Protein AF-0000000066069486 (afdb_homodimer)

Organism: Schizosaccharomyces pombe (strain 972 / ATCC 24843) (NCBI:txid284812)

Solvent-accessible surface area (backbone atoms only — not comparable to full-atom values): 23674 Å² total; per-residue (Å²): 127,80,59,58,70,67,29,68,64,43,52,49,49,52,53,41,60,64,32,47,69,42,38,52,28,51,48,45,23,52,25,19,48,26,41,28,48,22,45,51,33,52,75,69,67,51,55,66,68,61,27,46,31,28,46,43,40,20,50,51,45,50,53,28,52,49,61,76,46,48,67,46,32,59,53,26,51,48,50,32,52,54,32,50,50,42,65,73,52,60,69,86,85,69,84,60,68,54,54,60,36,50,30,54,21,29,46,20,44,27,47,19,37,49,28,50,44,53,52,53,41,32,74,44,54,71,48,74,54,93,53,53,68,58,39,51,49,51,18,36,51,20,44,32,52,17,30,50,31,48,33,49,45,32,53,52,51,50,52,52,50,50,52,51,49,55,54,43,64,70,60,77,46,73,80,30,53,60,50,46,52,52,50,50,51,49,49,53,52,43,51,53,50,30,52,39,31,53,45,55,31,48,44,36,31,32,75,69,63,73,38,93,64,57,65,50,57,43,17,50,37,40,30,50,43,20,50,50,51,39,48,51,53,52,60,67,74,99,127,78,57,57,70,68,28,69,62,44,52,48,49,52,54,41,59,63,32,46,69,42,39,50,29,50,50,45,23,50,25,20,47,27,41,28,50,22,45,51,34,53,75,68,67,50,56,66,70,60,25,47,30,26,48,43,40,19,50,51,46,51,52,27,52,48,59,77,46,50,66,47,33,59,54,25,50,50,49,31,52,54,34,50,50,44,66,74,52,60,69,84,86,70,85,60,67,52,53,59,36,49,31,53,20,29,46,20,42,27,47,19,39,49,27,50,46,53,51,52,39,31,73,44,54,72,48,72,54,94,52,51,68,58,39,51,49,51,18,36,50,20,43,31,52,18,28,50,29,47,34,50,45,31,51,50,50,49,52,53,49,51,51,50,50,53,54,40,64,71,58,78,46,74,80,30,52,60,50,45,51,51,51,50,52,48,48,53,51,42,52,53,49,32,52,39,31,53,44,55,32,49,42,37,30,31,76,69,63,73,38,94,64,56,66,50,58,43,18,50,37,41,30,50,42,20,48,50,50,39,49,51,53,53,58,68,74,100

Radius of gyration: 26.4 Å; Cα contacts (8 Å, |Δi|>4): 533; chains: 2; bounding box: 67×71×58 Å

Foldseek 3Di:
DVDPCVPPVNVLVVVQCVDPLLVLLVLLLVLLVLLLVLVCCVVVDHDPVVSVVSVVVSVVSVLVSLVVCLVCLVVLVVQLVVLVVCVVCVPPDDPQCLSVLSNLLSVLVNLLSVLSVVLSCCVVVVDPDPCNVVSVLSNLVSLLRNLVSLLVNLVSVLVVLVVVLVVLVVVPDPVSVVVNVVSVVVNVVSVLVNLLSVLQSVQSCVVNVVDVDDSNSNSVSSNVSSVSSSVVSSVVSD/DVDPCVPPVNVLVVVQCVDLLLVLLVLLLVLLVLLLVLVCCVVVDHDPVVSVVSVVVSVVSVLVSLVVCLVCLVVLVVQLVVLVVCVVCVPDDDPQCLSVLSNLLSVLVNLLSVLSVVLSCCVVVVDPDPCNVVSVLSNLVSLLRNLVSLLVNLVSVLVVLVVVLVVLVVVPDPVSVVVNVVSVVVNVVSVLVNLLSVLQSCQSCVVNVVDVDDSNSNSVSSNVSSVSSSVVSSVVSD

InterPro domains:
  IPR008733 Peroxisomal biogenesis factor 11 [PF05648] (12-234)

Secondary structure (DSSP, 8-state):
--STTTSHHHHHHHHHHTSHHHHHHHHHHHHHHHHHHHHHHHHHT--HHHHHHHHHHHHHHHHHHHHHHTTHHHHHHHHHHHHHHHHHS--SS---SHHHHHHHHHHHHHHHHHHHHHHHHHHTTSS--TTHHHHHHHHHHHHHHHHHHHHHHHHHHHHHHHHHHHHHHHS--THHHHHHHHHHHHHHHHHHHHHHHHHHHHHHHHHTTSS---HHHHHHHHHHHHHHHHHHHHHHT-/--SSTTSHHHHHHHHHHTSHHHHHHHHHHHHHHHHHHHHHHHHHT--HHHHHHHHHHHHHHHHHHHHHHTTHHHHHHHHHHHHHHHHHS--SS---SHHHHHHHHHHHHHHHHHHHHHHHHHHTTSS--TTHHHHHHHHHHHHHHHHHHHHHHHHHHHHHHHHHHHHHHHS--THHHHHHHHHHHHHHHHHHHHHHHHHHHHHHHHHTTSS---HHHHHHHHHHHHHHHHHHHHHHT-

Sequence (476 aa):
MAVIFENPQYVHVLRMLNSMPARDKTFRALQFVAKLLSWHLFYGGSSLSTVNKWKKLESNISFSRKLFSIGKVLDYICKVYFDSLKLQNPLSGNKSALPTISFTKDVAFAGYATAELIGWFNKTELMPCSHSKQISTIGKQCLAVALLSSCLAGCYELQQNSKKIKSATQEASEKDSTSLQTLQKERKEILFFALQNALDATIPLAELDILKVNDGFVAAAGITTSLMSVYKTWIGSYMAVIFENPQYVHVLRMLNSMPARDKTFRALQFVAKLLSWHLFYGGSSLSTVNKWKKLESNISFSRKLFSIGKVLDYICKVYFDSLKLQNPLSGNKSALPTISFTKDVAFAGYATAELIGWFNKTELMPCSHSKQISTIGKQCLAVALLSSCLAGCYELQQNSKKIKSATQEASEKDSTSLQTLQKERKEILFFALQNALDATIPLAELDILKVNDGFVAAAGITTSLMSVYKTWIGSY

Nearest PDB structures (foldseek):
  8dwg-assembly1_R  TM=3.967E-01  e=8.645E-01  Homo sapiens
  8u8f-assembly1_R  TM=4.645E-01  e=2.913E+00  Homo sapiens
  4nqi-assembly1_A  TM=2.497E-01  e=8.971E+00  Dictyostelium discoideum
  8dwg-assembly1_R  TM=4.999E-01  e=1.394E+00  Homo sapiens
  8u8f-assembly1_R  TM=4.639E-01  e=2.743E+00  Homo sapiens

Structure (mmCIF, N/CA/C/O backbone):
data_AF-0000000066069486-model_v1
#
loop_
_entity.id
_entity.type
_entity.pdbx_description
1 polymer 'Peroxisomal biogenesis factor 11'
#
loop_
_atom_site.group_PDB
_atom_site.id
_atom_site.type_symbol
_atom_site.label_atom_id
_atom_site.label_alt_id
_atom_site.label_comp_id
_atom_site.label_asym_id
_atom_site.label_entity_id
_atom_site.label_seq_id
_atom_site.pdbx_PDB_ins_code
_atom_site.Cartn_x
_atom_site.Cartn_y
_atom_site.Cartn_z
_atom_site.occupancy
_atom_site.B_iso_or_equiv
_atom_site.auth_seq_id
_atom_site.auth_comp_id
_atom_site.auth_asym_id
_atom_site.auth_atom_id
_atom_site.pdbx_PDB_model_num
ATOM 1 N N . MET A 1 1 ? -11.906 22.562 -17.625 1 33.94 1 MET A N 1
ATOM 2 C CA . MET A 1 1 ? -11.023 21.953 -16.641 1 33.94 1 MET A CA 1
ATOM 3 C C . MET A 1 1 ? -11.82 21.375 -15.477 1 33.94 1 MET A C 1
ATOM 5 O O . MET A 1 1 ? -11.289 20.609 -14.672 1 33.94 1 MET A O 1
ATOM 9 N N . ALA A 1 2 ? -13.039 22.047 -15.148 1 47.59 2 ALA A N 1
ATOM 10 C CA . ALA A 1 2 ? -14.133 21.844 -14.203 1 47.59 2 ALA A CA 1
ATOM 11 C C . ALA A 1 2 ? -14.586 20.375 -14.203 1 47.59 2 ALA A C 1
ATOM 13 O O . ALA A 1 2 ? -14.844 19.812 -13.141 1 47.59 2 ALA A O 1
ATOM 14 N N . VAL A 1 3 ? -14.609 19.766 -15.461 1 52.09 3 VAL A N 1
ATOM 15 C CA . VAL A 1 3 ? -15.359 18.641 -16 1 52.09 3 VAL A CA 1
ATOM 16 C C . VAL A 1 3 ? -14.625 17.344 -15.688 1 52.09 3 VAL A C 1
ATOM 18 O O . VAL A 1 3 ? -15.266 16.312 -15.414 1 52.09 3 VAL A O 1
ATOM 21 N N . ILE A 1 4 ? -13.383 17.453 -15.625 1 51.25 4 ILE A N 1
ATOM 22 C CA . ILE A 1 4 ? -12.688 16.172 -15.57 1 51.25 4 ILE A CA 1
ATOM 23 C C . ILE A 1 4 ? -12.828 15.57 -14.172 1 51.25 4 ILE A C 1
ATOM 25 O O . ILE A 1 4 ? -13.039 14.367 -14.031 1 51.25 4 ILE A O 1
ATOM 29 N N . PHE A 1 5 ? -12.898 16.484 -13.242 1 57.91 5 PHE A N 1
ATOM 30 C CA . PHE A 1 5 ? -12.914 15.977 -11.875 1 57.91 5 PHE A CA 1
ATOM 31 C C . PHE A 1 5 ? -14.336 15.617 -11.445 1 57.91 5 PHE A C 1
ATOM 33 O O . PHE A 1 5 ? -14.531 14.883 -10.484 1 57.91 5 PHE A O 1
ATOM 40 N N . GLU A 1 6 ? -15.227 16.125 -12.172 1 62.22 6 GLU A N 1
ATOM 41 C CA . GLU A 1 6 ? -16.609 15.727 -11.945 1 62.22 6 GLU A CA 1
ATOM 42 C C . GLU A 1 6 ? -16.984 14.492 -12.766 1 62.22 6 GLU A C 1
ATOM 44 O O . GLU A 1 6 ? -18.094 13.977 -12.656 1 62.22 6 GLU A O 1
ATOM 49 N N . ASN A 1 7 ? -15.984 14.141 -13.516 1 62.28 7 ASN A N 1
ATOM 50 C CA . ASN A 1 7 ? -16.219 12.977 -14.367 1 62.28 7 ASN A CA 1
ATOM 51 C C . ASN A 1 7 ? -16.234 11.688 -13.555 1 62.28 7 ASN A C 1
ATOM 53 O O . ASN A 1 7 ? -15.336 11.438 -12.758 1 62.28 7 ASN A O 1
ATOM 57 N N . PRO A 1 8 ? -17.375 11.055 -13.523 1 66.38 8 PRO A N 1
ATOM 58 C CA . PRO A 1 8 ? -17.516 9.773 -12.82 1 66.38 8 PRO A CA 1
ATOM 59 C C . PRO A 1 8 ? -16.297 8.867 -13.008 1 66.38 8 PRO A C 1
ATOM 61 O O . PRO A 1 8 ? -15.953 8.102 -12.102 1 66.38 8 PRO A O 1
ATOM 64 N N . GLN A 1 9 ? -15.688 9.078 -14.078 1 67.5 9 GLN A N 1
ATOM 65 C CA . GLN A 1 9 ? -14.523 8.242 -14.344 1 67.5 9 GLN A CA 1
ATOM 66 C C . GLN A 1 9 ? -13.367 8.602 -13.422 1 67.5 9 GLN A C 1
ATOM 68 O O . GLN A 1 9 ? -12.641 7.723 -12.945 1 67.5 9 GLN A O 1
ATOM 73 N N . TYR A 1 10 ? -13.297 9.883 -13.148 1 71.69 10 TYR A N 1
ATOM 74 C CA . TYR A 1 10 ? -12.203 10.336 -12.297 1 71.69 10 TYR A CA 1
ATOM 75 C C . TYR A 1 10 ? -12.383 9.859 -10.867 1 71.69 10 TYR A C 1
ATOM 77 O O . TYR A 1 10 ? -11.438 9.391 -10.227 1 71.69 10 TYR A O 1
ATOM 85 N N . VAL A 1 11 ? -13.57 9.875 -10.453 1 71.12 11 VAL A N 1
ATOM 86 C CA . VAL A 1 11 ? -13.883 9.43 -9.102 1 71.12 11 VAL A CA 1
ATOM 87 C C . VAL A 1 11 ? -13.609 7.93 -8.977 1 71.12 11 VAL A C 1
ATOM 89 O O . VAL A 1 11 ? -13.117 7.461 -7.953 1 71.12 11 VAL A O 1
ATOM 92 N N . HIS A 1 12 ? -13.836 7.344 -10.117 1 74.44 12 HIS A N 1
ATOM 93 C CA . HIS A 1 12 ? -13.625 5.898 -10.125 1 74.44 12 HIS A CA 1
ATOM 94 C C . HIS A 1 12 ? -12.141 5.551 -10.062 1 74.44 12 HIS A C 1
ATOM 96 O O . HIS A 1 12 ? -11.742 4.637 -9.336 1 74.44 12 HIS A O 1
ATOM 102 N N . VAL A 1 13 ? -11.43 6.387 -10.727 1 72.44 13 VAL A N 1
ATOM 103 C CA . VAL A 1 13 ? -9.992 6.16 -10.742 1 72.44 13 VAL A CA 1
ATOM 104 C C . VAL A 1 13 ? -9.406 6.406 -9.352 1 72.44 13 VAL A C 1
ATOM 106 O O . VAL A 1 13 ? -8.57 5.633 -8.875 1 72.44 13 VAL A O 1
ATOM 109 N N . LEU A 1 14 ? -9.945 7.348 -8.75 1 73.44 14 LEU A N 1
ATOM 110 C CA . LEU A 1 14 ? -9.445 7.68 -7.422 1 73.44 14 LEU A CA 1
ATOM 111 C C . LEU A 1 14 ? -9.828 6.598 -6.414 1 73.44 14 LEU A C 1
ATOM 113 O O . LEU A 1 14 ? -9.023 6.238 -5.551 1 73.44 14 LEU A O 1
ATOM 117 N N . ARG A 1 15 ? -10.938 6.086 -6.621 1 74.81 15 ARG A N 1
ATOM 118 C CA . ARG A 1 15 ? -11.383 5.008 -5.742 1 74.81 15 ARG A CA 1
ATOM 119 C C . ARG A 1 15 ? -10.523 3.762 -5.926 1 74.81 15 ARG A C 1
ATOM 121 O O . ARG A 1 15 ? -10.156 3.102 -4.949 1 74.81 15 ARG A O 1
ATOM 128 N N . MET A 1 16 ? -10.18 3.586 -7.18 1 74.62 16 MET A N 1
ATOM 129 C CA . MET A 1 16 ? -9.375 2.408 -7.492 1 74.62 16 MET A CA 1
ATOM 130 C C . MET A 1 16 ? -7.961 2.555 -6.941 1 74.62 16 MET A C 1
ATOM 132 O O . MET A 1 16 ? -7.402 1.604 -6.391 1 74.62 16 MET A O 1
ATOM 136 N N . LEU A 1 17 ? -7.547 3.785 -7.004 1 72.25 17 LEU A N 1
ATOM 137 C CA . LEU A 1 17 ? -6.176 4.012 -6.559 1 72.25 17 LEU A CA 1
ATOM 138 C C . LEU A 1 17 ? -6.094 4.02 -5.035 1 72.25 17 LEU A C 1
ATOM 140 O O . LEU A 1 17 ? -5.012 3.844 -4.469 1 72.25 17 LEU A O 1
ATOM 144 N N . ASN A 1 18 ? -7.234 4.047 -4.488 1 73.75 18 ASN A N 1
ATOM 145 C CA . ASN A 1 18 ? -7.23 4.039 -3.029 1 73.75 18 ASN A CA 1
ATOM 146 C C . ASN A 1 18 ? -7.395 2.627 -2.475 1 73.75 18 ASN A C 1
ATOM 148 O O . ASN A 1 18 ? -7.27 2.412 -1.268 1 73.75 18 ASN A O 1
ATOM 152 N N . SER A 1 19 ? -7.57 1.689 -3.453 1 77.75 19 SER A N 1
ATOM 153 C CA . SER A 1 19 ? -7.586 0.287 -3.047 1 77.75 19 SER A CA 1
ATOM 154 C C . SER A 1 19 ? -6.195 -0.327 -3.129 1 77.75 19 SER A C 1
ATOM 156 O O . SER A 1 19 ? -5.473 -0.115 -4.105 1 77.75 19 SER A O 1
ATOM 158 N N . MET A 1 20 ? -5.801 -1.066 -2.115 1 79.94 20 MET A N 1
ATOM 159 C CA . MET A 1 20 ? -4.465 -1.648 -2.027 1 79.94 20 MET A CA 1
ATOM 160 C C . MET A 1 20 ? -4.227 -2.641 -3.162 1 79.94 20 MET A C 1
ATOM 162 O O . MET A 1 20 ? -3.209 -2.568 -3.854 1 79.94 20 MET A O 1
ATOM 166 N N . PRO A 1 21 ? -5.207 -3.488 -3.455 1 81.12 21 PRO A N 1
ATOM 167 C CA . PRO A 1 21 ? -4.957 -4.445 -4.535 1 81.12 21 PRO A CA 1
ATOM 168 C C . PRO A 1 21 ? -4.805 -3.77 -5.898 1 81.12 21 PRO A C 1
ATOM 170 O O . PRO A 1 21 ? -3.951 -4.168 -6.695 1 81.12 21 PRO A O 1
ATOM 173 N N . ALA A 1 22 ? -5.605 -2.789 -6.117 1 84.88 22 ALA A N 1
ATOM 174 C CA . ALA A 1 22 ? -5.527 -2.1 -7.406 1 84.88 22 ALA A CA 1
ATOM 175 C C . ALA A 1 22 ? -4.207 -1.348 -7.543 1 84.88 22 ALA A C 1
ATOM 177 O O . ALA A 1 22 ? -3.584 -1.369 -8.609 1 84.88 22 ALA A O 1
ATOM 178 N N . ARG A 1 23 ? -3.822 -0.74 -6.5 1 86.75 23 ARG A N 1
ATOM 179 C CA . ARG A 1 23 ? -2.555 -0.014 -6.516 1 86.75 23 ARG A CA 1
ATOM 180 C C . ARG A 1 23 ? -1.382 -0.966 -6.723 1 86.75 23 ARG A C 1
ATOM 182 O O . ARG A 1 23 ? -0.467 -0.673 -7.492 1 86.75 23 ARG A O 1
ATOM 189 N N . ASP A 1 24 ? -1.402 -2 -6.047 1 90.06 24 ASP A N 1
ATOM 190 C CA . ASP A 1 24 ? -0.325 -2.979 -6.16 1 90.06 24 ASP A CA 1
ATOM 191 C C . ASP A 1 24 ? -0.225 -3.52 -7.586 1 90.06 24 ASP A C 1
ATOM 193 O O . ASP A 1 24 ? 0.872 -3.637 -8.133 1 90.06 24 ASP A O 1
ATOM 197 N N . LYS A 1 25 ? -1.368 -3.818 -8.219 1 92.44 25 LYS A N 1
ATOM 198 C CA . LYS A 1 25 ? -1.352 -4.387 -9.562 1 92.44 25 LYS A CA 1
ATOM 199 C C . LYS A 1 25 ? -0.93 -3.346 -10.594 1 92.44 25 LYS A C 1
ATOM 201 O O . LYS A 1 25 ? -0.344 -3.688 -11.625 1 92.44 25 LYS A O 1
ATOM 206 N N . THR A 1 26 ? -1.231 -2.137 -10.305 1 91.44 26 THR A N 1
ATOM 207 C CA . THR A 1 26 ? -0.775 -1.064 -11.188 1 91.44 26 THR A CA 1
ATOM 208 C C . THR A 1 26 ? 0.745 -0.938 -11.141 1 91.44 26 THR A C 1
ATOM 210 O O . THR A 1 26 ? 1.395 -0.817 -12.18 1 91.44 26 THR A O 1
ATOM 213 N N . PHE A 1 27 ? 1.237 -1.008 -9.953 1 93.38 27 PHE A N 1
ATOM 214 C CA . PHE A 1 27 ? 2.688 -0.924 -9.82 1 93.38 27 PHE A CA 1
ATOM 215 C C . PHE A 1 27 ? 3.355 -2.168 -10.391 1 93.38 27 PHE A C 1
ATOM 217 O O . PHE A 1 27 ? 4.461 -2.092 -10.938 1 93.38 27 PHE A O 1
ATOM 224 N N . ARG A 1 28 ? 2.664 -3.244 -10.25 1 96 28 ARG A N 1
ATOM 225 C CA . ARG A 1 28 ? 3.18 -4.457 -10.875 1 96 28 ARG A CA 1
ATOM 226 C C . ARG A 1 28 ? 3.264 -4.301 -12.391 1 96 28 ARG A C 1
ATOM 228 O O . ARG A 1 28 ? 4.234 -4.734 -13.008 1 96 28 ARG A O 1
ATOM 235 N N . ALA A 1 29 ? 2.287 -3.695 -12.969 1 96.31 29 ALA A N 1
ATOM 236 C CA . ALA A 1 29 ? 2.32 -3.441 -14.406 1 96.31 29 ALA A CA 1
ATOM 237 C C . ALA A 1 29 ? 3.518 -2.574 -14.781 1 96.31 29 ALA A C 1
ATOM 239 O O . ALA A 1 29 ? 4.227 -2.865 -15.75 1 96.31 29 ALA A O 1
ATOM 240 N N . LEU A 1 30 ? 3.748 -1.552 -13.984 1 94.56 30 LEU A N 1
ATOM 241 C CA . LEU A 1 30 ? 4.867 -0.649 -14.242 1 94.56 30 LEU A CA 1
ATOM 242 C C . LEU A 1 30 ? 6.199 -1.373 -14.078 1 94.56 30 LEU A C 1
ATOM 244 O O . LEU A 1 30 ? 7.145 -1.113 -14.82 1 94.56 30 LEU A O 1
ATOM 248 N N . GLN A 1 31 ? 6.234 -2.209 -13.109 1 96.44 31 GLN A N 1
ATOM 249 C CA . GLN A 1 31 ? 7.426 -3.021 -12.891 1 96.44 31 GLN A CA 1
ATOM 250 C C . GLN A 1 31 ? 7.773 -3.836 -14.133 1 96.44 31 GLN A C 1
ATOM 252 O O . GLN A 1 31 ? 8.922 -3.846 -14.57 1 96.44 31 GLN A O 1
ATOM 257 N N . PHE A 1 32 ? 6.789 -4.449 -14.711 1 97.81 32 PHE A N 1
ATOM 258 C CA . PHE A 1 32 ? 7.027 -5.332 -15.852 1 97.81 32 PHE A CA 1
ATOM 259 C C . PHE A 1 32 ? 7.227 -4.531 -17.125 1 97.81 32 PHE A C 1
ATOM 261 O O . PHE A 1 32 ? 7.898 -4.988 -18.047 1 97.81 32 PHE A O 1
ATOM 268 N N . VAL A 1 33 ? 6.668 -3.35 -17.172 1 97.56 33 VAL A N 1
ATOM 269 C CA . VAL A 1 33 ? 6.98 -2.453 -18.281 1 97.56 33 VAL A CA 1
ATOM 270 C C . VAL A 1 33 ? 8.461 -2.082 -18.25 1 97.56 33 VAL A C 1
ATOM 272 O O . VAL A 1 33 ? 9.133 -2.088 -19.281 1 97.56 33 VAL A O 1
ATOM 275 N N . ALA A 1 34 ? 8.914 -1.755 -17.047 1 96.38 34 ALA A N 1
ATOM 276 C CA . ALA A 1 34 ? 10.328 -1.443 -16.906 1 96.38 34 ALA A CA 1
ATOM 277 C C . ALA A 1 34 ? 11.203 -2.629 -17.312 1 96.38 34 ALA A C 1
ATOM 279 O O . ALA A 1 34 ? 12.227 -2.455 -17.969 1 96.38 34 ALA A O 1
ATOM 280 N N . LYS A 1 35 ? 10.75 -3.785 -16.953 1 96.88 35 LYS A N 1
ATOM 281 C CA . LYS A 1 35 ? 11.469 -5 -17.328 1 96.88 35 LYS A CA 1
ATOM 282 C C . LYS A 1 35 ? 11.492 -5.18 -18.844 1 96.88 35 LYS A C 1
ATOM 284 O O . LYS A 1 35 ? 12.523 -5.539 -19.422 1 96.88 35 LYS A O 1
ATOM 289 N N . LEU A 1 36 ? 10.383 -4.945 -19.484 1 97.62 36 LEU A N 1
ATOM 290 C CA . LEU A 1 36 ? 10.273 -5.082 -20.938 1 97.62 36 LEU A CA 1
ATOM 291 C C . LEU A 1 36 ? 11.172 -4.066 -21.641 1 97.62 36 LEU A C 1
ATOM 293 O O . LEU A 1 36 ? 11.844 -4.402 -22.609 1 97.62 36 LEU A O 1
ATOM 297 N N . LEU A 1 37 ? 11.141 -2.865 -21.125 1 96.25 37 LEU A N 1
ATOM 298 C CA . LEU A 1 37 ? 11.953 -1.812 -21.719 1 96.25 37 LEU A CA 1
ATOM 299 C C . LEU A 1 37 ? 13.445 -2.121 -21.578 1 96.25 37 LEU A C 1
ATOM 301 O O . LEU A 1 37 ? 14.227 -1.881 -22.5 1 96.25 37 LEU A O 1
ATOM 305 N N . SER A 1 38 ? 13.773 -2.605 -20.438 1 95.25 38 SER A N 1
ATOM 306 C CA . SER A 1 38 ? 15.164 -3.004 -20.234 1 95.25 38 SER A CA 1
ATOM 307 C C . SER A 1 38 ? 15.586 -4.082 -21.219 1 95.25 38 SER A C 1
ATOM 309 O O . SER A 1 38 ? 16.672 -4.008 -21.812 1 95.25 38 SER A O 1
ATOM 311 N N . TRP A 1 39 ? 14.719 -5.031 -21.484 1 95.44 39 TRP A N 1
ATOM 312 C CA . TRP A 1 39 ? 14.977 -6.117 -22.422 1 95.44 39 TRP A CA 1
ATOM 313 C C . TRP A 1 39 ? 15.07 -5.582 -23.844 1 95.44 39 TRP A C 1
ATOM 315 O O . TRP A 1 39 ? 15.992 -5.941 -24.594 1 95.44 39 TRP A O 1
ATOM 325 N N . HIS A 1 40 ? 14.125 -4.723 -24.188 1 95.62 40 HIS A N 1
ATOM 326 C CA . HIS A 1 40 ? 14.078 -4.156 -25.531 1 95.62 40 HIS A CA 1
ATOM 327 C C . HIS A 1 40 ? 15.312 -3.311 -25.812 1 95.62 40 HIS A C 1
ATOM 329 O O . HIS A 1 40 ? 15.883 -3.385 -26.906 1 95.62 40 HIS A O 1
ATOM 335 N N . LEU A 1 41 ? 15.734 -2.562 -24.875 1 94.94 41 LEU A N 1
ATOM 336 C CA . LEU A 1 41 ? 16.891 -1.692 -25.031 1 94.94 41 LEU A CA 1
ATOM 337 C C . LEU A 1 41 ? 18.188 -2.508 -25.094 1 94.94 41 LEU A C 1
ATOM 339 O O . LEU A 1 41 ? 19.109 -2.17 -25.828 1 94.94 41 LEU A O 1
ATOM 343 N N . PHE A 1 42 ? 18.203 -3.516 -24.312 1 93.69 42 PHE A N 1
ATOM 344 C CA . PHE A 1 42 ? 19.375 -4.387 -24.328 1 93.69 42 PHE A CA 1
ATOM 345 C C . PHE A 1 42 ? 19.562 -5.027 -25.688 1 93.69 42 PHE A C 1
ATOM 347 O O . PHE A 1 42 ? 20.656 -4.98 -26.266 1 93.69 42 PHE A O 1
ATOM 354 N N . TYR A 1 43 ? 18.547 -5.5 -26.266 1 93.81 43 TYR A N 1
ATOM 355 C CA . TYR A 1 43 ? 18.641 -6.191 -27.547 1 93.81 43 TYR A CA 1
ATOM 356 C C . TYR A 1 43 ? 18.672 -5.195 -28.703 1 93.81 43 TYR A C 1
ATOM 358 O O . TYR A 1 43 ? 19.094 -5.531 -29.812 1 93.81 43 TYR A O 1
ATOM 366 N N . GLY A 1 44 ? 18.156 -4.027 -28.438 1 93.56 44 GLY A N 1
ATOM 367 C CA . GLY A 1 44 ? 18.203 -2.98 -29.438 1 93.56 44 GLY A CA 1
ATOM 368 C C . GLY A 1 44 ? 19.578 -2.328 -29.562 1 93.56 44 GLY A C 1
ATOM 369 O O . GLY A 1 44 ? 19.797 -1.498 -30.453 1 93.56 44 GLY A O 1
ATOM 370 N N . GLY A 1 45 ? 20.531 -2.574 -28.641 1 93.38 45 GLY A N 1
ATOM 371 C CA . GLY A 1 45 ? 21.891 -2.09 -28.719 1 93.38 45 GLY A CA 1
ATOM 372 C C . GLY A 1 45 ? 22.125 -0.8 -27.953 1 93.38 45 GLY A C 1
ATOM 373 O O . GLY A 1 45 ? 23.047 -0.043 -28.266 1 93.38 45 GLY A O 1
ATOM 374 N N . SER A 1 46 ? 21.281 -0.533 -27.062 1 91.75 46 SER A N 1
ATOM 375 C CA . SER A 1 46 ? 21.469 0.668 -26.25 1 91.75 46 SER A CA 1
ATOM 376 C C . SER A 1 46 ? 22.609 0.502 -25.266 1 91.75 46 SER A C 1
ATOM 378 O O . SER A 1 46 ? 23.125 -0.606 -25.062 1 91.75 46 SER A O 1
ATOM 380 N N . SER A 1 47 ? 23.016 1.568 -24.719 1 93.25 47 SER A N 1
ATOM 381 C CA . SER A 1 47 ? 24.109 1.537 -23.75 1 93.25 47 SER A CA 1
ATOM 382 C C . SER A 1 47 ? 23.719 0.786 -22.484 1 93.25 47 SER A C 1
ATOM 384 O O . SER A 1 47 ? 22.547 0.792 -22.109 1 93.25 47 SER A O 1
ATOM 386 N N . LEU A 1 48 ? 24.641 0.152 -21.875 1 93.25 48 LEU A N 1
ATOM 387 C CA . LEU A 1 48 ? 24.406 -0.607 -20.656 1 93.25 48 LEU A CA 1
ATOM 388 C C . LEU A 1 48 ? 23.922 0.306 -19.531 1 93.25 48 LEU A C 1
ATOM 390 O O . LEU A 1 48 ? 23.125 -0.105 -18.688 1 93.25 48 LEU A O 1
ATOM 394 N N . SER A 1 49 ? 24.422 1.499 -19.609 1 90.94 49 SER A N 1
ATOM 395 C CA . SER A 1 49 ? 24 2.469 -18.594 1 90.94 49 SER A CA 1
ATOM 396 C C . SER A 1 49 ? 22.5 2.727 -18.672 1 90.94 49 SER A C 1
ATOM 398 O O . SER A 1 49 ? 21.828 2.779 -17.641 1 90.94 49 SER A O 1
ATOM 400 N N . THR A 1 50 ? 22.016 2.785 -19.875 1 91.06 50 THR A N 1
ATOM 401 C CA . THR A 1 50 ? 20.578 3.021 -20.062 1 91.06 50 THR A CA 1
ATOM 402 C C . THR A 1 50 ? 19.781 1.786 -19.688 1 91.06 50 THR A C 1
ATOM 404 O O . THR A 1 50 ? 18.719 1.9 -19.047 1 91.06 50 THR A O 1
ATOM 407 N N . VAL A 1 51 ? 20.25 0.659 -20.031 1 94.56 51 VAL A N 1
ATOM 408 C CA . VAL A 1 51 ? 19.594 -0.6 -19.703 1 94.56 51 VAL A CA 1
ATOM 409 C C . VAL A 1 51 ? 19.531 -0.762 -18.188 1 94.56 51 VAL A C 1
ATOM 411 O O . VAL A 1 51 ? 18.484 -1.138 -17.641 1 94.56 51 VAL A O 1
ATOM 414 N N . ASN A 1 52 ? 20.562 -0.365 -17.531 1 93.12 52 ASN A N 1
ATOM 415 C CA . ASN A 1 52 ? 20.656 -0.54 -16.094 1 93.12 52 ASN A CA 1
ATOM 416 C C . ASN A 1 52 ? 19.703 0.405 -15.352 1 93.12 52 ASN A C 1
ATOM 418 O O . ASN A 1 52 ? 19.203 0.067 -14.281 1 93.12 52 ASN A O 1
ATOM 422 N N . LYS A 1 53 ? 19.453 1.523 -15.961 1 92 53 LYS A N 1
ATOM 423 C CA . LYS A 1 53 ? 18.5 2.453 -15.359 1 92 53 LYS A CA 1
ATOM 424 C C . LYS A 1 53 ? 17.109 1.828 -15.25 1 92 53 LYS A C 1
ATOM 426 O O . LYS A 1 53 ? 16.453 1.924 -14.211 1 92 53 LYS A O 1
ATOM 431 N N . TRP A 1 54 ? 16.75 1.135 -16.297 1 93.88 54 TRP A N 1
ATOM 432 C CA . TRP A 1 54 ? 15.438 0.516 -16.312 1 93.88 54 TRP A CA 1
ATOM 433 C C . TRP A 1 54 ? 15.406 -0.725 -15.422 1 93.88 54 TRP A C 1
ATOM 435 O O . TRP A 1 54 ? 14.383 -1.021 -14.789 1 93.88 54 TRP A O 1
ATOM 445 N N . LYS A 1 55 ? 16.516 -1.4 -15.32 1 94.31 55 LYS A N 1
ATOM 446 C CA . LYS A 1 55 ? 16.625 -2.537 -14.406 1 94.31 55 LYS A CA 1
ATOM 447 C C . LYS A 1 55 ? 16.5 -2.092 -12.953 1 94.31 55 LYS A C 1
ATOM 449 O O . LYS A 1 55 ? 15.852 -2.752 -12.148 1 94.31 55 LYS A O 1
ATOM 454 N N . LYS A 1 56 ? 17.094 -0.999 -12.719 1 93.06 56 LYS A N 1
ATOM 455 C CA . LYS A 1 56 ? 17.047 -0.443 -11.367 1 93.06 56 LYS A CA 1
ATOM 456 C C . LYS A 1 56 ? 15.641 0.001 -11 1 93.06 56 LYS A C 1
ATOM 458 O O . LYS A 1 56 ? 15.195 -0.21 -9.875 1 93.06 56 LYS A O 1
ATOM 463 N N . LEU A 1 57 ? 14.969 0.573 -11.977 1 93.44 57 LEU A N 1
ATOM 464 C CA . LEU A 1 57 ? 13.594 0.979 -11.742 1 93.44 57 LEU A CA 1
ATOM 465 C C . LEU A 1 57 ? 12.711 -0.232 -11.461 1 93.44 57 LEU A C 1
ATOM 467 O O . LEU A 1 57 ? 11.906 -0.217 -10.523 1 93.44 57 LEU A O 1
ATOM 471 N N . GLU A 1 58 ? 12.914 -1.229 -12.25 1 95.5 58 GLU A N 1
ATOM 472 C CA . GLU A 1 58 ? 12.164 -2.469 -12.055 1 95.5 58 GLU A CA 1
ATOM 473 C C . GLU A 1 58 ? 12.414 -3.043 -10.656 1 95.5 58 GLU A C 1
ATOM 475 O O . GLU A 1 58 ? 11.477 -3.416 -9.961 1 95.5 58 GLU A O 1
ATOM 480 N N . SER A 1 59 ? 13.641 -3.061 -10.25 1 93.5 59 SER A N 1
ATOM 481 C CA . SER A 1 59 ? 14.031 -3.641 -8.969 1 93.5 59 SER A CA 1
ATOM 482 C C . SER A 1 59 ? 13.5 -2.814 -7.801 1 93.5 59 SER A C 1
ATOM 484 O O . SER A 1 59 ? 13.07 -3.369 -6.785 1 93.5 59 SER A O 1
ATOM 486 N N . ASN A 1 60 ? 13.508 -1.525 -8 1 93 60 ASN A N 1
ATOM 487 C CA . ASN A 1 60 ? 13.023 -0.634 -6.953 1 93 60 ASN A CA 1
ATOM 488 C C . ASN A 1 60 ? 11.523 -0.769 -6.754 1 93 60 ASN A C 1
ATOM 490 O O . ASN A 1 60 ? 11.039 -0.779 -5.617 1 93 60 ASN A O 1
ATOM 494 N N . ILE A 1 61 ? 10.812 -0.881 -7.816 1 94.56 61 ILE A N 1
ATOM 495 C CA . ILE A 1 61 ? 9.367 -1.042 -7.727 1 94.56 61 ILE A CA 1
ATOM 496 C C . ILE A 1 61 ? 9.039 -2.395 -7.098 1 94.56 61 ILE A C 1
ATOM 498 O O . ILE A 1 61 ? 8.188 -2.48 -6.203 1 94.56 61 ILE A O 1
ATOM 502 N N . SER A 1 62 ? 9.75 -3.406 -7.566 1 94.44 62 SER A N 1
ATOM 503 C CA . SER A 1 62 ? 9.562 -4.742 -7.008 1 94.44 62 SER A CA 1
ATOM 504 C C . SER A 1 62 ? 9.859 -4.77 -5.516 1 94.44 62 SER A C 1
ATOM 506 O O . SER A 1 62 ? 9.117 -5.367 -4.734 1 94.44 62 SER A O 1
ATOM 508 N N . PHE A 1 63 ? 10.859 -4.109 -5.141 1 93.31 63 PHE A N 1
ATOM 509 C CA . PHE A 1 63 ? 11.281 -4.039 -3.744 1 93.31 63 PHE A CA 1
ATOM 510 C C . PHE A 1 63 ? 10.211 -3.365 -2.895 1 93.31 63 PHE A C 1
ATOM 512 O O . PHE A 1 63 ? 9.875 -3.846 -1.81 1 93.31 63 PHE A O 1
ATOM 519 N N . SER A 1 64 ? 9.68 -2.268 -3.365 1 93.06 64 SER A N 1
ATOM 520 C CA . SER A 1 64 ? 8.664 -1.519 -2.641 1 93.06 64 SER A CA 1
ATOM 521 C C . SER A 1 64 ? 7.363 -2.312 -2.537 1 93.06 64 SER A C 1
ATOM 523 O O . SER A 1 64 ? 6.719 -2.328 -1.485 1 93.06 64 SER A O 1
ATOM 525 N N . ARG A 1 65 ? 7.043 -2.938 -3.568 1 92.06 65 ARG A N 1
ATOM 526 C CA . ARG A 1 65 ? 5.816 -3.73 -3.58 1 92.06 65 ARG A CA 1
ATOM 527 C C . ARG A 1 65 ? 5.902 -4.883 -2.582 1 92.06 65 ARG A C 1
ATOM 529 O O . ARG A 1 65 ? 4.91 -5.211 -1.924 1 92.06 65 ARG A O 1
ATOM 536 N N . LYS A 1 66 ? 7.051 -5.461 -2.48 1 91.12 66 LYS A N 1
ATOM 537 C CA . LYS A 1 66 ? 7.234 -6.621 -1.612 1 91.12 66 LYS A CA 1
ATOM 538 C C . LYS A 1 66 ? 7.078 -6.238 -0.144 1 91.12 66 LYS A C 1
ATOM 540 O O . LYS A 1 66 ? 6.617 -7.043 0.667 1 91.12 66 LYS A O 1
ATOM 545 N N . LEU A 1 67 ? 7.379 -5.039 0.167 1 89.38 67 LEU A N 1
ATOM 546 C CA . LEU A 1 67 ? 7.152 -4.594 1.538 1 89.38 67 LEU A CA 1
ATOM 547 C C . LEU A 1 67 ? 5.668 -4.629 1.883 1 89.38 67 LEU A C 1
ATOM 549 O O . LEU A 1 67 ? 5.285 -5.129 2.943 1 89.38 67 LEU A O 1
ATOM 553 N N . PHE A 1 68 ? 4.887 -4.215 0.978 1 86.88 68 PHE A N 1
ATOM 554 C CA . PHE A 1 68 ? 3.455 -4.117 1.234 1 86.88 68 PHE A CA 1
ATOM 555 C C . PHE A 1 68 ? 2.791 -5.488 1.13 1 86.88 68 PHE A C 1
ATOM 557 O O . PHE A 1 68 ? 1.627 -5.648 1.5 1 86.88 68 PHE A O 1
ATOM 564 N N . SER A 1 69 ? 3.615 -6.469 0.673 1 83.5 69 SER A N 1
ATOM 565 C CA . SER A 1 69 ? 3.086 -7.828 0.604 1 83.5 69 SER A CA 1
ATOM 566 C C . SER A 1 69 ? 3.449 -8.625 1.853 1 83.5 69 SER A C 1
ATOM 568 O O . SER A 1 69 ? 2.973 -9.75 2.039 1 83.5 69 SER A O 1
ATOM 570 N N . ILE A 1 70 ? 4.258 -8.148 2.699 1 78.44 70 ILE A N 1
ATOM 571 C CA . ILE A 1 70 ? 4.77 -8.875 3.855 1 78.44 70 ILE A CA 1
ATOM 572 C C . ILE A 1 70 ? 3.611 -9.297 4.754 1 78.44 70 ILE A C 1
ATOM 574 O O . ILE A 1 70 ? 3.629 -10.391 5.328 1 78.44 70 ILE A O 1
ATOM 578 N N . GLY A 1 71 ? 2.592 -8.578 4.801 1 76 71 GLY A N 1
ATOM 579 C CA . GLY A 1 71 ? 1.457 -8.922 5.645 1 76 71 GLY A CA 1
ATOM 580 C C . GLY A 1 71 ? 0.624 -10.062 5.086 1 76 71 GLY A C 1
ATOM 581 O O . GLY A 1 71 ? -0.141 -10.695 5.816 1 76 71 GLY A O 1
ATOM 582 N N . LYS A 1 72 ? 0.922 -10.461 3.941 1 82.06 72 LYS A N 1
ATOM 583 C CA . LYS A 1 72 ? 0.113 -11.492 3.297 1 82.06 72 LYS A CA 1
ATOM 584 C C . LYS A 1 72 ? 0.43 -12.875 3.863 1 82.06 72 LYS A C 1
ATOM 586 O O . LYS A 1 72 ? -0.377 -13.797 3.748 1 82.06 72 LYS A O 1
ATOM 591 N N . VAL A 1 73 ? 1.632 -12.977 4.414 1 85.81 73 VAL A N 1
ATOM 592 C CA . VAL A 1 73 ? 2.014 -14.258 4.996 1 85.81 73 VAL A CA 1
ATOM 593 C C . VAL A 1 73 ? 1 -14.664 6.062 1 85.81 73 VAL A C 1
ATOM 595 O O . VAL A 1 73 ? 0.636 -15.844 6.168 1 85.81 73 VAL A O 1
ATOM 598 N N . LEU A 1 74 ? 0.508 -13.695 6.789 1 83.5 74 LEU A N 1
ATOM 599 C CA . LEU A 1 74 ? -0.458 -13.984 7.844 1 83.5 74 LEU A CA 1
ATOM 600 C C . LEU A 1 74 ? -1.792 -14.43 7.254 1 83.5 74 LEU A C 1
ATOM 602 O O . LEU A 1 74 ? -2.455 -15.312 7.797 1 83.5 74 LEU A O 1
ATOM 606 N N . ASP A 1 75 ? -2.092 -13.891 6.148 1 84.81 75 ASP A N 1
ATOM 607 C CA . ASP A 1 75 ? -3.318 -14.273 5.457 1 84.81 75 ASP A CA 1
ATOM 608 C C . ASP A 1 75 ? -3.24 -15.719 4.969 1 84.81 75 ASP A C 1
ATOM 610 O O . ASP A 1 75 ? -4.195 -16.484 5.129 1 84.81 75 ASP A O 1
ATOM 614 N N . TYR A 1 76 ? -2.145 -16.047 4.469 1 88.88 76 TYR A N 1
ATOM 615 C CA . TYR A 1 76 ? -1.998 -17.391 3.916 1 88.88 76 TYR A CA 1
ATOM 616 C C . TYR A 1 76 ? -1.969 -18.438 5.023 1 88.88 76 TYR A C 1
ATOM 618 O O . TYR A 1 76 ? -2.51 -19.531 4.863 1 88.88 76 TYR A O 1
ATOM 626 N N . ILE A 1 77 ? -1.355 -18.094 6.129 1 88.06 77 ILE A N 1
ATOM 627 C CA . ILE A 1 77 ? -1.311 -19.016 7.254 1 88.06 77 ILE A CA 1
ATOM 628 C C . ILE A 1 77 ? -2.725 -19.281 7.77 1 88.06 77 ILE A C 1
ATOM 630 O O . ILE A 1 77 ? -3.082 -20.406 8.094 1 88.06 77 ILE A O 1
ATOM 634 N N . CYS A 1 78 ? -3.5 -18.266 7.73 1 85.88 78 CYS A N 1
ATOM 635 C CA . CYS A 1 78 ? -4.895 -18.406 8.133 1 85.88 78 CYS A CA 1
ATOM 636 C C . CYS A 1 78 ? -5.656 -19.297 7.164 1 85.88 78 CYS A C 1
ATOM 638 O O . CYS A 1 78 ? -6.391 -20.203 7.582 1 85.88 78 CYS A O 1
ATOM 640 N N . LYS A 1 79 ? -5.441 -19.062 5.949 1 88.19 79 LYS A N 1
ATOM 641 C CA . LYS A 1 79 ? -6.121 -19.859 4.93 1 88.19 79 LYS A CA 1
ATOM 642 C C . LYS A 1 79 ? -5.723 -21.328 5.027 1 88.19 79 LYS A C 1
ATOM 644 O O . LYS A 1 79 ? -6.57 -22.219 4.883 1 88.19 79 LYS A O 1
ATOM 649 N N . VAL A 1 80 ? -4.43 -21.547 5.27 1 90.62 80 VAL A N 1
ATOM 650 C CA . VAL A 1 80 ? -3.936 -22.906 5.406 1 90.62 80 VAL A CA 1
ATOM 651 C C . VAL A 1 80 ? -4.621 -23.594 6.586 1 90.62 80 VAL A C 1
ATOM 653 O O . VAL A 1 80 ? -5.004 -24.766 6.5 1 90.62 80 VAL A O 1
ATOM 656 N N . TYR A 1 81 ? -4.777 -22.828 7.621 1 87.25 81 TYR A N 1
ATOM 657 C CA . TYR A 1 81 ? -5.418 -23.375 8.812 1 87.25 81 TYR A CA 1
ATOM 658 C C . TYR A 1 81 ? -6.859 -23.766 8.523 1 87.25 81 TYR A C 1
ATOM 660 O O . TYR A 1 81 ? -7.273 -24.891 8.836 1 87.25 81 TYR A O 1
ATOM 668 N N . PHE A 1 82 ? -7.605 -22.953 7.879 1 85.25 82 PHE A N 1
ATOM 669 C CA . PHE A 1 82 ? -9.008 -23.234 7.574 1 85.25 82 PHE A CA 1
ATOM 670 C C . PHE A 1 82 ? -9.117 -24.375 6.562 1 85.25 82 PHE A C 1
ATOM 672 O O . PHE A 1 82 ? -10.031 -25.188 6.641 1 85.25 82 PHE A O 1
ATOM 679 N N . ASP A 1 83 ? -8.188 -24.281 5.641 1 86.75 83 ASP A N 1
ATOM 680 C CA . ASP A 1 83 ? -8.172 -25.359 4.664 1 86.75 83 ASP A CA 1
ATOM 681 C C . ASP A 1 83 ? -7.922 -26.703 5.336 1 86.75 83 ASP A C 1
ATOM 683 O O . ASP A 1 83 ? -8.516 -27.719 4.953 1 86.75 83 ASP A O 1
ATOM 687 N N . SER A 1 84 ? -7.086 -26.703 6.305 1 87.62 84 SER A N 1
ATOM 688 C CA . SER A 1 84 ? -6.773 -27.938 7.031 1 87.62 84 SER A CA 1
ATOM 689 C C . SER A 1 84 ? -7.992 -28.453 7.785 1 87.62 84 SER A C 1
ATOM 691 O O . SER A 1 84 ? -8.219 -29.656 7.863 1 87.62 84 SER A O 1
ATOM 693 N N . LEU A 1 85 ? -8.805 -27.547 8.281 1 83.75 85 LEU A N 1
ATOM 694 C CA . LEU A 1 85 ? -10.031 -27.938 8.977 1 83.75 85 LEU A CA 1
ATOM 695 C C . LEU A 1 85 ? -11.031 -28.547 8.008 1 83.75 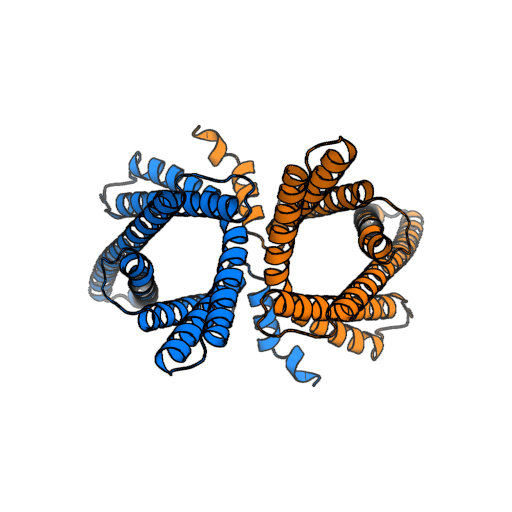85 LEU A C 1
ATOM 697 O O . LEU A 1 85 ? -11.703 -29.531 8.336 1 83.75 85 LEU A O 1
ATOM 701 N N . LYS A 1 86 ? -11.078 -27.969 6.855 1 81.69 86 LYS A N 1
ATOM 702 C CA . LYS A 1 86 ? -11.992 -28.484 5.836 1 81.69 86 LYS A CA 1
ATOM 703 C C . LYS A 1 86 ? -11.586 -29.891 5.391 1 81.69 86 LYS A C 1
ATOM 705 O O . LYS A 1 86 ? -12.438 -30.703 5.035 1 81.69 86 LYS A O 1
ATOM 710 N N . LEU A 1 87 ? -10.32 -30.125 5.273 1 83.62 87 LEU A N 1
ATOM 711 C CA . LEU A 1 87 ? -9.805 -31.422 4.871 1 83.62 87 LEU A CA 1
ATOM 712 C C . LEU A 1 87 ? -10.109 -32.5 5.926 1 83.62 87 LEU A C 1
ATOM 714 O O . LEU A 1 87 ? -10.375 -33.656 5.594 1 83.62 87 LEU A O 1
ATOM 718 N N . GLN A 1 88 ? -10.117 -32.062 7.18 1 82.56 88 GLN A N 1
ATOM 719 C CA . GLN A 1 88 ? -10.375 -33 8.281 1 82.56 88 GLN A CA 1
ATOM 720 C C . GLN A 1 88 ? -11.859 -33.312 8.398 1 82.56 88 GLN A C 1
ATOM 722 O O . GLN A 1 88 ? -12.242 -34.406 8.781 1 82.56 88 GLN A O 1
ATOM 727 N N . ASN A 1 89 ? -12.68 -32.25 8.141 1 75.81 89 ASN A N 1
ATOM 728 C CA . ASN A 1 89 ? -14.117 -32.438 8.211 1 75.81 89 ASN A CA 1
ATOM 729 C C . ASN A 1 89 ? -14.781 -32.219 6.852 1 75.81 89 ASN A C 1
ATOM 731 O O . ASN A 1 89 ? -15.414 -31.188 6.625 1 75.81 89 ASN A O 1
ATOM 735 N N . PRO A 1 90 ? -14.367 -33.125 5.953 1 64.06 90 PRO A N 1
ATOM 736 C CA . PRO A 1 90 ? -14.961 -32.906 4.629 1 64.06 90 PRO A CA 1
ATOM 737 C C . PRO A 1 90 ? -16.484 -32.875 4.664 1 64.06 90 PRO A C 1
ATOM 739 O O . PRO A 1 90 ? -17.109 -33.625 5.402 1 64.06 90 PRO A O 1
ATOM 742 N N . LEU A 1 91 ? -16.984 -31.656 4.691 1 57.19 91 LEU A N 1
ATOM 743 C CA . LEU A 1 91 ? -18.453 -31.688 4.637 1 57.19 91 LEU A CA 1
ATOM 744 C C . LEU A 1 91 ? -18.938 -32.906 3.852 1 57.19 91 LEU A C 1
ATOM 746 O O . LEU A 1 91 ? -18.156 -33.531 3.109 1 57.19 91 LEU A O 1
ATOM 750 N N . SER A 1 92 ? -20.312 -33.031 3.531 1 46.97 92 SER A N 1
ATOM 751 C CA . SER A 1 92 ? -21.188 -34.094 3.025 1 46.97 92 SER A CA 1
ATOM 752 C C . SER A 1 92 ? -20.688 -34.656 1.703 1 46.97 92 SER A C 1
ATOM 754 O O . SER A 1 92 ? -20.641 -33.938 0.697 1 46.97 92 SER A O 1
ATOM 756 N N . GLY A 1 93 ? -20.234 -35.906 1.554 1 52.25 93 GLY A N 1
ATOM 757 C CA . GLY A 1 93 ? -20.141 -36.938 0.536 1 52.25 93 GLY A CA 1
ATOM 758 C C . GLY A 1 93 ? -19.234 -36.562 -0.617 1 52.25 93 GLY A C 1
ATOM 759 O O . GLY A 1 93 ? -18.875 -37.406 -1.437 1 52.25 93 GLY A O 1
ATOM 760 N N . ASN A 1 94 ? -19.391 -35.438 -1.305 1 52.59 94 ASN A N 1
ATOM 761 C CA . ASN A 1 94 ? -18.75 -35.219 -2.598 1 52.59 94 ASN A CA 1
ATOM 762 C C . ASN A 1 94 ? -17.281 -34.875 -2.443 1 52.59 94 ASN A C 1
ATOM 764 O O . ASN A 1 94 ? -16.922 -33.844 -1.896 1 52.59 94 ASN A O 1
ATOM 768 N N . LYS A 1 95 ? -16.375 -36 -2.354 1 60.88 95 LYS A N 1
ATOM 769 C CA . LYS A 1 95 ? -14.922 -36.031 -2.275 1 60.88 95 LYS A CA 1
ATOM 770 C C . LYS A 1 95 ? -14.305 -35.031 -3.25 1 60.88 95 LYS A C 1
ATOM 772 O O . LYS A 1 95 ? -13.852 -35.406 -4.332 1 60.88 95 LYS A O 1
ATOM 777 N N . SER A 1 96 ? -14.648 -33.75 -3.242 1 75.5 96 SER A N 1
ATOM 778 C CA . SER A 1 96 ? -14.109 -32.75 -4.145 1 75.5 96 SER A CA 1
ATOM 779 C C . SER A 1 96 ? -12.609 -32.562 -3.934 1 75.5 96 SER A C 1
ATOM 781 O O . SER A 1 96 ? -12.109 -32.75 -2.82 1 75.5 96 SER A O 1
ATOM 783 N N . ALA A 1 97 ? -11.766 -32.844 -5.02 1 85.25 97 ALA A N 1
ATOM 784 C CA . ALA A 1 97 ? -10.32 -32.625 -5.035 1 85.25 97 ALA A CA 1
ATOM 785 C C . ALA A 1 97 ? -9.992 -31.172 -4.727 1 85.25 97 ALA A C 1
ATOM 787 O O . ALA A 1 97 ? -8.836 -30.828 -4.457 1 85.25 97 ALA A O 1
ATOM 788 N N . LEU A 1 98 ? -11.031 -30.391 -4.562 1 87.38 98 LEU A N 1
ATOM 789 C CA . LEU A 1 98 ? -10.836 -28.938 -4.488 1 87.38 98 LEU A CA 1
ATOM 790 C C . LEU A 1 98 ? -10.227 -28.547 -3.145 1 87.38 98 LEU A C 1
ATOM 792 O O . LEU A 1 98 ? -9.305 -27.734 -3.094 1 87.38 98 LEU A O 1
ATOM 796 N N . PRO A 1 99 ? -10.664 -29.219 -2.123 1 88.06 99 PRO A N 1
ATOM 797 C CA . PRO A 1 99 ? -10.07 -28.828 -0.843 1 88.06 99 PRO A CA 1
ATOM 798 C C . PRO A 1 99 ? -8.586 -29.172 -0.755 1 88.06 99 PRO A C 1
ATOM 800 O O . PRO A 1 99 ? -7.801 -28.406 -0.195 1 88.06 99 PRO A O 1
ATOM 803 N N . THR A 1 100 ? -8.273 -30.297 -1.327 1 91.25 100 THR A N 1
ATOM 804 C CA . THR A 1 100 ? -6.867 -30.688 -1.324 1 91.25 100 THR A CA 1
ATOM 805 C C . THR A 1 100 ? -6.043 -29.75 -2.203 1 91.25 100 THR A C 1
ATOM 807 O O . THR A 1 100 ? -4.93 -29.359 -1.837 1 91.25 100 THR A O 1
ATOM 810 N N . ILE A 1 101 ? -6.59 -29.375 -3.303 1 93.62 101 ILE A N 1
ATOM 811 C CA . ILE A 1 101 ? -5.914 -28.469 -4.215 1 93.62 101 ILE A CA 1
ATOM 812 C C . ILE A 1 101 ? -5.746 -27.109 -3.551 1 93.62 101 ILE A C 1
ATOM 814 O O . ILE A 1 101 ? -4.672 -26.5 -3.611 1 93.62 101 ILE A O 1
ATOM 818 N N . SER A 1 102 ? -6.723 -26.672 -2.852 1 92.06 102 SER A N 1
ATOM 819 C CA . SER A 1 102 ? -6.691 -25.375 -2.18 1 92.06 102 SER A CA 1
ATOM 820 C C . SER A 1 102 ? -5.68 -25.375 -1.038 1 92.06 102 SER A C 1
ATOM 822 O O . SER A 1 102 ? -4.984 -24.375 -0.823 1 92.06 102 SER A O 1
ATOM 824 N N . PHE A 1 103 ? -5.66 -26.453 -0.382 1 94.44 103 PHE A N 1
ATOM 825 C CA . PHE A 1 103 ? -4.691 -26.578 0.701 1 94.44 103 PHE A CA 1
ATOM 826 C C . PHE A 1 103 ? -3.266 -26.484 0.168 1 94.44 103 PHE A C 1
ATOM 828 O O . PHE A 1 103 ? -2.445 -25.75 0.704 1 94.44 103 PHE A O 1
ATOM 835 N N . THR A 1 104 ? -3.031 -27.219 -0.822 1 95.69 104 THR A N 1
ATOM 836 C CA . THR A 1 104 ? -1.708 -27.203 -1.435 1 95.69 104 THR A CA 1
ATOM 837 C C . THR A 1 104 ? -1.372 -25.812 -1.957 1 95.69 104 THR A C 1
ATOM 839 O O . THR A 1 104 ? -0.255 -25.328 -1.77 1 95.69 104 THR A O 1
ATOM 842 N N . LYS A 1 105 ? -2.242 -25.172 -2.551 1 96.19 105 LYS A N 1
ATOM 843 C CA . LYS A 1 105 ? -2.082 -23.828 -3.102 1 96.19 105 LYS A CA 1
ATOM 844 C C . LYS A 1 105 ? -1.718 -22.828 -2.01 1 96.19 105 LYS A C 1
ATOM 846 O O . LYS A 1 105 ? -0.725 -22.109 -2.127 1 96.19 105 LYS A O 1
ATOM 851 N N . ASP A 1 106 ? -2.408 -22.891 -0.94 1 95.69 106 ASP A N 1
ATOM 852 C CA . ASP A 1 106 ? -2.223 -21.891 0.111 1 95.69 106 ASP A CA 1
ATOM 853 C C . ASP A 1 106 ? -0.953 -22.172 0.913 1 95.69 106 ASP A C 1
ATOM 855 O O . ASP A 1 106 ? -0.293 -21.234 1.38 1 95.69 106 ASP A O 1
ATOM 859 N N . VAL A 1 107 ? -0.619 -23.422 1.03 1 96.31 107 VAL A N 1
ATOM 860 C CA . VAL A 1 107 ? 0.653 -23.766 1.661 1 96.31 107 VAL A CA 1
ATOM 861 C C . VAL A 1 107 ? 1.808 -23.234 0.817 1 96.31 107 VAL A C 1
ATOM 863 O O . VAL A 1 107 ? 2.77 -22.672 1.352 1 96.31 107 VAL A O 1
ATOM 866 N N . ALA A 1 108 ? 1.655 -23.422 -0.436 1 97.62 108 ALA A N 1
ATOM 867 C CA . ALA A 1 108 ? 2.686 -22.953 -1.355 1 97.62 108 ALA A CA 1
ATOM 868 C C . ALA A 1 108 ? 2.781 -21.438 -1.332 1 97.62 108 ALA A C 1
ATOM 870 O O . ALA A 1 108 ? 3.881 -20.875 -1.314 1 97.62 108 ALA A O 1
ATOM 871 N N . PHE A 1 109 ? 1.675 -20.828 -1.229 1 96.12 109 PHE A N 1
ATOM 872 C CA . PHE A 1 109 ? 1.687 -19.375 -1.146 1 96.12 109 PHE A CA 1
ATOM 873 C C . PHE A 1 109 ? 2.293 -18.906 0.173 1 96.12 109 PHE A C 1
ATOM 875 O O . PHE A 1 109 ? 2.977 -17.891 0.223 1 96.12 109 PHE A O 1
ATOM 882 N N . ALA A 1 110 ? 2.041 -19.625 1.202 1 94.94 110 ALA A N 1
ATOM 883 C CA . ALA A 1 110 ? 2.65 -19.297 2.488 1 94.94 110 ALA A CA 1
ATOM 884 C C . ALA A 1 110 ? 4.172 -19.406 2.418 1 94.94 110 ALA A C 1
ATOM 886 O O . ALA A 1 110 ? 4.891 -18.578 2.973 1 94.94 110 ALA A O 1
ATOM 887 N N . GLY A 1 111 ? 4.594 -20.453 1.775 1 95.5 111 GLY A N 1
ATOM 888 C CA . GLY A 1 111 ? 6.023 -20.609 1.574 1 95.5 111 GLY A CA 1
ATOM 889 C C . GLY A 1 111 ? 6.637 -19.5 0.734 1 95.5 111 GLY A C 1
ATOM 890 O O . GLY A 1 111 ? 7.703 -18.984 1.066 1 95.5 111 GLY A O 1
ATOM 891 N N . TYR A 1 112 ? 5.984 -19.172 -0.268 1 95.62 112 TYR A N 1
ATOM 892 C CA . TYR A 1 112 ? 6.434 -18.078 -1.126 1 95.62 112 TYR A CA 1
ATOM 893 C C . TYR A 1 112 ? 6.52 -16.781 -0.348 1 95.62 112 TYR A C 1
ATOM 895 O O . TYR A 1 112 ? 7.535 -16.078 -0.405 1 95.62 112 TYR A O 1
ATOM 903 N N . ALA A 1 113 ? 5.473 -16.5 0.368 1 94 113 ALA A N 1
ATOM 904 C CA . ALA A 1 113 ? 5.414 -15.266 1.138 1 94 113 ALA A CA 1
ATOM 905 C C . ALA A 1 113 ? 6.512 -15.219 2.195 1 94 113 ALA A C 1
ATOM 907 O O . ALA A 1 113 ? 7.094 -14.164 2.455 1 94 113 ALA A O 1
ATOM 908 N N . THR A 1 114 ? 6.816 -16.281 2.775 1 93.12 114 THR A N 1
ATOM 909 C CA . THR A 1 114 ? 7.875 -16.375 3.773 1 93.12 114 THR A CA 1
ATOM 910 C C . THR A 1 114 ? 9.234 -16.094 3.141 1 93.12 114 THR A C 1
ATOM 912 O O . THR A 1 114 ? 10.047 -15.359 3.695 1 93.12 114 THR A O 1
ATOM 915 N N . ALA A 1 115 ? 9.438 -16.688 2.035 1 93 115 ALA A N 1
ATOM 916 C CA . ALA A 1 115 ? 10.695 -16.469 1.33 1 93 115 ALA A CA 1
ATOM 917 C C . ALA A 1 115 ? 10.859 -15 0.933 1 93 115 ALA A C 1
ATOM 919 O O . ALA A 1 115 ? 11.953 -14.438 1.011 1 93 115 ALA A O 1
ATOM 920 N N . GLU A 1 116 ? 9.766 -14.422 0.516 1 91 116 GLU A N 1
ATOM 921 C CA . GLU A 1 116 ? 9.797 -13.008 0.154 1 91 116 GLU A CA 1
ATOM 922 C C . GLU A 1 116 ? 10.148 -12.141 1.357 1 91 116 GLU A C 1
ATOM 924 O O . GLU A 1 116 ? 10.898 -11.164 1.23 1 91 116 GLU A O 1
ATOM 929 N N . LEU A 1 117 ? 9.617 -12.469 2.459 1 88.56 117 LEU A N 1
ATOM 930 C CA . LEU A 1 117 ? 9.891 -11.742 3.697 1 88.56 117 LEU A CA 1
ATOM 931 C C . LEU A 1 117 ? 11.375 -11.812 4.047 1 88.56 117 LEU A C 1
ATOM 933 O O . LEU A 1 117 ? 12 -10.781 4.316 1 88.56 117 LEU A O 1
ATOM 937 N N . ILE A 1 118 ? 11.891 -12.938 3.957 1 89.69 118 ILE A N 1
ATOM 938 C CA . ILE A 1 118 ? 13.297 -13.141 4.281 1 89.69 118 ILE A CA 1
ATOM 939 C C . ILE A 1 118 ? 14.164 -12.414 3.254 1 89.69 118 ILE A C 1
ATOM 941 O O . ILE A 1 118 ? 15.148 -11.766 3.615 1 89.69 118 ILE A O 1
ATOM 945 N N . GLY A 1 119 ? 13.75 -12.578 2.02 1 89.31 119 GLY A N 1
ATOM 946 C CA . GLY A 1 119 ? 14.492 -11.898 0.968 1 89.31 119 GLY A CA 1
ATOM 947 C C . GLY A 1 119 ? 14.5 -10.391 1.126 1 89.31 119 GLY A C 1
ATOM 948 O O . GLY A 1 119 ? 15.516 -9.742 0.854 1 89.31 119 GLY A O 1
ATOM 949 N N . TRP A 1 120 ? 13.445 -9.82 1.566 1 90.44 120 TRP A N 1
ATOM 950 C CA . TRP A 1 120 ? 13.352 -8.375 1.755 1 90.44 120 TRP A CA 1
ATOM 951 C C . TRP A 1 120 ? 14.289 -7.91 2.863 1 90.44 120 TRP A C 1
ATOM 953 O O . TRP A 1 120 ? 15.023 -6.93 2.693 1 90.44 120 TRP A O 1
ATOM 963 N N . PHE A 1 121 ? 14.367 -8.656 3.936 1 87 121 PHE A N 1
ATOM 964 C CA . PHE A 1 121 ? 15.242 -8.297 5.047 1 87 121 PHE A CA 1
ATOM 965 C C . PHE A 1 121 ? 16.703 -8.453 4.652 1 87 121 PHE A C 1
ATOM 967 O O . PHE A 1 121 ? 17.562 -7.684 5.105 1 87 121 PHE A O 1
ATOM 974 N N . ASN A 1 122 ? 16.938 -9.359 3.826 1 87.62 122 ASN A N 1
ATOM 975 C CA . ASN A 1 122 ? 18.297 -9.555 3.357 1 87.62 122 ASN A CA 1
ATOM 976 C C . ASN A 1 122 ? 18.766 -8.367 2.516 1 87.62 122 ASN A C 1
ATOM 978 O O . ASN A 1 122 ? 19.922 -7.941 2.631 1 87.62 122 ASN A O 1
ATOM 982 N N . LYS A 1 123 ? 17.875 -7.855 1.759 1 86 123 LYS A N 1
ATOM 983 C CA . LYS A 1 123 ? 18.219 -6.738 0.885 1 86 123 LYS A CA 1
ATOM 984 C C . LYS A 1 123 ? 18.484 -5.469 1.691 1 86 123 LYS A C 1
ATOM 986 O O . LYS A 1 123 ? 19.25 -4.602 1.266 1 86 123 LYS A O 1
ATOM 991 N N . THR A 1 124 ? 17.844 -5.34 2.879 1 85.56 124 THR A N 1
ATOM 992 C CA . THR A 1 124 ? 18.062 -4.168 3.725 1 85.56 124 THR A CA 1
ATOM 993 C C . THR A 1 124 ? 19.312 -4.336 4.574 1 85.56 124 THR A C 1
ATOM 995 O O . THR A 1 124 ? 19.719 -3.406 5.277 1 85.56 124 THR A O 1
ATOM 998 N N . GLU A 1 125 ? 20.031 -5.414 4.488 1 79.44 125 GLU A N 1
ATOM 999 C CA . GLU A 1 125 ? 21.281 -5.73 5.184 1 79.44 125 GLU A CA 1
ATOM 1000 C C . GLU A 1 125 ? 21.062 -5.82 6.691 1 79.44 125 GLU A C 1
ATOM 1002 O O . GLU A 1 125 ? 22.016 -5.793 7.465 1 79.44 125 GLU A O 1
ATOM 1007 N N . LEU A 1 126 ? 19.89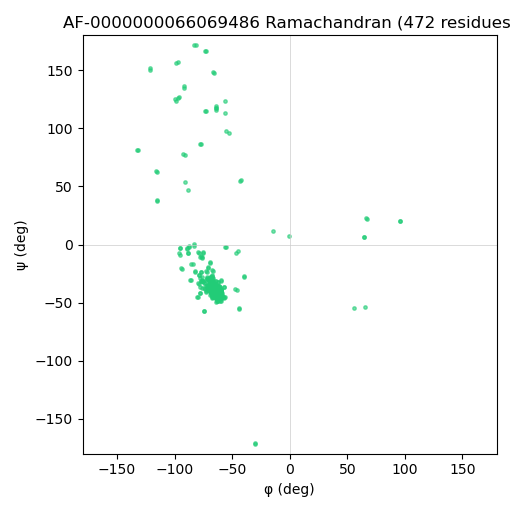1 -5.746 7.125 1 76.06 126 LEU A N 1
ATOM 1008 C CA . LEU A 1 126 ? 19.625 -5.902 8.555 1 76.06 126 LEU A CA 1
ATOM 1009 C C . LEU A 1 126 ? 19.938 -7.324 9.008 1 76.06 126 LEU A C 1
ATOM 1011 O O . LEU A 1 126 ? 20.438 -7.527 10.117 1 76.06 126 LEU A O 1
ATOM 1015 N N . MET A 1 127 ? 19.578 -8.305 8.125 1 75.25 127 MET A N 1
ATOM 1016 C CA . MET A 1 127 ? 19.859 -9.711 8.422 1 75.25 127 MET A CA 1
ATOM 1017 C C . MET A 1 127 ? 20.5 -10.398 7.223 1 75.25 127 MET A C 1
ATOM 1019 O O . MET A 1 127 ? 19.828 -11.117 6.48 1 75.25 127 MET A O 1
ATOM 1023 N N . PRO A 1 128 ? 21.734 -10.156 7.184 1 76.31 128 PRO A N 1
ATOM 1024 C CA . PRO A 1 128 ? 22.359 -10.836 6.047 1 76.31 128 PRO A CA 1
ATOM 1025 C C . PRO A 1 128 ? 22.281 -12.352 6.148 1 76.31 128 PRO A C 1
ATOM 1027 O O . PRO A 1 128 ? 22.547 -12.922 7.207 1 76.31 128 PRO A O 1
ATOM 1030 N N . CYS A 1 129 ? 21.578 -12.891 5.227 1 74.06 129 CYS A N 1
ATOM 1031 C CA . CYS A 1 129 ? 21.422 -14.344 5.176 1 74.06 129 CYS A CA 1
ATOM 1032 C C . CYS A 1 129 ? 22.422 -14.961 4.203 1 74.06 129 CYS A C 1
ATOM 1034 O O . CYS A 1 129 ? 22.531 -14.523 3.057 1 74.06 129 CYS A O 1
ATOM 1036 N N . SER A 1 130 ? 23.156 -15.898 4.633 1 80.5 130 SER A N 1
ATOM 1037 C CA . SER A 1 130 ? 24.172 -16.578 3.832 1 80.5 130 SER A CA 1
ATOM 1038 C C . SER A 1 130 ? 23.531 -17.438 2.748 1 80.5 130 SER A C 1
ATOM 1040 O O . SER A 1 130 ? 24.141 -17.734 1.724 1 80.5 130 SER A O 1
ATOM 1042 N N . HIS A 1 131 ? 22.266 -17.719 2.824 1 87 131 HIS A N 1
ATOM 1043 C CA . HIS A 1 131 ? 21.594 -18.609 1.876 1 87 131 HIS A CA 1
ATOM 1044 C C . HIS A 1 131 ? 20.547 -17.844 1.071 1 87 131 HIS A C 1
ATOM 1046 O O . HIS A 1 131 ? 19.469 -18.391 0.796 1 87 131 HIS A O 1
ATOM 1052 N N . SER A 1 132 ? 20.844 -16.672 0.744 1 86.81 132 SER A N 1
ATOM 1053 C CA . SER A 1 132 ? 19.875 -15.812 0.055 1 86.81 132 SER A CA 1
ATOM 1054 C C . SER A 1 132 ? 19.469 -16.406 -1.283 1 8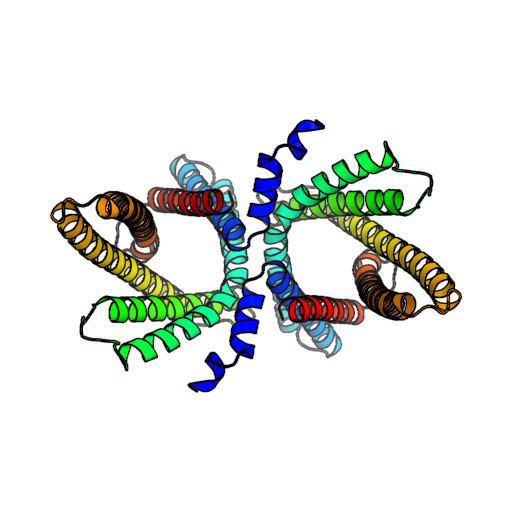6.81 132 SER A C 1
ATOM 1056 O O . SER A 1 132 ? 18.281 -16.375 -1.649 1 86.81 132 SER A O 1
ATOM 1058 N N . LYS A 1 133 ? 20.391 -17.047 -1.969 1 89.62 133 LYS A N 1
ATOM 1059 C CA . LYS A 1 133 ? 20.094 -17.625 -3.273 1 89.62 133 LYS A CA 1
ATOM 1060 C C . LYS A 1 133 ? 19.172 -18.828 -3.141 1 89.62 133 LYS A C 1
ATOM 1062 O O . LYS A 1 133 ? 18.25 -19 -3.938 1 89.62 133 LYS A O 1
ATOM 1067 N N . GLN A 1 134 ? 19.406 -19.562 -2.143 1 92.62 134 GLN A N 1
ATOM 1068 C CA . GLN A 1 134 ? 18.578 -20.734 -1.904 1 92.62 134 GLN A CA 1
ATOM 1069 C C . GLN A 1 134 ? 17.156 -20.344 -1.519 1 92.62 134 GLN A C 1
ATOM 1071 O O . GLN A 1 134 ? 16.188 -20.969 -1.971 1 92.62 134 GLN A O 1
ATOM 1076 N N . ILE A 1 135 ? 17.078 -19.359 -0.725 1 92.44 135 ILE A N 1
ATOM 1077 C CA . ILE A 1 135 ? 15.766 -18.891 -0.268 1 92.44 135 ILE A CA 1
ATOM 1078 C C . ILE A 1 135 ? 14.969 -18.344 -1.45 1 92.44 135 ILE A C 1
ATOM 1080 O O . ILE A 1 135 ? 13.773 -18.594 -1.57 1 92.44 135 ILE A O 1
ATOM 1084 N N . SER A 1 136 ? 15.672 -17.641 -2.271 1 92.38 136 SER A N 1
ATOM 1085 C CA . SER A 1 136 ? 15.031 -17.094 -3.467 1 92.38 136 SER A CA 1
ATOM 1086 C C . SER A 1 136 ? 14.531 -18.219 -4.375 1 92.38 136 SER A C 1
ATOM 1088 O O . SER A 1 136 ? 13.422 -18.141 -4.91 1 92.38 136 SER A O 1
ATOM 1090 N N . THR A 1 137 ? 15.305 -19.281 -4.496 1 95.19 137 THR A N 1
ATOM 1091 C CA . THR A 1 137 ? 14.93 -20.406 -5.336 1 95.19 137 THR A CA 1
ATOM 1092 C C . THR A 1 137 ? 13.727 -21.141 -4.75 1 95.19 137 THR A C 1
ATOM 1094 O O . THR A 1 137 ? 12.797 -21.5 -5.477 1 95.19 137 THR A O 1
ATOM 1097 N N . ILE A 1 138 ? 13.766 -21.281 -3.477 1 95.56 138 ILE A N 1
ATOM 1098 C CA . ILE A 1 138 ? 12.648 -21.938 -2.797 1 95.56 138 ILE A CA 1
ATOM 1099 C C . ILE A 1 138 ? 11.383 -21.109 -2.996 1 95.56 138 ILE A C 1
ATOM 1101 O O . ILE A 1 138 ? 10.305 -21.656 -3.236 1 95.56 138 ILE A O 1
ATOM 1105 N N . GLY A 1 139 ? 11.547 -19.812 -2.9 1 96.12 139 GLY A N 1
ATOM 1106 C CA . GLY A 1 139 ? 10.406 -18.922 -3.121 1 96.12 139 GLY A CA 1
ATOM 1107 C C . GLY A 1 139 ? 9.797 -19.078 -4.504 1 96.12 139 GLY A C 1
ATOM 1108 O O . GLY A 1 139 ? 8.578 -19.203 -4.641 1 96.12 139 GLY A O 1
ATOM 1109 N N . LYS A 1 140 ? 10.633 -19.156 -5.449 1 96.31 140 LYS A N 1
ATOM 1110 C CA . LYS A 1 140 ? 10.172 -19.312 -6.824 1 96.31 140 LYS A CA 1
ATOM 1111 C C . LYS A 1 140 ? 9.492 -20.656 -7.023 1 96.31 140 LYS A C 1
ATOM 1113 O O . LYS A 1 140 ? 8.508 -20.766 -7.758 1 96.31 140 LYS A O 1
ATOM 1118 N N . GLN A 1 141 ? 10.023 -21.656 -6.418 1 97.81 141 GLN A N 1
ATOM 1119 C CA . GLN A 1 141 ? 9.422 -22.984 -6.504 1 97.81 141 GLN A CA 1
ATOM 1120 C C . GLN A 1 141 ? 8.039 -23 -5.859 1 97.81 141 GLN A C 1
ATOM 1122 O O . GLN A 1 141 ? 7.102 -23.578 -6.41 1 97.81 141 GLN A O 1
ATOM 1127 N N . CYS A 1 142 ? 7.961 -22.406 -4.742 1 97.69 142 CYS A N 1
ATOM 1128 C CA . CYS A 1 142 ? 6.68 -22.344 -4.051 1 97.69 142 CYS A CA 1
ATOM 1129 C C . CYS A 1 142 ? 5.656 -21.578 -4.887 1 97.69 142 CYS A C 1
ATOM 1131 O O . CYS A 1 142 ? 4.5 -22 -4.992 1 97.69 142 CYS A O 1
ATOM 1133 N N . LEU A 1 143 ? 6.109 -20.516 -5.469 1 96.81 143 LEU A N 1
ATOM 1134 C CA . LEU A 1 143 ? 5.211 -19.75 -6.312 1 96.81 143 LEU A CA 1
ATOM 1135 C C . LEU A 1 143 ? 4.73 -20.578 -7.504 1 96.81 143 LEU A C 1
ATOM 1137 O O . LEU A 1 143 ? 3.547 -20.547 -7.844 1 96.81 143 LEU A O 1
ATOM 1141 N N . ALA A 1 144 ? 5.605 -21.328 -8.102 1 97.44 144 ALA A N 1
ATOM 1142 C CA . ALA A 1 144 ? 5.246 -22.188 -9.234 1 97.44 144 ALA A CA 1
ATOM 1143 C C . ALA A 1 144 ? 4.207 -23.219 -8.828 1 97.44 144 ALA A C 1
ATOM 1145 O O . ALA A 1 144 ? 3.201 -23.406 -9.523 1 97.44 144 ALA A O 1
ATOM 1146 N N . VAL A 1 145 ? 4.426 -23.828 -7.723 1 97.62 145 VAL A N 1
ATOM 1147 C CA . VAL A 1 145 ? 3.508 -24.859 -7.238 1 97.62 145 VAL A CA 1
ATOM 1148 C C . VAL A 1 145 ? 2.141 -24.234 -6.961 1 97.62 145 VAL A C 1
ATOM 1150 O O . VAL A 1 145 ? 1.106 -24.828 -7.285 1 97.62 145 VAL A O 1
ATOM 1153 N N . ALA A 1 146 ? 2.137 -23.078 -6.359 1 97.5 146 ALA A N 1
ATOM 1154 C CA . ALA A 1 146 ? 0.883 -22.406 -6.035 1 97.5 146 ALA A CA 1
ATOM 1155 C C . ALA A 1 146 ? 0.092 -22.078 -7.301 1 97.5 146 ALA A C 1
ATOM 1157 O O . ALA A 1 146 ? -1.111 -22.344 -7.371 1 97.5 146 ALA A O 1
ATOM 1158 N N . LEU A 1 147 ? 0.793 -21.578 -8.25 1 97.06 147 LEU A N 1
ATOM 1159 C CA . LEU A 1 147 ? 0.127 -21.172 -9.477 1 97.06 147 LEU A CA 1
ATOM 1160 C C . LEU A 1 147 ? -0.341 -22.375 -10.273 1 97.06 147 LEU A C 1
ATOM 1162 O O . LEU A 1 147 ? -1.418 -22.359 -10.875 1 97.06 147 LEU A O 1
ATOM 1166 N N . LEU A 1 148 ? 0.404 -23.391 -10.281 1 96.38 148 LEU A N 1
ATOM 1167 C CA . LEU A 1 148 ? -0.012 -24.609 -10.953 1 96.38 148 LEU A CA 1
ATOM 1168 C C . LEU A 1 148 ? -1.219 -25.234 -10.258 1 96.38 148 LEU A C 1
ATOM 1170 O O . LEU A 1 148 ? -2.123 -25.75 -10.914 1 96.38 148 LEU A O 1
ATOM 1174 N N . SER A 1 149 ? -1.193 -25.203 -8.969 1 96.62 149 SER A N 1
ATOM 1175 C CA . SER A 1 149 ? -2.35 -25.688 -8.219 1 96.62 149 SER A CA 1
ATOM 1176 C C . SER A 1 149 ? -3.592 -24.859 -8.531 1 96.62 149 SER A C 1
ATOM 1178 O O . SER A 1 149 ? -4.695 -25.391 -8.633 1 96.62 149 SER A O 1
ATOM 1180 N N . SER A 1 150 ? -3.35 -23.609 -8.719 1 95.69 150 SER A N 1
ATOM 1181 C CA . SER A 1 150 ? -4.461 -22.734 -9.086 1 95.69 150 SER A CA 1
ATOM 1182 C C . SER A 1 150 ? -5.016 -23.094 -10.461 1 95.69 150 SER A C 1
ATOM 1184 O O . SER A 1 150 ? -6.227 -23.062 -10.68 1 95.69 150 SER A O 1
ATOM 1186 N N . CYS A 1 151 ? -4.16 -23.438 -11.312 1 95.12 151 CYS A N 1
ATOM 1187 C CA . CYS A 1 151 ? -4.594 -23.859 -12.641 1 95.12 151 CYS A CA 1
ATOM 1188 C C . CYS A 1 151 ? -5.391 -25.156 -12.562 1 95.12 151 CYS A C 1
ATOM 1190 O O . CYS A 1 151 ? -6.422 -25.297 -13.219 1 95.12 151 CYS A O 1
ATOM 1192 N N . LEU A 1 152 ? -4.953 -26.016 -11.75 1 94.62 152 LEU A N 1
ATOM 1193 C CA . LEU A 1 152 ? -5.652 -27.281 -11.57 1 94.62 152 LEU A CA 1
ATOM 1194 C C . LEU A 1 152 ? -7.039 -27.047 -10.969 1 94.62 152 LEU A C 1
ATOM 1196 O O . LEU A 1 152 ? -8.016 -27.688 -11.391 1 94.62 152 LEU A O 1
ATOM 1200 N N . ALA A 1 153 ? -7.066 -26.203 -10.008 1 93.56 153 ALA A N 1
ATOM 1201 C CA . ALA A 1 153 ? -8.359 -25.859 -9.414 1 93.56 153 ALA A CA 1
ATOM 1202 C C . ALA A 1 153 ? -9.305 -25.281 -10.461 1 93.56 153 ALA A C 1
ATOM 1204 O O . ALA A 1 153 ? -10.5 -25.609 -10.469 1 93.56 153 ALA A O 1
ATOM 1205 N N . GLY A 1 154 ? -8.734 -24.406 -11.289 1 93.44 154 GLY A N 1
ATOM 1206 C CA . GLY A 1 154 ? -9.539 -23.859 -12.359 1 93.44 154 GLY A CA 1
ATOM 1207 C C . GLY A 1 154 ? -10.094 -24.906 -13.305 1 93.44 154 GLY A C 1
ATOM 1208 O O . GLY A 1 154 ? -11.25 -24.828 -13.719 1 93.44 154 GLY A O 1
ATOM 1209 N N . CYS A 1 155 ? -9.32 -25.891 -13.602 1 93.19 155 CYS A N 1
ATOM 1210 C CA . CYS A 1 155 ? -9.766 -26.984 -14.461 1 93.19 155 CYS A CA 1
ATOM 1211 C C . CYS A 1 155 ? -10.891 -27.781 -13.797 1 93.19 155 CYS A C 1
ATOM 1213 O O . CYS A 1 155 ? -11.875 -28.125 -14.453 1 93.19 155 CYS A O 1
ATOM 1215 N N . TYR A 1 156 ? -10.688 -28 -12.57 1 92.81 156 TYR A N 1
ATOM 1216 C CA . TYR A 1 156 ? -11.703 -28.734 -11.828 1 92.81 156 TYR A CA 1
ATOM 1217 C C . TYR A 1 156 ? -13.016 -27.953 -11.789 1 92.81 156 TYR A C 1
ATOM 1219 O O . TYR A 1 156 ? -14.086 -28.516 -12 1 92.81 156 TYR A O 1
ATOM 1227 N N . GLU A 1 157 ? -12.883 -26.688 -11.492 1 93.75 157 GLU A N 1
ATOM 1228 C CA . GLU A 1 157 ? -14.07 -25.844 -11.438 1 93.75 157 GLU A CA 1
ATOM 1229 C C . GLU A 1 157 ? -14.766 -25.766 -12.789 1 93.75 157 GLU A C 1
ATOM 1231 O O . GLU A 1 157 ? -15.992 -25.719 -12.859 1 93.75 157 GLU A O 1
ATOM 1236 N N . LEU A 1 158 ? -13.984 -25.766 -13.812 1 93.94 158 LEU A N 1
ATOM 1237 C CA . LEU A 1 158 ? -14.547 -25.719 -15.156 1 93.94 158 LEU A CA 1
ATOM 1238 C C . LEU A 1 158 ? -15.32 -27 -15.461 1 93.94 158 LEU A C 1
ATOM 1240 O O . LEU A 1 158 ? -16.391 -26.953 -16.078 1 93.94 158 LEU A O 1
ATOM 1244 N N . GLN A 1 159 ? -14.836 -28.109 -15.031 1 93.44 159 GLN A N 1
ATOM 1245 C CA . GLN A 1 159 ? -15.5 -29.391 -15.227 1 93.44 159 GLN A CA 1
ATOM 1246 C C . GLN A 1 159 ? -16.828 -29.438 -14.469 1 93.44 159 GLN A C 1
ATOM 1248 O O . GLN A 1 159 ? -17.828 -29.906 -15 1 93.44 159 GLN A O 1
ATOM 1253 N N . GLN A 1 160 ? -16.766 -28.969 -13.273 1 92.06 160 GLN A N 1
ATOM 1254 C CA . GLN A 1 160 ? -17.984 -28.953 -12.477 1 92.06 160 GLN A CA 1
ATOM 1255 C C . GLN A 1 160 ? -19.031 -28.016 -13.078 1 92.06 160 GLN A C 1
ATOM 1257 O O . GLN A 1 160 ? -20.219 -28.344 -13.086 1 92.06 160 GLN A O 1
ATOM 1262 N N . ASN A 1 161 ? -18.516 -26.875 -13.523 1 93.81 161 ASN A N 1
ATOM 1263 C CA . ASN A 1 161 ? -19.391 -25.906 -14.172 1 93.81 161 ASN A CA 1
ATOM 1264 C C . ASN A 1 161 ? -20.031 -26.484 -15.422 1 93.81 161 ASN A C 1
ATOM 1266 O O . ASN A 1 161 ? -21.219 -26.281 -15.672 1 93.81 161 ASN A O 1
ATOM 1270 N N . SER A 1 162 ? -19.281 -27.234 -16.141 1 93.69 162 SER A N 1
ATOM 1271 C CA . SER A 1 162 ? -19.797 -27.859 -17.359 1 93.69 162 SER A CA 1
ATOM 1272 C C . SER A 1 162 ? -20.875 -28.891 -17.031 1 93.69 162 SER A C 1
ATOM 1274 O O . SER A 1 162 ? -21.875 -29 -17.75 1 93.69 162 SER A O 1
ATOM 1276 N N . LYS A 1 163 ? -20.719 -29.625 -16.016 1 91.56 163 LYS A N 1
ATOM 1277 C CA . LYS A 1 163 ? -21.703 -30.609 -15.594 1 91.56 163 LYS A CA 1
ATOM 1278 C C . LYS A 1 163 ? -23 -29.938 -15.164 1 91.56 163 LYS A C 1
ATOM 1280 O O . LYS A 1 163 ? -24.094 -30.406 -15.484 1 91.56 163 LYS A O 1
ATOM 1285 N N . LYS A 1 164 ? -22.844 -28.859 -14.461 1 91.12 164 LYS A N 1
ATOM 1286 C CA . LYS A 1 164 ? -24.016 -28.141 -14 1 91.12 164 LYS A CA 1
ATOM 1287 C C . LYS A 1 164 ? -24.781 -27.531 -15.164 1 91.12 164 LYS A C 1
ATOM 1289 O O . LYS A 1 164 ? -26.016 -27.516 -15.164 1 91.12 164 LYS A O 1
ATOM 1294 N N . ILE A 1 165 ? -24.047 -27 -16.109 1 91.56 165 ILE A N 1
ATOM 1295 C CA . ILE A 1 165 ? -24.688 -26.406 -17.281 1 91.56 165 ILE A CA 1
ATOM 1296 C C . ILE A 1 165 ? -25.422 -27.484 -18.078 1 91.56 165 ILE A C 1
ATOM 1298 O O . ILE A 1 165 ? -26.547 -27.266 -18.531 1 91.56 165 ILE A O 1
ATOM 1302 N N . LYS A 1 166 ? -24.812 -28.625 -18.25 1 89.56 166 LYS A N 1
ATOM 1303 C CA . LYS A 1 166 ? -25.438 -29.734 -18.969 1 89.56 166 LYS A CA 1
ATOM 1304 C C . LYS A 1 166 ? -26.703 -30.188 -18.266 1 89.56 166 LYS A C 1
ATOM 1306 O O . LYS A 1 166 ? -27.719 -30.438 -18.922 1 89.56 166 LYS A O 1
ATOM 1311 N N . SER A 1 167 ? -26.656 -30.281 -16.984 1 87.75 167 SER A N 1
ATOM 1312 C CA . SER A 1 167 ? -27.828 -30.688 -16.219 1 87.75 167 SER A CA 1
ATOM 1313 C C . SER A 1 167 ? -28.938 -29.656 -16.297 1 87.75 167 SER A C 1
ATOM 1315 O O . SER A 1 167 ? -30.125 -30.016 -16.375 1 87.75 167 SER A O 1
ATOM 1317 N N . ALA A 1 168 ? -28.562 -28.391 -16.281 1 84.44 168 ALA A N 1
ATOM 1318 C CA . ALA A 1 168 ? -29.547 -27.297 -16.328 1 84.44 168 ALA A CA 1
ATOM 1319 C C . ALA A 1 168 ? -30.203 -27.219 -17.703 1 84.44 168 ALA A C 1
ATOM 1321 O O . ALA A 1 168 ? -31.375 -26.859 -17.812 1 84.44 168 ALA A O 1
ATOM 1322 N N . THR A 1 169 ? -29.469 -27.453 -18.734 1 82.88 169 THR A N 1
ATOM 1323 C CA . THR A 1 169 ? -30 -27.391 -20.094 1 82.88 169 THR A CA 1
ATOM 1324 C C . THR A 1 169 ? -30.953 -28.547 -20.344 1 82.88 169 THR A C 1
ATOM 1326 O O . THR A 1 169 ? -31.922 -28.406 -21.094 1 82.88 169 THR A O 1
ATOM 1329 N N . GLN A 1 170 ? -30.766 -29.625 -19.719 1 82.31 170 GLN A N 1
ATOM 1330 C CA . GLN A 1 170 ? -31.625 -30.781 -19.906 1 82.31 170 GLN A CA 1
ATOM 1331 C C . GLN A 1 170 ? -32.938 -30.609 -19.156 1 82.31 170 GLN A C 1
ATOM 1333 O O . GLN A 1 170 ? -34 -31.125 -19.594 1 82.31 170 GLN A O 1
ATOM 1338 N N . GLU A 1 171 ? -32.875 -29.844 -18.062 1 70.12 171 GLU A N 1
ATOM 1339 C CA . GLU A 1 171 ? -34.062 -29.719 -17.25 1 70.12 171 GLU A CA 1
ATOM 1340 C C . GLU A 1 171 ? -34.938 -28.562 -17.734 1 70.12 171 GLU A C 1
ATOM 1342 O O . GLU A 1 171 ? -36.125 -28.469 -17.359 1 70.12 171 GLU A O 1
ATOM 1347 N N . ALA A 1 172 ? -35.406 -28.125 -18.969 1 62.66 172 ALA A N 1
ATOM 1348 C CA . ALA A 1 172 ? -36.156 -27.266 -19.859 1 62.66 172 ALA A CA 1
ATOM 1349 C C . ALA A 1 172 ? -36.906 -26.188 -19.062 1 62.66 172 ALA A C 1
ATOM 1351 O O . ALA A 1 172 ? -37.656 -25.406 -19.641 1 62.66 172 ALA A O 1
ATOM 1352 N N . SER A 1 173 ? -36.75 -25.984 -17.719 1 59.88 173 SER A N 1
ATOM 1353 C CA . SER A 1 173 ? -37.719 -25.047 -17.156 1 59.88 173 SER A CA 1
ATOM 1354 C C . SER A 1 173 ? -37.125 -23.641 -17.062 1 59.88 173 SER A C 1
ATOM 1356 O O . SER A 1 173 ? -35.906 -23.469 -17.156 1 59.88 173 SER A O 1
ATOM 1358 N N . GLU A 1 174 ? -38.031 -22.453 -17.016 1 56.62 174 GLU A N 1
ATOM 1359 C CA . GLU A 1 174 ? -37.719 -21.031 -16.938 1 56.62 174 GLU A CA 1
ATOM 1360 C C . GLU A 1 174 ? -36.625 -20.766 -15.906 1 56.62 174 GLU A C 1
ATOM 1362 O O . GLU A 1 174 ? -35.719 -19.953 -16.141 1 56.62 174 GLU A O 1
ATOM 1367 N N . LYS A 1 175 ? -36.812 -21.203 -14.617 1 58.19 175 LYS A N 1
ATOM 1368 C CA . LYS A 1 175 ? -35.812 -21.141 -13.539 1 58.19 175 LYS A CA 1
ATOM 1369 C C . LYS A 1 175 ? -34.438 -21.609 -14.016 1 58.19 175 LYS A C 1
ATOM 1371 O O . LYS A 1 175 ? -33.438 -21.141 -13.523 1 58.19 175 LYS A O 1
ATOM 1376 N N . ASP A 1 176 ? -34.625 -22.047 -15.25 1 69.5 176 ASP A N 1
ATOM 1377 C CA . ASP A 1 176 ? -33.406 -22.688 -15.805 1 69.5 176 ASP A CA 1
ATOM 1378 C C . ASP A 1 176 ? -32.594 -21.688 -16.609 1 69.5 176 ASP A C 1
ATOM 1380 O O . ASP A 1 176 ? -31.359 -21.75 -16.594 1 69.5 176 ASP A O 1
ATOM 1384 N N . SER A 1 177 ? -33.375 -20.625 -16.984 1 76.44 177 SER A N 1
ATOM 1385 C CA . SER A 1 177 ? -32.625 -19.656 -17.812 1 76.44 177 SER A CA 1
ATOM 1386 C C . SER A 1 177 ? -31.734 -18.781 -16.969 1 76.44 177 SER A C 1
ATOM 1388 O O . SER A 1 177 ? -30.594 -18.5 -17.344 1 76.44 177 SER A O 1
ATOM 1390 N N . THR A 1 178 ? -32.281 -18.344 -15.82 1 80.88 178 THR A N 1
ATOM 1391 C CA . THR A 1 178 ? -31.484 -17.516 -14.93 1 80.88 178 THR A CA 1
ATOM 1392 C C . THR A 1 178 ? -30.297 -18.297 -14.367 1 80.88 178 THR A C 1
ATOM 1394 O O . THR A 1 178 ? -29.188 -17.766 -14.25 1 80.88 178 THR A O 1
ATOM 1397 N N . SER A 1 179 ? -30.625 -19.484 -14.109 1 84.62 179 SER A N 1
ATOM 1398 C CA . SER A 1 179 ? -29.578 -20.344 -13.594 1 84.62 179 SER A CA 1
ATOM 1399 C C . SER A 1 179 ? -28.484 -20.578 -14.641 1 84.62 179 SER A C 1
ATOM 1401 O O . SER A 1 179 ? -27.297 -20.578 -14.312 1 84.62 179 SER A O 1
ATOM 1403 N N . LEU A 1 180 ? -28.938 -20.672 -15.812 1 88.06 180 LEU A N 1
ATOM 1404 C CA . LEU A 1 180 ? -27.984 -20.891 -16.891 1 88.06 180 LEU A CA 1
ATOM 1405 C C . LEU A 1 180 ? -27.125 -19.656 -17.125 1 88.06 180 LEU A C 1
ATOM 1407 O O . LEU A 1 180 ? -25.938 -19.766 -17.391 1 88.06 180 LEU A O 1
ATOM 1411 N N . GLN A 1 181 ? -27.734 -18.531 -17.047 1 89.75 181 GLN A N 1
ATOM 1412 C CA . GLN A 1 181 ? -26.984 -17.297 -17.203 1 89.75 181 GLN A CA 1
ATOM 1413 C C . GLN A 1 181 ? -25.938 -17.141 -16.109 1 89.75 181 GLN A C 1
ATOM 1415 O O . GLN A 1 181 ? -24.828 -16.688 -16.359 1 89.75 181 GLN A O 1
ATOM 1420 N N . THR A 1 182 ? -26.328 -17.484 -14.945 1 91.38 182 THR A N 1
ATOM 1421 C CA . THR A 1 182 ? -25.391 -17.406 -13.82 1 91.38 182 THR A CA 1
ATOM 1422 C C . THR A 1 182 ? -24.234 -18.359 -14.016 1 91.38 182 THR A C 1
ATOM 1424 O O . THR A 1 182 ? -23.078 -18.016 -13.734 1 91.38 182 THR A O 1
ATOM 1427 N N . LEU A 1 183 ? -24.594 -19.469 -14.523 1 92.94 183 LEU A N 1
ATOM 1428 C CA . LEU A 1 183 ? -23.562 -20.484 -14.742 1 92.94 183 LEU A CA 1
ATOM 1429 C C . LEU A 1 183 ? -22.625 -20.047 -15.859 1 92.94 183 LEU A C 1
ATOM 1431 O O . LEU A 1 183 ? -21.422 -20.328 -15.797 1 92.94 183 LEU A O 1
ATOM 1435 N N . GLN A 1 184 ? -23.141 -19.422 -16.797 1 92.94 184 GLN A N 1
ATOM 1436 C CA . GLN A 1 184 ? -22.297 -18.938 -17.891 1 92.94 184 GLN A CA 1
ATOM 1437 C C . GLN A 1 184 ? -21.391 -17.812 -17.422 1 92.94 184 GLN A C 1
ATOM 1439 O O . GLN A 1 184 ? -20.234 -17.719 -17.859 1 92.94 184 GLN A O 1
ATOM 1444 N N . LYS A 1 185 ? -21.875 -16.984 -16.594 1 93.06 185 LYS A N 1
ATOM 1445 C CA . LYS A 1 185 ? -21.047 -15.922 -16.016 1 93.06 185 LYS A CA 1
ATOM 1446 C C . LYS A 1 185 ? -19.922 -16.5 -15.156 1 93.06 185 LYS A C 1
ATOM 1448 O O . LYS A 1 185 ? -18.797 -16.031 -15.203 1 93.06 185 LYS A O 1
ATOM 1453 N N . GLU A 1 186 ? -20.266 -17.469 -14.516 1 93.81 186 GLU A N 1
ATOM 1454 C CA . GLU A 1 186 ? -19.281 -18.172 -13.695 1 93.81 186 GLU A CA 1
ATOM 1455 C C . GLU A 1 186 ? -18.188 -18.797 -14.562 1 93.81 186 GLU A C 1
ATOM 1457 O O . GLU A 1 186 ? -17.016 -18.766 -14.195 1 93.81 186 GLU A O 1
ATOM 1462 N N . ARG A 1 187 ? -18.609 -19.359 -15.625 1 94.38 187 ARG A N 1
ATOM 1463 C CA . ARG A 1 187 ? -17.656 -19.984 -16.531 1 94.38 187 ARG A CA 1
ATOM 1464 C C . ARG A 1 187 ? -16.656 -18.953 -17.078 1 94.38 187 ARG A C 1
ATOM 1466 O O . ARG A 1 187 ? -15.461 -19.219 -17.156 1 94.38 187 ARG A O 1
ATOM 1473 N N . LYS A 1 188 ? -17.203 -17.812 -17.453 1 94.5 188 LYS A N 1
ATOM 1474 C CA . LYS A 1 188 ? -16.344 -16.734 -17.938 1 94.5 188 LYS A CA 1
ATOM 1475 C C . LYS A 1 188 ? -15.336 -16.312 -16.875 1 94.5 188 LYS A C 1
ATOM 1477 O O . LYS A 1 188 ? -14.172 -16.047 -17.188 1 94.5 188 LYS A O 1
ATOM 1482 N N . GLU A 1 189 ? -15.695 -16.266 -15.695 1 94.06 189 GLU A N 1
ATOM 1483 C CA . GLU A 1 189 ? -14.812 -15.906 -14.586 1 94.06 189 GLU A CA 1
ATOM 1484 C C . GLU A 1 189 ? -13.734 -16.953 -14.367 1 94.06 189 GLU A C 1
ATOM 1486 O O . GLU A 1 189 ? -12.562 -16.625 -14.156 1 94.06 189 GLU A O 1
ATOM 1491 N N . ILE A 1 190 ? -14.211 -18.156 -14.461 1 94.75 190 ILE A N 1
ATOM 1492 C CA . ILE A 1 190 ? -13.266 -19.266 -14.273 1 94.75 190 ILE A CA 1
ATOM 1493 C C . ILE A 1 190 ? -12.195 -19.219 -15.367 1 94.75 190 ILE A C 1
ATOM 1495 O O . ILE A 1 190 ? -11 -19.328 -15.078 1 94.75 190 ILE A O 1
ATOM 1499 N N . LEU A 1 191 ? -12.648 -19.047 -16.547 1 95 191 LEU A N 1
ATOM 1500 C CA . LEU A 1 191 ? -11.734 -19.016 -17.688 1 95 191 LEU A CA 1
ATOM 1501 C C . LEU A 1 191 ? -10.781 -17.812 -17.578 1 95 191 LEU A C 1
ATOM 1503 O O . LEU A 1 191 ? -9.602 -17.938 -17.906 1 95 191 LEU A O 1
ATOM 1507 N N . PHE A 1 192 ? -11.281 -16.703 -17.156 1 94.62 192 PHE A N 1
ATOM 1508 C CA . PHE A 1 192 ? -10.492 -15.5 -16.953 1 94.62 192 PHE A CA 1
ATOM 1509 C C . PHE A 1 192 ? -9.352 -15.758 -15.977 1 94.62 192 PHE A C 1
ATOM 1511 O O . PHE A 1 192 ? -8.188 -15.469 -16.281 1 94.62 192 PHE A O 1
ATOM 1518 N N . PHE A 1 193 ? -9.625 -16.406 -14.914 1 93.75 193 PHE A N 1
ATOM 1519 C CA . PHE A 1 193 ? -8.625 -16.625 -13.883 1 93.75 193 PHE A CA 1
ATOM 1520 C C . PHE A 1 193 ? -7.691 -17.766 -14.266 1 93.75 193 PHE A C 1
ATOM 1522 O O . PHE A 1 193 ? -6.508 -17.75 -13.93 1 93.75 193 PHE A O 1
ATOM 1529 N N . ALA A 1 194 ? -8.258 -18.672 -14.938 1 93.75 194 ALA A N 1
ATOM 1530 C CA . ALA A 1 194 ? -7.414 -19.766 -15.406 1 93.75 194 ALA A CA 1
ATOM 1531 C C . ALA A 1 194 ? -6.332 -19.25 -16.359 1 93.75 194 ALA A C 1
ATOM 1533 O O . ALA A 1 194 ? -5.168 -19.656 -16.266 1 93.75 194 ALA A O 1
ATOM 1534 N N . LEU A 1 195 ? -6.766 -18.375 -17.234 1 94.44 195 LEU A N 1
ATOM 1535 C CA . LEU A 1 195 ? -5.816 -17.781 -18.172 1 94.44 195 LEU A CA 1
ATOM 1536 C C . LEU A 1 195 ? -4.785 -16.922 -17.422 1 94.44 195 LEU A C 1
ATOM 1538 O O . LEU A 1 195 ? -3.594 -16.984 -17.734 1 94.44 195 LEU A O 1
ATOM 1542 N N . GLN A 1 196 ? -5.234 -16.188 -16.5 1 96.5 196 GLN A N 1
ATOM 1543 C CA . GLN A 1 196 ? -4.352 -15.336 -15.711 1 96.5 196 GLN A CA 1
ATOM 1544 C C . GLN A 1 196 ? -3.318 -16.172 -14.961 1 96.5 196 GLN A C 1
ATOM 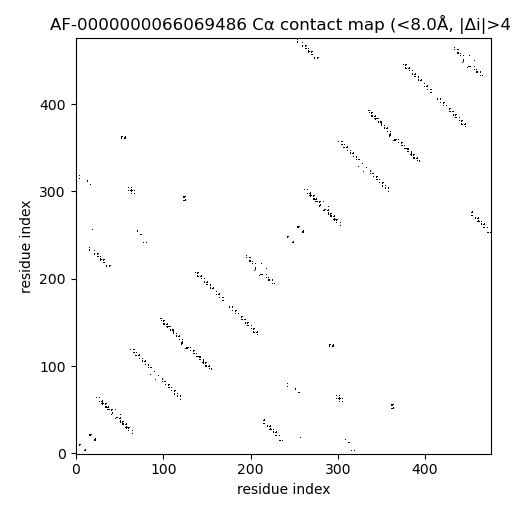1546 O O . GLN A 1 196 ? -2.127 -15.852 -14.977 1 96.5 196 GLN A O 1
ATOM 1551 N N . ASN A 1 197 ? -3.785 -17.203 -14.352 1 96.19 197 ASN A N 1
ATOM 1552 C CA . ASN A 1 197 ? -2.896 -18.078 -13.594 1 96.19 197 ASN A CA 1
ATOM 1553 C C . ASN A 1 197 ? -1.895 -18.781 -14.5 1 96.19 197 ASN A C 1
ATOM 1555 O O . ASN A 1 197 ? -0.731 -18.953 -14.133 1 96.19 197 ASN A O 1
ATOM 1559 N N . ALA A 1 198 ? -2.33 -19.203 -15.617 1 95.62 198 ALA A N 1
ATOM 1560 C CA . ALA A 1 198 ? -1.451 -19.875 -16.578 1 95.62 198 ALA A CA 1
ATOM 1561 C C . ALA A 1 198 ? -0.326 -18.953 -17.031 1 95.62 198 ALA A C 1
ATOM 1563 O O . ALA A 1 198 ? 0.834 -19.359 -17.094 1 95.62 198 ALA A O 1
ATOM 1564 N N . LEU A 1 199 ? -0.686 -17.75 -17.328 1 96.62 199 LEU A N 1
ATOM 1565 C CA . LEU A 1 199 ? 0.315 -16.781 -17.734 1 96.62 199 LEU A CA 1
ATOM 1566 C C . LEU A 1 199 ? 1.249 -16.438 -16.594 1 96.62 199 LEU A C 1
ATOM 1568 O O . LEU A 1 199 ? 2.465 -16.328 -16.766 1 96.62 199 LEU A O 1
ATOM 1572 N N . ASP A 1 200 ? 0.706 -16.297 -15.445 1 97.06 200 ASP A N 1
ATOM 1573 C CA . ASP A 1 200 ? 1.524 -15.984 -14.273 1 97.06 200 ASP A CA 1
ATOM 1574 C C . ASP A 1 200 ? 2.496 -17.125 -13.969 1 97.06 200 ASP A C 1
ATOM 1576 O O . ASP A 1 200 ? 3.596 -16.891 -13.461 1 97.06 200 ASP A O 1
ATOM 1580 N N . ALA A 1 201 ? 2.086 -18.344 -14.273 1 96.75 201 ALA A N 1
ATOM 1581 C CA . ALA A 1 201 ? 2.918 -19.516 -13.977 1 96.75 201 ALA A CA 1
ATOM 1582 C C . ALA A 1 201 ? 4.172 -19.516 -14.844 1 96.75 201 ALA A C 1
ATOM 1584 O O . ALA A 1 201 ? 5.188 -20.109 -14.469 1 96.75 201 ALA A O 1
ATOM 1585 N N . THR A 1 202 ? 4.152 -18.828 -15.961 1 95.94 202 THR A N 1
ATOM 1586 C CA . THR A 1 202 ? 5.305 -18.812 -16.844 1 95.94 202 THR A CA 1
ATOM 1587 C C . THR A 1 202 ? 6.449 -18.016 -16.234 1 95.94 202 THR A C 1
ATOM 1589 O O . THR A 1 202 ? 7.617 -18.234 -16.562 1 95.94 202 THR A O 1
ATOM 1592 N N . ILE A 1 203 ? 6.145 -17.188 -15.289 1 96.06 203 ILE A N 1
ATOM 1593 C CA . ILE A 1 203 ? 7.137 -16.281 -14.719 1 96.06 203 ILE A CA 1
ATOM 1594 C C . ILE A 1 203 ? 8.086 -17.062 -13.812 1 96.06 203 ILE A C 1
ATOM 1596 O O . ILE A 1 203 ? 9.289 -17.141 -14.078 1 96.06 203 ILE A O 1
ATOM 1600 N N . PRO A 1 204 ? 7.512 -17.734 -12.812 1 96.31 204 PRO A N 1
ATOM 1601 C CA . PRO A 1 204 ? 8.438 -18.5 -11.969 1 96.31 204 PRO A CA 1
ATOM 1602 C C . PRO A 1 204 ? 9.07 -19.672 -12.711 1 96.31 204 PRO A C 1
ATOM 1604 O O . PRO A 1 204 ? 10.227 -20.016 -12.445 1 96.31 204 PRO A O 1
ATOM 1607 N N . LEU A 1 205 ? 8.391 -20.312 -13.633 1 96.81 205 LEU A N 1
ATOM 1608 C CA . LEU A 1 205 ? 8.922 -21.438 -14.383 1 96.81 205 LEU A CA 1
ATOM 1609 C C . LEU A 1 205 ? 10.086 -21 -15.273 1 96.81 205 LEU A C 1
ATOM 1611 O O . LEU A 1 205 ? 11.031 -21.766 -15.477 1 96.81 205 LEU A O 1
ATOM 1615 N N . ALA A 1 206 ? 9.977 -19.797 -15.781 1 96.06 206 ALA A N 1
ATOM 1616 C CA . ALA A 1 206 ? 11.07 -19.25 -16.578 1 96.06 206 ALA A CA 1
ATOM 1617 C C . ALA A 1 206 ? 12.273 -18.906 -15.695 1 96.06 206 ALA A C 1
ATOM 1619 O O . ALA A 1 206 ? 13.414 -19.188 -16.078 1 96.06 206 ALA A O 1
ATOM 1620 N N . GLU A 1 207 ? 12.008 -18.375 -14.523 1 94 207 GLU A N 1
ATOM 1621 C CA . GLU A 1 207 ? 13.086 -18 -13.609 1 94 207 GLU A CA 1
ATOM 1622 C C . GLU A 1 207 ? 13.812 -19.234 -13.078 1 94 207 GLU A C 1
ATOM 1624 O O . GLU A 1 207 ? 14.992 -19.172 -12.75 1 94 207 GLU A O 1
ATOM 1629 N N . LEU A 1 208 ? 13.086 -20.375 -13.008 1 95.38 208 LEU A N 1
ATOM 1630 C CA . LEU A 1 208 ? 13.664 -21.641 -12.547 1 95.38 208 LEU A CA 1
ATOM 1631 C C . LEU A 1 208 ? 14.305 -22.391 -13.703 1 95.38 208 LEU A C 1
ATOM 1633 O O . LEU A 1 208 ? 14.836 -23.5 -13.516 1 95.38 208 LEU A O 1
ATOM 1637 N N . ASP A 1 209 ? 14.211 -21.828 -14.883 1 94.25 209 ASP A N 1
ATOM 1638 C CA . ASP A 1 209 ? 14.797 -22.391 -16.094 1 94.25 209 ASP A CA 1
ATOM 1639 C C . ASP A 1 209 ? 14.102 -23.688 -16.484 1 94.25 209 ASP A C 1
ATOM 1641 O O . ASP A 1 209 ? 14.727 -24.578 -17.062 1 94.25 209 ASP A O 1
ATOM 1645 N N . ILE A 1 210 ? 12.938 -23.844 -16.031 1 95.31 210 ILE A N 1
ATOM 1646 C CA . ILE A 1 210 ? 12.125 -24.984 -16.453 1 95.31 210 ILE A CA 1
ATOM 1647 C C . ILE A 1 210 ? 11.492 -24.688 -17.812 1 95.31 210 ILE A C 1
ATOM 1649 O O . ILE A 1 210 ? 11.484 -25.562 -18.688 1 95.31 210 ILE A O 1
ATOM 1653 N N . LEU A 1 211 ? 10.961 -23.453 -17.891 1 94.19 211 LEU A N 1
ATOM 1654 C CA . LEU A 1 211 ? 10.445 -22.953 -19.156 1 94.19 211 LEU A CA 1
ATOM 1655 C C . LEU A 1 211 ? 11.461 -22.047 -19.844 1 94.19 211 LEU A C 1
ATOM 1657 O O . LEU A 1 211 ? 11.898 -21.047 -19.266 1 94.19 211 LEU A O 1
ATOM 1661 N N . LYS A 1 212 ? 11.82 -22.359 -21.047 1 95.31 212 LYS A N 1
ATOM 1662 C CA . LYS A 1 212 ? 12.844 -21.594 -21.766 1 95.31 212 LYS A CA 1
ATOM 1663 C C . LYS A 1 212 ? 12.219 -20.469 -22.578 1 95.31 212 LYS A C 1
ATOM 1665 O O . LYS A 1 212 ? 12.102 -20.578 -23.797 1 95.31 212 LYS A O 1
ATOM 1670 N N . VAL A 1 213 ? 11.859 -19.438 -21.938 1 93.5 213 VAL A N 1
ATOM 1671 C CA . VAL A 1 213 ? 11.328 -18.234 -22.578 1 93.5 213 VAL A CA 1
ATOM 1672 C C . VAL A 1 213 ? 12.203 -17.031 -22.219 1 93.5 213 VAL A C 1
ATOM 1674 O O . VAL A 1 213 ? 12.906 -17.062 -21.203 1 93.5 213 VAL A O 1
ATOM 1677 N N . ASN A 1 214 ? 12.234 -16.078 -23.094 1 92.81 214 ASN A N 1
ATOM 1678 C CA . ASN A 1 214 ? 13.094 -14.93 -22.828 1 92.81 214 ASN A CA 1
ATOM 1679 C C . ASN A 1 214 ? 12.422 -13.914 -21.922 1 92.81 214 ASN A C 1
ATOM 1681 O O . ASN A 1 214 ? 11.234 -14.039 -21.609 1 92.81 214 ASN A O 1
ATOM 1685 N N . ASP A 1 215 ? 13.164 -12.961 -21.516 1 93.12 215 ASP A N 1
ATOM 1686 C CA . ASP A 1 215 ? 12.711 -11.961 -20.547 1 93.12 215 ASP A CA 1
ATOM 1687 C C . ASP A 1 215 ? 11.625 -11.07 -21.141 1 93.12 215 ASP A C 1
ATOM 1689 O O . ASP A 1 215 ? 10.781 -10.539 -20.422 1 93.12 215 ASP A O 1
ATOM 1693 N N . GLY A 1 216 ? 11.625 -10.93 -22.406 1 95.25 216 GLY A N 1
ATOM 1694 C CA . GLY A 1 216 ? 10.578 -10.164 -23.047 1 95.25 216 GLY A CA 1
ATOM 1695 C C . GLY A 1 216 ? 9.203 -10.797 -22.922 1 95.25 216 GLY A C 1
ATOM 1696 O O . GLY A 1 216 ? 8.219 -10.109 -22.656 1 95.25 216 GLY A O 1
ATOM 1697 N N . PHE A 1 217 ? 9.227 -12.094 -23.125 1 95.81 217 PHE A N 1
ATOM 1698 C CA . PHE A 1 217 ? 7.98 -12.828 -22.969 1 95.81 217 PHE A CA 1
ATOM 1699 C C . PHE A 1 217 ? 7.48 -12.758 -21.531 1 95.81 217 PHE A C 1
ATOM 1701 O O . PHE A 1 217 ? 6.289 -12.539 -21.297 1 95.81 217 PHE A O 1
ATOM 1708 N N . VAL A 1 218 ? 8.359 -12.945 -20.609 1 96.25 218 VAL A N 1
ATOM 1709 C CA . VAL A 1 218 ? 8.016 -12.906 -19.203 1 96.25 218 VAL A CA 1
ATOM 1710 C C . VAL A 1 218 ? 7.441 -11.539 -18.844 1 96.25 218 VAL A C 1
ATOM 1712 O O . VAL A 1 218 ? 6.426 -11.445 -18.156 1 96.25 218 VAL A O 1
ATOM 1715 N N . ALA A 1 219 ? 8.055 -10.461 -19.312 1 97.62 219 ALA A N 1
ATOM 1716 C CA . ALA A 1 219 ? 7.605 -9.102 -19.047 1 97.62 219 ALA A CA 1
ATOM 1717 C C . ALA A 1 219 ? 6.23 -8.852 -19.656 1 97.62 219 ALA A C 1
ATOM 1719 O O . ALA A 1 219 ? 5.363 -8.242 -19.031 1 97.62 219 ALA A O 1
ATOM 1720 N N . ALA A 1 220 ? 6.023 -9.375 -20.828 1 97.56 220 ALA A N 1
ATOM 1721 C CA . ALA A 1 220 ? 4.738 -9.195 -21.5 1 97.56 220 ALA A CA 1
ATOM 1722 C C . ALA A 1 220 ? 3.625 -9.938 -20.766 1 97.56 220 ALA A C 1
ATOM 1724 O O . ALA A 1 220 ? 2.512 -9.422 -20.641 1 97.56 220 ALA A O 1
ATOM 1725 N N . ALA A 1 221 ? 3.973 -11.133 -20.344 1 97.44 221 ALA A N 1
ATOM 1726 C CA . ALA A 1 221 ? 3.01 -11.898 -19.562 1 97.44 221 ALA A CA 1
ATOM 1727 C C . ALA A 1 221 ? 2.656 -11.172 -18.266 1 97.44 221 ALA A C 1
ATOM 1729 O O . ALA A 1 221 ? 1.484 -11.094 -17.891 1 97.44 221 ALA A O 1
ATOM 1730 N N . GLY A 1 222 ? 3.652 -10.586 -17.656 1 97.25 222 GLY A N 1
ATOM 1731 C CA . GLY A 1 222 ? 3.426 -9.836 -16.438 1 97.25 222 GLY A CA 1
ATOM 1732 C C . GLY A 1 222 ? 2.564 -8.602 -16.641 1 97.25 222 GLY A C 1
ATOM 1733 O O . GLY A 1 222 ? 1.676 -8.32 -15.836 1 97.25 222 GLY A O 1
ATOM 1734 N N . ILE A 1 223 ? 2.801 -7.906 -17.703 1 97.94 223 ILE A N 1
ATOM 1735 C CA . ILE A 1 223 ? 1.999 -6.734 -18.031 1 97.94 223 ILE A CA 1
ATOM 1736 C C . ILE A 1 223 ? 0.549 -7.148 -18.266 1 97.94 223 ILE A C 1
ATOM 1738 O O . ILE A 1 223 ? -0.375 -6.543 -17.719 1 97.94 223 ILE A O 1
ATOM 1742 N N . THR A 1 224 ? 0.448 -8.195 -18.984 1 97.69 224 THR A N 1
ATOM 1743 C CA . THR A 1 224 ? -0.883 -8.656 -19.375 1 97.69 224 THR A CA 1
ATOM 1744 C C . THR A 1 224 ? -1.692 -9.055 -18.141 1 97.69 224 THR A C 1
ATOM 1746 O O . THR A 1 224 ? -2.828 -8.609 -17.969 1 97.69 224 THR A O 1
ATOM 1749 N N . THR A 1 225 ? -1.114 -9.852 -17.266 1 97.12 225 THR A N 1
ATOM 1750 C CA . THR A 1 225 ? -1.861 -10.336 -16.109 1 97.12 225 THR A CA 1
ATOM 1751 C C . THR A 1 225 ? -2.109 -9.203 -15.125 1 97.12 225 THR A C 1
ATOM 1753 O O . THR A 1 225 ? -3.121 -9.203 -14.414 1 97.12 225 THR A O 1
ATOM 1756 N N . SER A 1 226 ? -1.194 -8.234 -15.055 1 96.69 226 SER A N 1
ATOM 1757 C CA . SER A 1 226 ? -1.418 -7.074 -14.203 1 96.69 226 SER A CA 1
ATOM 1758 C C . SER A 1 226 ? -2.605 -6.254 -14.688 1 96.69 226 SER A C 1
ATOM 1760 O O . SER A 1 226 ? -3.449 -5.836 -13.891 1 96.69 226 SER A O 1
ATOM 1762 N N . LEU A 1 227 ? -2.68 -6.105 -15.969 1 95.25 227 LEU A N 1
ATOM 1763 C CA . LEU A 1 227 ? -3.781 -5.344 -16.547 1 95.25 227 LEU A CA 1
ATOM 1764 C C . LEU A 1 227 ? -5.102 -6.09 -16.391 1 95.25 227 LEU A C 1
ATOM 1766 O O . LEU A 1 227 ? -6.152 -5.473 -16.203 1 95.25 227 LEU A O 1
ATOM 1770 N N . MET A 1 228 ? -5.012 -7.387 -16.484 1 94.88 228 MET A N 1
ATOM 1771 C CA . MET A 1 228 ? -6.207 -8.195 -16.25 1 94.88 228 MET A CA 1
ATOM 1772 C C . MET A 1 228 ? -6.734 -7.996 -14.836 1 94.88 228 MET A C 1
ATOM 1774 O O . MET A 1 228 ? -7.945 -7.863 -14.633 1 94.88 228 MET A O 1
ATOM 1778 N N . SER A 1 229 ? -5.852 -7.941 -13.945 1 92.44 229 SER A N 1
ATOM 1779 C CA . SER A 1 229 ? -6.246 -7.77 -12.547 1 92.44 229 SER A CA 1
ATOM 1780 C C . SER A 1 229 ? -6.82 -6.375 -12.305 1 92.44 229 SER A C 1
ATOM 1782 O O . SER A 1 229 ? -7.809 -6.227 -11.586 1 92.44 229 SER A O 1
ATOM 1784 N N . VAL A 1 230 ? -6.176 -5.41 -12.867 1 89.75 230 VAL A N 1
ATOM 1785 C CA . VAL A 1 230 ? -6.668 -4.043 -12.734 1 89.75 230 VAL A CA 1
ATOM 1786 C C . VAL A 1 230 ? -8.055 -3.928 -13.359 1 89.75 230 VAL A C 1
ATOM 1788 O O . VAL A 1 230 ? -8.945 -3.277 -12.805 1 89.75 230 VAL A O 1
ATOM 1791 N N . TYR A 1 231 ? -8.172 -4.586 -14.477 1 89.38 231 TYR A N 1
ATOM 1792 C CA . TYR A 1 231 ? -9.453 -4.582 -15.172 1 89.38 231 TYR A CA 1
ATOM 1793 C C . TYR A 1 231 ? -10.547 -5.207 -14.32 1 89.38 231 TYR A C 1
ATOM 1795 O O . TYR A 1 231 ? -11.664 -4.688 -14.242 1 89.38 231 TYR A O 1
ATOM 1803 N N . LYS A 1 232 ? -10.25 -6.25 -13.672 1 86.75 232 LYS A N 1
ATOM 1804 C CA . LYS A 1 232 ? -11.234 -6.922 -12.828 1 86.75 232 LYS A CA 1
ATOM 1805 C C . LYS A 1 232 ? -11.633 -6.035 -11.648 1 86.75 232 LYS A C 1
ATOM 1807 O O . LYS A 1 232 ? -12.812 -5.98 -11.281 1 86.75 232 LYS A O 1
ATOM 1812 N N . THR A 1 233 ? -10.672 -5.379 -11.094 1 80.88 233 THR A N 1
ATOM 1813 C CA . THR A 1 233 ? -10.969 -4.48 -9.984 1 80.88 233 THR A CA 1
ATOM 1814 C C . THR A 1 233 ? -11.797 -3.289 -10.461 1 80.88 233 THR A C 1
ATOM 1816 O O . THR A 1 233 ? -12.68 -2.818 -9.742 1 80.88 233 THR A O 1
ATOM 1819 N N . TRP A 1 234 ? -11.516 -2.902 -11.688 1 80 234 TRP A N 1
ATOM 1820 C CA . TRP A 1 234 ? -12.227 -1.777 -12.281 1 80 234 TRP A CA 1
ATOM 1821 C C . TRP A 1 234 ? -13.703 -2.111 -12.469 1 80 234 TRP A C 1
ATOM 1823 O O . TRP A 1 234 ? -14.578 -1.325 -12.102 1 80 234 TRP A O 1
ATOM 1833 N N . ILE A 1 235 ? -13.922 -3.266 -12.922 1 77.44 235 ILE A N 1
ATOM 1834 C CA . ILE A 1 235 ? -15.289 -3.672 -13.219 1 77.44 235 ILE A CA 1
ATOM 1835 C C . ILE A 1 235 ? -16.047 -3.951 -11.922 1 77.44 235 ILE A C 1
ATOM 1837 O O . ILE A 1 235 ? -17.234 -3.682 -11.82 1 77.44 235 ILE A O 1
ATOM 1841 N N . GLY A 1 236 ? -15.336 -4.441 -10.953 1 70.62 236 GLY A N 1
ATOM 1842 C CA . GLY A 1 236 ? -15.984 -4.723 -9.68 1 70.62 236 GLY A CA 1
ATOM 1843 C C . GLY A 1 236 ? -16.344 -3.469 -8.898 1 70.62 236 GLY A C 1
ATOM 1844 O O . GLY A 1 236 ? -17.219 -3.496 -8.039 1 70.62 236 GLY A O 1
ATOM 1845 N N . SER A 1 237 ? -15.68 -2.385 -9.148 1 61.69 237 SER A N 1
ATOM 1846 C CA . SER A 1 237 ? -15.922 -1.137 -8.43 1 61.69 237 SER A CA 1
ATOM 1847 C C . SER A 1 237 ? -17.016 -0.319 -9.102 1 61.69 237 SER A C 1
ATOM 1849 O O . SER A 1 237 ? -17.406 0.736 -8.594 1 61.69 237 SER A O 1
ATOM 1851 N N . TYR A 1 238 ? -17.453 -0.777 -10.281 1 55.5 238 TYR A N 1
ATOM 1852 C CA . TYR A 1 238 ? -18.594 -0.112 -10.898 1 55.5 238 TYR A CA 1
ATOM 1853 C C . TYR A 1 238 ? -19.906 -0.657 -10.352 1 55.5 238 TYR A C 1
ATOM 1855 O O . TYR A 1 238 ? -20.031 -1.857 -10.094 1 55.5 238 TYR A O 1
ATOM 1863 N N . MET B 1 1 ? -3.812 -24 19.438 1 34.41 1 MET B N 1
ATOM 1864 C CA . MET B 1 1 ? -3.322 -23.328 18.234 1 34.41 1 MET B CA 1
ATOM 1865 C C . MET B 1 1 ? -4.48 -22.906 17.328 1 34.41 1 MET B C 1
ATOM 1867 O O . MET B 1 1 ? -4.297 -22.094 16.422 1 34.41 1 MET B O 1
ATOM 1871 N N . ALA B 1 2 ? -5.645 -23.703 17.359 1 47.5 2 ALA B N 1
ATOM 1872 C CA . ALA B 1 2 ? -6.973 -23.688 16.75 1 47.5 2 ALA B CA 1
ATOM 1873 C C . ALA B 1 2 ? -7.613 -22.312 16.875 1 47.5 2 ALA B C 1
ATOM 1875 O O . ALA B 1 2 ? -8.227 -21.812 15.93 1 47.5 2 ALA B O 1
ATOM 1876 N N . VAL B 1 3 ? -7.375 -21.656 18.094 1 51.91 3 VAL B N 1
ATOM 1877 C CA . VAL B 1 3 ? -8.109 -20.625 18.812 1 51.91 3 VAL B CA 1
ATOM 1878 C C . VAL B 1 3 ? -7.68 -19.25 18.312 1 51.91 3 VAL B C 1
ATOM 1880 O O . VAL B 1 3 ? -8.5 -18.328 18.219 1 51.91 3 VAL B O 1
ATOM 1883 N N . ILE B 1 4 ? -6.484 -19.203 17.922 1 51.81 4 ILE B N 1
ATOM 1884 C CA . ILE B 1 4 ? -6.012 -17.844 17.688 1 51.81 4 ILE B CA 1
ATOM 1885 C C . ILE B 1 4 ? -6.594 -17.328 16.375 1 51.81 4 ILE B C 1
ATOM 1887 O O . ILE B 1 4 ? -7.004 -16.156 16.297 1 51.81 4 ILE B O 1
ATOM 1891 N N . PHE B 1 5 ? -6.77 -18.281 15.508 1 57.84 5 PHE B N 1
ATOM 1892 C CA . PHE B 1 5 ? -7.215 -17.828 14.195 1 57.84 5 PHE B CA 1
ATOM 1893 C C . PHE B 1 5 ? -8.734 -17.656 14.164 1 57.84 5 PHE B C 1
ATOM 1895 O O . PHE B 1 5 ? -9.266 -16.969 13.297 1 57.84 5 PHE B O 1
ATOM 1902 N N . GLU B 1 6 ? -9.32 -18.234 15.102 1 62.06 6 GLU B N 1
ATOM 1903 C CA . GLU B 1 6 ? -10.758 -18.031 15.258 1 62.06 6 GLU B CA 1
ATOM 1904 C C . GLU B 1 6 ? -11.047 -16.828 16.156 1 62.06 6 GLU B C 1
ATOM 1906 O O . GLU B 1 6 ? -12.211 -16.469 16.359 1 62.06 6 GLU B O 1
ATOM 1911 N N . ASN B 1 7 ? -9.938 -16.344 16.625 1 62.31 7 ASN B N 1
ATOM 1912 C CA . ASN B 1 7 ? -10.086 -15.195 17.531 1 62.31 7 ASN B CA 1
ATOM 1913 C C . ASN B 1 7 ? -10.477 -13.93 16.766 1 62.31 7 ASN B C 1
ATOM 1915 O O . ASN B 1 7 ? -9.852 -13.594 15.758 1 62.31 7 ASN B O 1
ATOM 1919 N N . PRO B 1 8 ? -11.648 -13.445 17.047 1 66.56 8 PRO B N 1
ATOM 1920 C CA . PRO B 1 8 ? -12.133 -12.211 16.422 1 66.56 8 PRO B CA 1
ATOM 1921 C C . PRO B 1 8 ? -11.039 -11.156 16.281 1 66.56 8 PRO B C 1
ATOM 1923 O O . PRO B 1 8 ? -11.039 -10.383 15.32 1 66.56 8 PRO B O 1
ATOM 1926 N N . GLN B 1 9 ? -10.141 -11.258 17.156 1 67.38 9 GLN B N 1
ATOM 1927 C CA . GLN B 1 9 ? -9.07 -10.273 17.109 1 67.38 9 GLN B CA 1
ATOM 1928 C C . GLN B 1 9 ? -8.156 -10.516 15.914 1 67.38 9 GLN B C 1
ATOM 1930 O O . GLN B 1 9 ? -7.695 -9.562 15.273 1 67.38 9 GLN B O 1
ATOM 1935 N N . TYR B 1 10 ? -7.996 -11.781 15.633 1 71.44 10 TYR B N 1
ATOM 1936 C CA . TYR B 1 10 ? -7.105 -12.117 14.523 1 71.44 10 TYR B CA 1
ATOM 1937 C C . TYR B 1 10 ? -7.719 -11.703 13.188 1 71.44 10 TYR B C 1
ATOM 1939 O O . TYR B 1 10 ? -7.035 -11.133 12.336 1 71.44 10 TYR B O 1
ATOM 1947 N N . VAL B 1 11 ? -8.961 -11.883 13.094 1 71.19 11 VAL B N 1
ATOM 1948 C CA . VAL B 1 11 ? -9.664 -11.516 11.875 1 71.19 11 VAL B CA 1
ATOM 1949 C C . VAL B 1 11 ? -9.641 -10 11.695 1 71.19 11 VAL B C 1
ATOM 1951 O O . VAL B 1 11 ? -9.492 -9.5 10.578 1 71.19 11 VAL B O 1
ATOM 1954 N N . HIS B 1 12 ? -9.633 -9.414 12.859 1 74.44 12 HIS B N 1
ATOM 1955 C CA . HIS B 1 12 ? -9.625 -7.957 12.82 1 74.44 12 HIS B CA 1
ATOM 1956 C C . HIS B 1 12 ? -8.266 -7.422 12.383 1 74.44 12 HIS B C 1
ATOM 1958 O O . HIS B 1 12 ? -8.195 -6.48 11.586 1 74.44 12 HIS B O 1
ATOM 1964 N N . VAL B 1 13 ? -7.297 -8.141 12.828 1 72.62 13 VAL B N 1
ATOM 1965 C CA . VAL B 1 13 ? -5.941 -7.73 12.469 1 72.62 13 VAL B CA 1
ATOM 1966 C C . VAL B 1 13 ? -5.719 -7.934 10.969 1 72.62 13 VAL B C 1
ATOM 1968 O O . VAL B 1 13 ? -5.145 -7.074 10.297 1 72.62 13 VAL B O 1
ATOM 1971 N N . LEU B 1 14 ? -6.27 -8.953 10.531 1 73.25 14 LEU B N 1
ATOM 1972 C CA . LEU B 1 14 ? -6.09 -9.25 9.109 1 73.25 14 LEU B CA 1
ATOM 1973 C C . LEU B 1 14 ? -6.855 -8.25 8.25 1 73.25 14 LEU B C 1
ATOM 1975 O O . LEU B 1 14 ? -6.359 -7.816 7.207 1 73.25 14 LEU B O 1
ATOM 1979 N N . ARG B 1 15 ? -7.93 -7.879 8.734 1 74.81 15 ARG B N 1
ATOM 1980 C CA . ARG B 1 15 ? -8.727 -6.895 8.008 1 74.81 15 ARG B CA 1
ATOM 1981 C C . ARG B 1 15 ? -8.016 -5.543 7.973 1 74.81 15 ARG B C 1
ATOM 1983 O O . ARG B 1 15 ? -8.016 -4.867 6.941 1 74.81 15 ARG B O 1
ATOM 1990 N N . MET B 1 16 ? -7.383 -5.297 9.094 1 74.5 16 MET B N 1
ATOM 1991 C CA . MET B 1 16 ? -6.688 -4.02 9.195 1 74.5 16 MET B CA 1
ATOM 1992 C C . MET B 1 16 ? -5.457 -3.996 8.289 1 74.5 16 MET B C 1
ATOM 1994 O O . MET B 1 16 ? -5.191 -2.998 7.617 1 74.5 16 MET B O 1
ATOM 1998 N N . LEU B 1 17 ? -4.883 -5.16 8.25 1 72.25 17 LEU B N 1
ATOM 1999 C CA . LEU B 1 17 ? -3.658 -5.223 7.457 1 72.25 17 LEU B CA 1
ATOM 2000 C C . LEU B 1 17 ? -3.975 -5.25 5.965 1 72.25 17 LEU B C 1
ATOM 2002 O O . LEU B 1 17 ? -3.113 -4.945 5.141 1 72.25 17 LEU B O 1
ATOM 2006 N N . ASN B 1 18 ? -5.207 -5.426 5.738 1 73.81 18 ASN B N 1
ATOM 2007 C CA . ASN B 1 18 ? -5.586 -5.453 4.328 1 73.81 18 ASN B CA 1
ATOM 2008 C C . ASN B 1 18 ? -6.07 -4.09 3.85 1 73.81 18 ASN B C 1
ATOM 2010 O O . ASN B 1 18 ? -6.297 -3.889 2.656 1 73.81 18 ASN B O 1
ATOM 2014 N N . SER B 1 19 ? -6.109 -3.152 4.848 1 77.88 19 SER B N 1
ATOM 2015 C CA . SER B 1 19 ? -6.414 -1.775 4.473 1 77.88 19 SER B CA 1
ATOM 2016 C C . SER B 1 19 ? -5.137 -0.989 4.184 1 77.88 19 SER B C 1
ATOM 2018 O O . SER B 1 19 ? -4.152 -1.104 4.914 1 77.88 19 SER B O 1
ATOM 2020 N N . MET B 1 20 ? -5.141 -0.217 3.123 1 79.94 20 MET B N 1
ATOM 2021 C CA . MET B 1 20 ? -3.963 0.525 2.682 1 79.94 20 MET B CA 1
ATOM 2022 C C . MET B 1 20 ? -3.537 1.546 3.732 1 79.94 20 MET B C 1
ATOM 2024 O O . MET B 1 20 ? -2.367 1.601 4.113 1 79.94 20 MET B O 1
ATOM 2028 N N . PRO B 1 21 ? -4.5 2.279 4.305 1 81.06 21 PRO B N 1
ATOM 2029 C CA . PRO B 1 21 ? -4.074 3.27 5.297 1 81.06 21 PRO B CA 1
ATOM 2030 C C . PRO B 1 21 ? -3.473 2.633 6.547 1 81.06 21 PRO B C 1
ATOM 2032 O O . PRO B 1 21 ? -2.484 3.135 7.086 1 81.06 21 PRO B O 1
ATOM 2035 N N . ALA B 1 22 ? -4.051 1.558 6.953 1 84.81 22 ALA B N 1
ATOM 2036 C CA . ALA B 1 22 ? -3.537 0.896 8.148 1 84.81 22 ALA B CA 1
ATOM 2037 C C . ALA B 1 22 ? -2.15 0.311 7.902 1 84.81 22 ALA B C 1
ATOM 2039 O O . ALA B 1 22 ? -1.264 0.417 8.758 1 84.81 22 ALA B O 1
ATOM 2040 N N . ARG B 1 23 ? -2 -0.257 6.781 1 86.75 23 ARG B N 1
ATOM 2041 C CA . ARG B 1 23 ? -0.701 -0.824 6.43 1 86.75 23 ARG B CA 1
ATOM 2042 C C . ARG B 1 23 ? 0.362 0.265 6.328 1 86.75 23 ARG B C 1
ATOM 2044 O O . ARG B 1 23 ? 1.482 0.093 6.812 1 86.75 23 ARG B O 1
ATOM 2051 N N . ASP B 1 24 ? 0.03 1.282 5.703 1 90 24 ASP B N 1
ATOM 2052 C CA . ASP B 1 24 ? 0.974 2.385 5.539 1 90 24 ASP B CA 1
ATOM 2053 C C . ASP B 1 24 ? 1.398 2.949 6.891 1 90 24 ASP B C 1
ATOM 2055 O O . ASP B 1 24 ? 2.582 3.201 7.121 1 90 24 ASP B O 1
ATOM 2059 N N . LYS B 1 25 ? 0.448 3.119 7.824 1 92.38 25 LYS B N 1
ATOM 2060 C CA . LYS B 1 25 ? 0.766 3.701 9.125 1 92.38 25 LYS B CA 1
ATOM 2061 C C . LYS B 1 25 ? 1.573 2.727 9.977 1 92.38 25 LYS B C 1
ATOM 2063 O O . LYS B 1 25 ? 2.375 3.146 10.82 1 92.38 25 LYS B O 1
ATOM 2068 N N . THR B 1 26 ? 1.35 1.486 9.742 1 91.44 26 THR B N 1
ATOM 2069 C CA . THR B 1 26 ? 2.15 0.485 10.445 1 91.44 26 THR B CA 1
ATOM 2070 C C . THR B 1 26 ? 3.604 0.54 9.984 1 91.44 26 THR B C 1
ATOM 2072 O O . THR B 1 26 ? 4.523 0.508 10.805 1 91.44 26 THR B O 1
ATOM 2075 N N . PHE B 1 27 ? 3.734 0.653 8.703 1 93.44 27 PHE B N 1
ATOM 2076 C CA . PHE B 1 27 ? 5.094 0.741 8.188 1 93.44 27 PHE B CA 1
ATOM 2077 C C . PHE B 1 27 ? 5.742 2.062 8.578 1 93.44 27 PHE B C 1
ATOM 2079 O O . PHE B 1 27 ? 6.953 2.123 8.805 1 93.44 27 PHE B O 1
ATOM 2086 N N . ARG B 1 28 ? 4.922 3.043 8.648 1 96.06 28 ARG B N 1
ATOM 2087 C CA . ARG B 1 28 ? 5.441 4.316 9.133 1 96.06 28 ARG B CA 1
ATOM 2088 C C . ARG B 1 28 ? 5.953 4.191 10.562 1 96.06 28 ARG B C 1
ATOM 2090 O O . ARG B 1 28 ? 7.004 4.742 10.906 1 96.06 28 ARG B O 1
ATOM 2097 N N . ALA B 1 29 ? 5.246 3.49 11.383 1 96.38 29 ALA B N 1
ATOM 2098 C CA . ALA B 1 29 ? 5.703 3.262 12.75 1 96.38 29 ALA B CA 1
ATOM 2099 C C . ALA B 1 29 ? 7.051 2.547 12.766 1 96.38 29 ALA B C 1
ATOM 2101 O O . ALA B 1 29 ? 7.953 2.932 13.508 1 96.38 29 ALA B O 1
ATOM 2102 N N . LEU B 1 30 ? 7.168 1.547 11.922 1 94.56 30 LEU B N 1
ATOM 2103 C CA . LEU B 1 30 ? 8.414 0.786 11.844 1 94.56 30 LEU B CA 1
ATOM 2104 C C . LEU B 1 30 ? 9.555 1.658 11.336 1 94.56 30 LEU B C 1
ATOM 2106 O O . LEU B 1 30 ? 10.695 1.523 11.789 1 94.56 30 LEU B O 1
ATOM 2110 N N . GLN B 1 31 ? 9.234 2.471 10.414 1 96.38 31 GLN B N 1
ATOM 2111 C CA . GLN B 1 31 ? 10.211 3.414 9.898 1 96.38 31 GLN B CA 1
ATOM 2112 C C . GLN B 1 31 ? 10.789 4.285 11.008 1 96.38 31 GLN B C 1
ATOM 2114 O O . GLN B 1 31 ? 12.008 4.438 11.117 1 96.38 31 GLN B O 1
ATOM 2119 N N . PHE B 1 32 ? 9.938 4.789 11.852 1 97.81 32 PHE B N 1
ATOM 2120 C CA . PHE B 1 32 ? 10.367 5.707 12.898 1 97.81 32 PHE B CA 1
ATOM 2121 C C . PHE B 1 32 ? 11.008 4.953 14.055 1 97.81 32 PHE B C 1
ATOM 2123 O O . PHE B 1 32 ? 11.844 5.496 14.773 1 97.81 32 PHE B O 1
ATOM 2130 N N . VAL B 1 33 ? 10.625 3.719 14.227 1 97.56 33 VAL B N 1
ATOM 2131 C CA . VAL B 1 33 ? 11.336 2.881 15.195 1 97.56 33 VAL B CA 1
ATOM 2132 C C . VAL B 1 33 ? 12.781 2.688 14.75 1 97.56 33 VAL B C 1
ATOM 2134 O O . VAL B 1 33 ? 13.703 2.785 15.562 1 97.56 33 VAL B O 1
ATOM 2137 N N . ALA B 1 34 ? 12.922 2.398 13.469 1 96.31 34 ALA B N 1
ATOM 2138 C CA . ALA B 1 34 ? 14.273 2.258 12.93 1 96.31 34 ALA B CA 1
ATOM 2139 C C . ALA B 1 34 ? 15.078 3.545 13.109 1 96.31 34 ALA B C 1
ATOM 2141 O O . ALA B 1 34 ? 16.266 3.506 13.461 1 96.31 34 ALA B O 1
ATOM 2142 N N . LYS B 1 35 ? 14.406 4.633 12.914 1 96.88 35 LYS B N 1
ATOM 2143 C CA . LYS B 1 35 ? 15.047 5.93 13.102 1 96.88 35 LYS B CA 1
ATOM 2144 C C . LYS B 1 35 ? 15.461 6.137 14.555 1 96.88 35 LYS B C 1
ATOM 2146 O O . LYS B 1 35 ? 16.562 6.621 14.836 1 96.88 35 LYS B O 1
ATOM 2151 N N . LEU B 1 36 ? 14.602 5.777 15.461 1 97.62 36 LEU B N 1
ATOM 2152 C CA . LEU B 1 36 ? 14.883 5.918 16.891 1 97.62 36 LEU B CA 1
ATOM 2153 C C . LEU B 1 36 ? 16.047 5.027 17.312 1 97.62 36 LEU B C 1
ATOM 2155 O O . LEU B 1 36 ? 16.906 5.453 18.062 1 97.62 36 LEU B O 1
ATOM 2159 N N . LEU B 1 37 ? 16.031 3.822 16.797 1 96.19 37 LEU B N 1
ATOM 2160 C CA . LEU B 1 37 ? 17.094 2.883 17.125 1 96.19 37 LEU B CA 1
ATOM 2161 C C . LEU B 1 37 ? 18.438 3.363 16.594 1 96.19 37 LEU B C 1
ATOM 2163 O O . LEU B 1 37 ? 19.469 3.227 17.25 1 96.19 37 LEU B O 1
ATOM 2167 N N . SER B 1 38 ? 18.391 3.867 15.406 1 95.25 38 SER B N 1
ATOM 2168 C CA . SER B 1 38 ? 19.609 4.426 14.836 1 95.25 38 SER B CA 1
ATOM 2169 C C . SER B 1 38 ? 20.156 5.559 15.703 1 95.25 38 SER B C 1
ATOM 2171 O O . SER B 1 38 ? 21.359 5.625 15.961 1 95.25 38 SER B O 1
ATOM 2173 N N . TRP B 1 39 ? 19.281 6.402 16.203 1 95.38 39 TRP B N 1
ATOM 2174 C CA . TRP B 1 39 ? 19.656 7.523 17.062 1 95.38 39 TRP B CA 1
ATOM 2175 C C . TRP B 1 39 ? 20.203 7.023 18.391 1 95.38 39 TRP B C 1
ATOM 2177 O O . TRP B 1 39 ? 21.234 7.5 18.859 1 95.38 39 TRP B O 1
ATOM 2187 N N . HIS B 1 40 ? 19.5 6.062 18.953 1 95.5 40 HIS B N 1
ATOM 2188 C CA . HIS B 1 40 ? 19.891 5.516 20.25 1 95.5 40 HIS B CA 1
ATOM 2189 C C . HIS B 1 40 ? 21.25 4.828 20.172 1 95.5 40 HIS B C 1
ATOM 2191 O O . HIS B 1 40 ? 22.078 4.984 21.062 1 95.5 40 HIS B O 1
ATOM 2197 N N . LEU B 1 41 ? 21.469 4.117 19.141 1 94.88 41 LEU B N 1
ATOM 2198 C CA . LEU B 1 41 ? 22.734 3.395 18.969 1 94.88 41 LEU B CA 1
ATOM 2199 C C . LEU B 1 41 ? 23.875 4.359 18.688 1 94.88 41 LEU B C 1
ATOM 2201 O O . LEU B 1 41 ? 25 4.145 19.141 1 94.88 41 LEU B O 1
ATOM 2205 N N . PHE B 1 42 ? 23.562 5.359 17.953 1 93.56 42 PHE B N 1
ATOM 2206 C CA . PHE B 1 42 ? 24.594 6.359 17.656 1 93.56 42 PHE B CA 1
ATOM 2207 C C . PHE B 1 42 ? 25.062 7.035 18.938 1 93.56 42 PHE B C 1
ATOM 2209 O O . PHE B 1 42 ? 26.266 7.129 19.188 1 93.56 42 PHE B O 1
ATOM 2216 N N . TYR B 1 43 ? 24.188 7.387 19.781 1 93.69 43 TYR B N 1
ATOM 2217 C CA . TYR B 1 43 ? 24.547 8.102 21 1 93.69 43 TYR B CA 1
ATOM 2218 C C . TYR B 1 43 ? 25.016 7.129 22.078 1 93.69 43 TYR B C 1
ATOM 2220 O O . TYR B 1 43 ? 25.688 7.527 23.031 1 93.69 43 TYR B O 1
ATOM 2228 N N . GLY B 1 44 ? 24.578 5.902 21.938 1 93.44 44 GLY B N 1
ATOM 2229 C CA . GLY B 1 44 ? 25.031 4.887 22.875 1 93.44 44 GLY B CA 1
ATOM 2230 C C . GLY B 1 44 ? 26.438 4.398 22.594 1 93.44 44 GLY B C 1
ATOM 2231 O O . GLY B 1 44 ? 26.984 3.611 23.375 1 93.44 44 GLY B O 1
ATOM 2232 N N . GLY B 1 45 ? 27.062 4.746 21.469 1 93.25 45 GLY B N 1
ATOM 2233 C CA . GLY B 1 45 ? 28.453 4.422 21.172 1 93.25 45 GLY B CA 1
ATOM 2234 C C . GLY B 1 45 ? 28.609 3.16 20.344 1 93.25 45 GLY B C 1
ATOM 2235 O O . GLY B 1 45 ? 29.656 2.518 20.375 1 93.25 45 GLY B O 1
ATOM 2236 N N . SER B 1 46 ? 27.594 2.793 19.703 1 91.75 46 SER B N 1
ATOM 2237 C CA . SER B 1 46 ? 27.688 1.611 18.859 1 91.75 46 SER B CA 1
ATOM 2238 C C . SER B 1 46 ? 28.5 1.899 17.594 1 91.75 46 SER B C 1
ATOM 2240 O O . SER B 1 46 ? 28.812 3.057 17.297 1 91.75 46 SER B O 1
ATOM 2242 N N . SER B 1 47 ? 28.859 0.886 16.938 1 93.25 47 SER B N 1
ATOM 2243 C CA . SER B 1 47 ? 29.641 1.032 15.711 1 93.25 47 SER B CA 1
ATOM 2244 C C . SER B 1 47 ? 28.828 1.715 14.617 1 93.25 47 SER B C 1
ATOM 2246 O O . SER B 1 47 ? 27.609 1.57 14.562 1 93.25 47 SER B O 1
ATOM 2248 N N . LEU B 1 48 ? 29.469 2.438 13.797 1 93.19 48 LEU B N 1
ATOM 2249 C CA . LEU B 1 48 ? 28.828 3.146 12.695 1 93.19 48 LEU B CA 1
ATOM 2250 C C . LEU B 1 48 ? 28.172 2.168 11.727 1 93.19 48 LEU B C 1
ATOM 2252 O O . LEU B 1 48 ? 27.141 2.471 11.148 1 93.19 48 LEU B O 1
ATOM 2256 N N . SER B 1 49 ? 28.812 1.046 11.648 1 90.94 49 SER B N 1
ATOM 2257 C CA . SER B 1 49 ? 28.25 0.02 10.773 1 90.94 49 SER B CA 1
ATOM 2258 C C . SER B 1 49 ? 26.859 -0.41 11.234 1 90.94 49 SER B C 1
ATOM 2260 O O . SER B 1 49 ? 25.938 -0.554 10.43 1 90.94 49 SER B O 1
ATOM 2262 N N . THR B 1 50 ? 26.719 -0.51 12.523 1 91.19 50 THR B N 1
ATOM 2263 C CA . THR B 1 50 ? 25.438 -0.908 13.094 1 91.19 50 THR B CA 1
ATOM 2264 C C . THR B 1 50 ? 24.422 0.219 12.969 1 91.19 50 THR B C 1
ATOM 2266 O O . THR B 1 50 ? 23.25 -0.026 12.648 1 91.19 50 THR B O 1
ATOM 2269 N N . VAL B 1 51 ? 24.844 1.403 13.203 1 94.5 51 VAL B N 1
ATOM 2270 C CA . VAL B 1 51 ? 23.969 2.57 13.086 1 94.5 51 VAL B CA 1
ATOM 2271 C C . VAL B 1 51 ? 23.484 2.699 11.648 1 94.5 51 VAL B C 1
ATOM 2273 O O . VAL B 1 51 ? 22.297 2.941 11.414 1 94.5 51 VAL B O 1
ATOM 2276 N N . ASN B 1 52 ? 24.344 2.406 10.742 1 93.12 52 ASN B N 1
ATOM 2277 C CA . ASN B 1 52 ? 24.016 2.564 9.328 1 93.12 52 ASN B CA 1
ATOM 2278 C C . ASN B 1 52 ? 23.031 1.504 8.859 1 93.12 52 ASN B C 1
ATOM 2280 O O . ASN B 1 52 ? 22.203 1.762 7.977 1 93.12 52 ASN B O 1
ATOM 2284 N N . LYS B 1 53 ? 23.062 0.379 9.484 1 92.12 53 LYS B N 1
ATOM 2285 C CA . LYS B 1 53 ? 22.109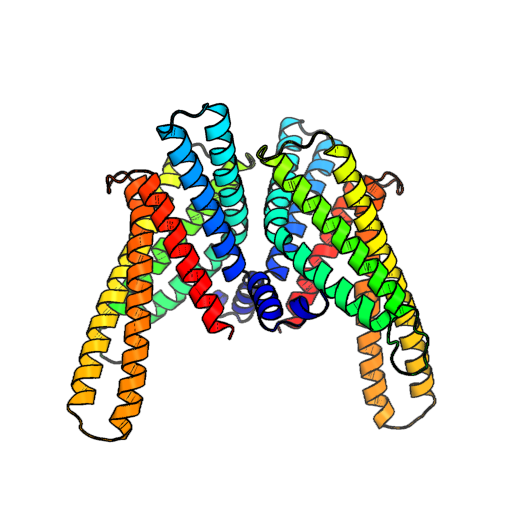 -0.667 9.148 1 92.12 53 LYS B CA 1
ATOM 2286 C C . LYS B 1 53 ? 20.672 -0.213 9.438 1 92.12 53 LYS B C 1
ATOM 2288 O O . LYS B 1 53 ? 19.781 -0.403 8.617 1 92.12 53 LYS B O 1
ATOM 2293 N N . TRP B 1 54 ? 20.547 0.448 10.555 1 93.88 54 TRP B N 1
ATOM 2294 C CA . TRP B 1 54 ? 19.219 0.907 10.938 1 93.88 54 TRP B CA 1
ATOM 2295 C C . TRP B 1 54 ? 18.797 2.121 10.117 1 93.88 54 TRP B C 1
ATOM 2297 O O . TRP B 1 54 ? 17.625 2.283 9.797 1 93.88 54 TRP B O 1
ATOM 2307 N N . LYS B 1 55 ? 19.75 2.93 9.727 1 94.25 55 LYS B N 1
ATOM 2308 C CA . LYS B 1 55 ? 19.469 4.055 8.844 1 94.25 55 LYS B CA 1
ATOM 2309 C C . LYS B 1 55 ? 19.016 3.572 7.469 1 94.25 55 LYS B C 1
ATOM 2311 O O . LYS B 1 55 ? 18.094 4.137 6.883 1 94.25 55 LYS B O 1
ATOM 2316 N N . LYS B 1 56 ? 19.641 2.557 7.059 1 93.06 56 LYS B N 1
ATOM 2317 C CA . LYS B 1 56 ? 19.297 1.977 5.766 1 93.06 56 LYS B CA 1
ATOM 2318 C C . LYS B 1 56 ? 17.906 1.363 5.789 1 93.06 56 LYS B C 1
ATOM 2320 O O . LYS B 1 56 ? 17.141 1.5 4.828 1 93.06 56 LYS B O 1
ATOM 2325 N N . LEU B 1 57 ? 17.594 0.724 6.902 1 93.44 57 LEU B N 1
ATOM 2326 C CA . LEU B 1 57 ? 16.266 0.154 7.043 1 93.44 57 LEU B CA 1
ATOM 2327 C C . LEU B 1 57 ? 15.203 1.248 7.035 1 93.44 57 LEU B C 1
ATOM 2329 O O . LEU B 1 57 ? 14.18 1.122 6.352 1 93.44 57 LEU B O 1
ATOM 2333 N N . GLU B 1 58 ? 15.5 2.275 7.762 1 95.5 58 GLU B N 1
ATOM 2334 C CA . GLU B 1 58 ? 14.586 3.414 7.793 1 95.5 58 GLU B CA 1
ATOM 2335 C C . GLU B 1 58 ? 14.375 3.992 6.395 1 95.5 58 GLU B C 1
ATOM 2337 O O . GLU B 1 58 ? 13.242 4.238 5.984 1 95.5 58 GLU B O 1
ATOM 2342 N N . SER B 1 59 ? 15.43 4.145 5.672 1 93.5 59 SER B N 1
ATOM 2343 C CA . SER B 1 59 ? 15.391 4.746 4.34 1 93.5 59 SER B CA 1
ATOM 2344 C C . SER B 1 59 ? 14.664 3.842 3.35 1 93.5 59 SER B C 1
ATOM 2346 O O . SER B 1 59 ? 13.914 4.324 2.5 1 93.5 59 SER B O 1
ATOM 2348 N N . ASN B 1 60 ? 14.875 2.568 3.521 1 93.06 60 ASN B N 1
ATOM 2349 C CA . ASN B 1 60 ? 14.234 1.608 2.629 1 93.06 60 ASN B CA 1
ATOM 2350 C C . ASN B 1 60 ? 12.727 1.562 2.85 1 93.06 60 ASN B C 1
ATOM 2352 O O . ASN B 1 60 ? 11.953 1.497 1.889 1 93.06 60 ASN B O 1
ATOM 2356 N N . ILE B 1 61 ? 12.32 1.607 4.062 1 94.62 61 ILE B N 1
ATOM 2357 C CA . ILE B 1 61 ? 10.898 1.594 4.371 1 94.62 61 ILE B CA 1
ATOM 2358 C C . ILE B 1 61 ? 10.25 2.887 3.881 1 94.62 61 ILE B C 1
ATOM 2360 O O . ILE B 1 61 ? 9.188 2.859 3.252 1 94.62 61 ILE B O 1
ATOM 2364 N N . SER B 1 62 ? 10.938 3.992 4.152 1 94.38 62 SER B N 1
ATOM 2365 C CA . SER B 1 62 ? 10.445 5.285 3.693 1 94.38 62 SER B CA 1
ATOM 2366 C C . SER B 1 62 ? 10.32 5.32 2.174 1 94.38 62 SER B C 1
ATOM 2368 O O . SER B 1 62 ? 9.328 5.812 1.638 1 94.38 62 SER B O 1
ATOM 2370 N N . PHE B 1 63 ? 11.25 4.785 1.523 1 93.19 63 PHE B N 1
ATOM 2371 C CA . PHE B 1 63 ? 11.273 4.738 0.067 1 93.19 63 PHE B CA 1
ATOM 2372 C C . PHE B 1 63 ? 10.102 3.926 -0.469 1 93.19 63 PHE B C 1
ATOM 2374 O O . PHE B 1 63 ? 9.43 4.344 -1.415 1 93.19 63 PHE B O 1
ATOM 2381 N N . SER B 1 64 ? 9.867 2.781 0.116 1 92.94 64 SER B N 1
ATOM 2382 C CA . SER B 1 64 ? 8.781 1.902 -0.315 1 92.94 64 SER B CA 1
ATOM 2383 C C . SER B 1 64 ? 7.418 2.531 -0.045 1 92.94 64 SER B C 1
ATOM 2385 O O . SER B 1 64 ? 6.516 2.449 -0.879 1 92.94 64 SER B O 1
ATOM 2387 N N . ARG B 1 65 ? 7.32 3.129 1.04 1 91.94 65 ARG B N 1
ATOM 2388 C CA . ARG B 1 65 ? 6.059 3.77 1.4 1 91.94 65 ARG B CA 1
ATOM 2389 C C . ARG B 1 65 ? 5.727 4.906 0.438 1 91.94 65 ARG B C 1
ATOM 2391 O O . ARG B 1 65 ? 4.562 5.105 0.083 1 91.94 65 ARG B O 1
ATOM 2398 N N . LYS B 1 66 ? 6.73 5.617 0.032 1 91 66 LYS B N 1
ATOM 2399 C CA . LYS B 1 66 ? 6.527 6.777 -0.831 1 91 66 LYS B CA 1
ATOM 2400 C C . LYS B 1 66 ? 6.031 6.355 -2.209 1 91 66 LYS B C 1
ATOM 2402 O O . LYS B 1 66 ? 5.277 7.09 -2.854 1 91 66 LYS B O 1
ATOM 2407 N N . LEU B 1 67 ? 6.371 5.203 -2.609 1 89.38 67 LEU B N 1
ATOM 2408 C CA . LEU B 1 67 ? 5.836 4.711 -3.875 1 89.38 67 LEU B CA 1
ATOM 2409 C C . LEU B 1 67 ? 4.32 4.566 -3.805 1 89.38 67 LEU B C 1
ATOM 2411 O O . LEU B 1 67 ? 3.609 5 -4.715 1 89.38 67 LEU B O 1
ATOM 2415 N N . PHE B 1 68 ? 3.863 4.082 -2.727 1 86.94 68 PHE B N 1
ATOM 2416 C CA . PHE B 1 68 ? 2.436 3.812 -2.59 1 86.94 68 PHE B CA 1
ATOM 2417 C C . PHE B 1 68 ? 1.671 5.094 -2.281 1 86.94 68 PHE B C 1
ATOM 2419 O O . PHE B 1 68 ? 0.439 5.105 -2.303 1 86.94 68 PHE B O 1
ATOM 2426 N N . SER B 1 69 ? 2.469 6.184 -2.064 1 82.81 69 SER B N 1
ATOM 2427 C CA . SER B 1 69 ? 1.821 7.473 -1.831 1 82.81 69 SER B CA 1
ATOM 2428 C C . SER B 1 69 ? 1.735 8.289 -3.115 1 82.81 69 SER B C 1
ATOM 2430 O O . SER B 1 69 ? 1.105 9.352 -3.143 1 82.81 69 SER B O 1
ATOM 2432 N N . ILE B 1 70 ? 2.324 7.883 -4.168 1 78.12 70 ILE B N 1
ATOM 2433 C CA . ILE B 1 70 ? 2.416 8.641 -5.406 1 78.12 70 ILE B CA 1
ATOM 2434 C C . ILE B 1 70 ? 1.014 8.93 -5.938 1 78.12 70 ILE B C 1
ATOM 2436 O O . ILE B 1 70 ? 0.756 10.016 -6.465 1 78.12 70 ILE B O 1
ATOM 2440 N N . GLY B 1 71 ? 0.103 8.109 -5.727 1 76.12 71 GLY B N 1
ATOM 2441 C CA . GLY B 1 71 ? -1.249 8.312 -6.219 1 76.12 71 GLY B CA 1
ATOM 2442 C C . GLY B 1 71 ? -2.02 9.352 -5.422 1 76.12 71 GLY B C 1
ATOM 2443 O O . GLY B 1 71 ? -3.027 9.883 -5.895 1 76.12 71 GLY B O 1
ATOM 2444 N N . LYS B 1 72 ? -1.454 9.797 -4.391 1 82.06 72 LYS B N 1
ATOM 2445 C CA . LYS B 1 72 ? -2.166 10.734 -3.525 1 82.06 72 LYS B CA 1
ATOM 2446 C C . LYS B 1 72 ? -2.189 12.133 -4.129 1 82.06 72 LYS B C 1
ATOM 2448 O O . LYS B 1 72 ? -3.043 12.953 -3.781 1 82.06 72 LYS B O 1
ATOM 2453 N N . VAL B 1 73 ? -1.216 12.375 -4.996 1 85.62 73 VAL B N 1
ATOM 2454 C CA . VAL B 1 73 ? -1.165 13.688 -5.637 1 85.62 73 VAL B CA 1
ATOM 2455 C C . VAL B 1 73 ? -2.477 13.953 -6.371 1 85.62 73 VAL B C 1
ATOM 2457 O O . VAL B 1 73 ? -2.994 15.07 -6.348 1 85.62 73 VAL B O 1
ATOM 2460 N N . LEU B 1 74 ? -3.025 12.914 -6.949 1 83.5 74 LEU B N 1
ATOM 2461 C CA . LEU B 1 74 ? -4.273 13.07 -7.691 1 83.5 74 LEU B CA 1
ATOM 2462 C C . LEU B 1 74 ? -5.434 13.359 -6.746 1 83.5 74 LEU B C 1
ATOM 2464 O O . LEU B 1 74 ? -6.324 14.148 -7.066 1 83.5 74 LEU B O 1
ATOM 2468 N N . ASP B 1 75 ? -5.355 12.805 -5.613 1 84.81 75 ASP B N 1
ATOM 2469 C CA . ASP B 1 75 ? -6.383 13.047 -4.605 1 84.81 75 ASP B CA 1
ATOM 2470 C C . ASP B 1 75 ? -6.348 14.5 -4.129 1 84.81 75 ASP B C 1
ATOM 2472 O O . ASP B 1 75 ? -7.395 15.141 -4.004 1 84.81 75 ASP B O 1
ATOM 2476 N N . TYR B 1 76 ? -5.203 14.969 -3.947 1 88.88 76 TYR B N 1
ATOM 2477 C CA . TYR B 1 76 ? -5.074 16.328 -3.43 1 88.88 76 TYR B CA 1
ATOM 2478 C C . TYR B 1 76 ? -5.477 17.344 -4.48 1 88.88 76 TYR B C 1
ATOM 2480 O O . TYR B 1 76 ? -6.078 18.375 -4.16 1 88.88 76 TYR B O 1
ATOM 2488 N N . ILE B 1 77 ? -5.148 17.062 -5.719 1 87.94 77 ILE B N 1
ATOM 2489 C CA . ILE B 1 77 ? -5.527 17.969 -6.793 1 87.94 77 ILE B CA 1
ATOM 2490 C C . ILE B 1 77 ? -7.051 18.047 -6.895 1 87.94 77 ILE B C 1
ATOM 2492 O O . ILE B 1 77 ? -7.613 19.125 -7.082 1 87.94 77 ILE B O 1
ATOM 2496 N N . CYS B 1 78 ? -7.668 16.969 -6.656 1 85.81 78 CYS B N 1
ATOM 2497 C CA . CYS B 1 78 ? -9.125 16.938 -6.66 1 85.81 78 CYS B CA 1
ATOM 2498 C C . CYS B 1 78 ? -9.688 17.734 -5.5 1 85.81 78 CYS B C 1
ATOM 2500 O O . CYS B 1 78 ? -10.617 18.531 -5.684 1 85.81 78 CYS B O 1
ATOM 2502 N N . LYS B 1 79 ? -9.125 17.531 -4.406 1 88.12 79 LYS B N 1
ATOM 2503 C CA . LYS B 1 79 ? -9.586 18.25 -3.223 1 88.12 79 LYS B CA 1
ATOM 2504 C C . LYS B 1 79 ? -9.414 19.766 -3.395 1 88.12 79 LYS B C 1
ATOM 2506 O O . LYS B 1 79 ? -10.281 20.547 -3.008 1 88.12 79 LYS B O 1
ATOM 2511 N N . VAL B 1 80 ? -8.266 20.141 -3.98 1 90.56 80 VAL B N 1
ATOM 2512 C CA . VAL B 1 80 ? -7.996 21.547 -4.219 1 90.56 80 VAL B CA 1
ATOM 2513 C C . VAL B 1 80 ? -9.055 22.125 -5.152 1 90.56 80 VAL B C 1
ATOM 2515 O O . VAL B 1 80 ? -9.539 23.25 -4.941 1 90.56 80 VAL B O 1
ATOM 2518 N N . TYR B 1 81 ? -9.398 21.344 -6.117 1 87.06 81 TYR B N 1
ATOM 2519 C CA . TYR B 1 81 ? -10.406 21.781 -7.078 1 87.06 81 TYR B CA 1
ATOM 2520 C C . TYR B 1 81 ? -11.75 22.016 -6.391 1 87.06 81 TYR B C 1
ATOM 2522 O O . TYR B 1 81 ? -12.367 23.062 -6.559 1 87.06 81 TYR B O 1
ATOM 2530 N N . PHE B 1 82 ? -12.188 21.125 -5.59 1 85.19 82 PHE B N 1
ATOM 2531 C CA . PHE B 1 82 ? -13.469 21.25 -4.91 1 85.19 82 PHE B CA 1
ATOM 2532 C C . PHE B 1 82 ? -13.438 22.359 -3.883 1 85.19 82 PHE B C 1
ATOM 2534 O O . PHE B 1 82 ? -14.43 23.062 -3.689 1 85.19 82 PHE B O 1
ATOM 2541 N N . ASP B 1 83 ? -12.281 22.406 -3.254 1 86.75 83 ASP B N 1
ATOM 2542 C CA . ASP B 1 83 ? -12.125 23.5 -2.299 1 86.75 83 ASP B CA 1
ATOM 2543 C C . ASP B 1 83 ? -12.227 24.844 -2.994 1 86.75 83 ASP B C 1
ATOM 2545 O O . ASP B 1 83 ? -12.805 25.797 -2.447 1 86.75 83 ASP B O 1
ATOM 2549 N N . SER B 1 84 ? -11.688 24.938 -4.145 1 87.5 84 SER B N 1
ATOM 2550 C CA . SER B 1 84 ? -11.742 26.172 -4.906 1 87.5 84 SER B CA 1
ATOM 2551 C C . SER B 1 84 ? -13.172 26.531 -5.289 1 87.5 84 SER B C 1
ATOM 2553 O O . SER B 1 84 ? -13.547 27.719 -5.281 1 87.5 84 SER B O 1
ATOM 2555 N N . LEU B 1 85 ? -13.969 25.531 -5.562 1 83.62 85 LEU B N 1
ATOM 2556 C CA . LEU B 1 85 ? -15.367 25.766 -5.883 1 83.62 85 LEU B CA 1
ATOM 2557 C C . LEU B 1 85 ? -16.125 26.266 -4.664 1 83.62 85 LEU B C 1
ATOM 2559 O O . LEU B 1 85 ? -16.984 27.156 -4.781 1 83.62 85 LEU B O 1
ATOM 2563 N N . LYS B 1 86 ? -15.797 25.703 -3.564 1 81.62 86 LYS B N 1
ATOM 2564 C CA . LYS B 1 86 ? -16.438 26.125 -2.322 1 81.62 86 LYS B CA 1
ATOM 2565 C C . LYS B 1 86 ? -16.094 27.562 -1.983 1 81.62 86 LYS B C 1
ATOM 2567 O O . LYS B 1 86 ? -16.906 28.281 -1.389 1 81.62 86 LYS B O 1
ATOM 2572 N N . LEU B 1 87 ? -14.898 27.953 -2.221 1 83.5 87 LEU B N 1
ATOM 2573 C CA . LEU B 1 87 ? -14.445 29.328 -1.955 1 83.5 87 LEU B CA 1
ATOM 2574 C C . LEU B 1 87 ? -15.156 30.312 -2.867 1 83.5 87 LEU B C 1
ATOM 2576 O O . LEU B 1 87 ? -15.453 31.438 -2.455 1 83.5 87 LEU B O 1
ATOM 2580 N N . GLN B 1 88 ? -15.438 29.875 -4.078 1 82.31 88 GLN B N 1
ATOM 2581 C CA . GLN B 1 88 ? -16.094 30.75 -5.047 1 82.31 88 GLN B CA 1
ATOM 2582 C C . GLN B 1 88 ? -17.578 30.891 -4.75 1 82.31 88 GLN B C 1
ATOM 2584 O O . GLN B 1 88 ? -18.188 31.938 -5 1 82.31 88 GLN B O 1
ATOM 2589 N N . ASN B 1 89 ? -18.172 29.734 -4.301 1 75.5 89 ASN B N 1
ATOM 2590 C CA . ASN B 1 89 ? -19.594 29.75 -3.969 1 75.5 89 ASN B CA 1
ATOM 2591 C C . ASN B 1 89 ? -19.828 29.484 -2.484 1 75.5 89 ASN B C 1
ATOM 2593 O O . ASN B 1 89 ? -20.234 28.375 -2.104 1 75.5 89 ASN B O 1
ATOM 2597 N N . PRO B 1 90 ? -19.281 30.422 -1.73 1 63.75 90 PRO B N 1
ATOM 2598 C CA . PRO B 1 9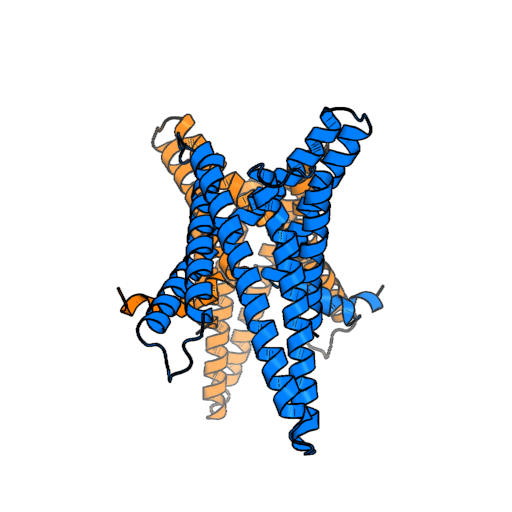0 ? -19.469 30.172 -0.3 1 63.75 90 PRO B CA 1
ATOM 2599 C C . PRO B 1 90 ? -20.922 29.938 0.086 1 63.75 90 PRO B C 1
ATOM 2601 O O . PRO B 1 90 ? -21.812 30.609 -0.448 1 63.75 90 PRO B O 1
ATOM 2604 N N . LEU B 1 91 ? -21.266 28.672 0.162 1 56.94 91 LEU B N 1
ATOM 2605 C CA . LEU B 1 91 ? -22.656 28.547 0.623 1 56.94 91 LEU B CA 1
ATOM 2606 C C . LEU B 1 91 ? -23.031 29.703 1.54 1 56.94 91 LEU B C 1
ATOM 2608 O O . LEU B 1 91 ? -22.156 30.406 2.047 1 56.94 91 LEU B O 1
ATOM 2612 N N . SER B 1 92 ? -24.266 29.688 2.254 1 47.28 92 SER B N 1
ATOM 2613 C CA . SER B 1 92 ? -25.062 30.656 3.012 1 47.28 92 SER B CA 1
ATOM 2614 C C . SER B 1 92 ? -24.25 31.281 4.141 1 47.28 92 SER B C 1
ATOM 2616 O O . SER B 1 92 ? -23.734 30.562 5 1 47.28 92 SER B O 1
ATOM 2618 N N . GLY B 1 93 ? -24.062 32.594 4.281 1 51.72 93 GLY B N 1
ATOM 2619 C CA . GLY B 1 93 ? -23.797 33.656 5.242 1 51.72 93 GLY B CA 1
ATOM 2620 C C . GLY B 1 93 ? -22.547 33.406 6.07 1 51.72 93 GLY B C 1
ATOM 2621 O O . GLY B 1 93 ? -22.078 34.312 6.77 1 51.72 93 GLY B O 1
ATOM 2622 N N . ASN B 1 94 ? -22.375 32.281 6.773 1 52.44 94 ASN B N 1
ATOM 2623 C CA . ASN B 1 94 ? -21.375 32.188 7.832 1 52.44 94 ASN B CA 1
ATOM 2624 C C . ASN B 1 94 ? -19.969 32 7.262 1 52.44 94 ASN B C 1
ATOM 2626 O O . ASN B 1 94 ? -19.672 31 6.621 1 52.44 94 ASN B O 1
ATOM 2630 N N . LYS B 1 95 ? -19.266 33.219 6.922 1 60.66 95 LYS B N 1
ATOM 2631 C CA . LYS B 1 95 ? -17.906 33.406 6.434 1 60.66 95 LYS B CA 1
ATOM 2632 C C . LYS B 1 95 ? -16.922 32.5 7.176 1 60.66 95 LYS B C 1
ATOM 2634 O O . LYS B 1 95 ? -16.234 32.906 8.102 1 60.66 95 LYS B O 1
ATOM 2639 N N . SER B 1 96 ? -17.109 31.172 7.219 1 75.38 96 SER B N 1
ATOM 2640 C CA . SER B 1 96 ? -16.234 30.25 7.914 1 75.38 96 SER B CA 1
ATOM 2641 C C . SER B 1 96 ? -14.836 30.234 7.305 1 75.38 96 SER B C 1
ATOM 2643 O O . SER B 1 96 ? -14.68 30.438 6.098 1 75.38 96 SER B O 1
ATOM 2645 N N . ALA B 1 97 ? -13.766 30.656 8.133 1 85.19 97 ALA B N 1
ATOM 2646 C CA . ALA B 1 97 ? -12.359 30.609 7.75 1 85.19 97 ALA B CA 1
ATOM 2647 C C . ALA B 1 97 ? -11.953 29.188 7.336 1 85.19 97 ALA B C 1
ATOM 2649 O O . ALA B 1 97 ? -10.891 28.984 6.754 1 85.19 97 ALA B O 1
ATOM 2650 N N . LEU B 1 98 ? -12.898 28.281 7.441 1 87.44 98 LEU B N 1
ATOM 2651 C CA . LEU B 1 98 ? -12.555 26.875 7.289 1 87.44 98 LEU B CA 1
ATOM 2652 C C . LEU B 1 98 ? -12.305 26.531 5.824 1 87.44 98 LEU B C 1
ATOM 2654 O O . LEU B 1 98 ? -11.336 25.844 5.5 1 87.44 98 LEU B O 1
ATOM 2658 N N . PRO B 1 99 ? -13.086 27.141 4.977 1 88.12 99 PRO B N 1
ATOM 2659 C CA . PRO B 1 99 ? -12.82 26.797 3.576 1 88.12 99 PRO B CA 1
ATOM 2660 C C . PRO B 1 99 ? -11.469 27.312 3.09 1 88.12 99 PRO B C 1
ATOM 2662 O O . PRO B 1 99 ? -10.781 26.641 2.32 1 88.12 99 PRO B O 1
ATOM 2665 N N . THR B 1 100 ? -11.156 28.469 3.574 1 91.19 100 THR B N 1
ATOM 2666 C CA . THR B 1 100 ? -9.859 29.031 3.193 1 91.19 100 THR B CA 1
ATOM 2667 C C . THR B 1 100 ? -8.719 28.203 3.795 1 91.19 100 THR B C 1
ATOM 2669 O O . THR B 1 100 ? -7.715 27.953 3.133 1 91.19 100 THR B O 1
ATOM 2672 N N . ILE B 1 101 ? -8.898 27.797 5 1 93.69 101 ILE B N 1
ATOM 2673 C CA . ILE B 1 101 ? -7.891 26.984 5.676 1 93.69 101 ILE B CA 1
ATOM 2674 C C . ILE B 1 101 ? -7.754 25.641 4.965 1 93.69 101 ILE B C 1
ATOM 2676 O O . ILE B 1 101 ? -6.637 25.172 4.715 1 93.69 101 ILE B O 1
ATOM 2680 N N . SER B 1 102 ? -8.82 25.078 4.559 1 92 102 SER B N 1
ATOM 2681 C CA . SER B 1 102 ? -8.812 23.797 3.883 1 92 102 SER B CA 1
ATOM 2682 C C . SER B 1 102 ? -8.172 23.891 2.506 1 92 102 SER B C 1
ATOM 2684 O O . SER B 1 102 ? -7.445 22.984 2.088 1 92 102 SER B O 1
ATOM 2686 N N . PHE B 1 103 ? -8.453 24.969 1.889 1 94.44 103 PHE B N 1
ATOM 2687 C CA . PHE B 1 103 ? -7.844 25.188 0.583 1 94.44 103 PHE B CA 1
ATOM 2688 C C . PHE B 1 103 ? -6.324 25.281 0.701 1 94.44 103 PHE B C 1
ATOM 2690 O O . PHE B 1 103 ? -5.602 24.625 -0.055 1 94.44 103 PHE B O 1
ATOM 2697 N N . THR B 1 104 ? -5.926 26.047 1.596 1 95.62 104 THR B N 1
ATOM 2698 C CA . THR B 1 104 ? -4.492 26.188 1.819 1 95.62 104 THR B CA 1
ATOM 2699 C C . THR B 1 104 ? -3.861 24.859 2.205 1 95.62 104 THR B C 1
ATOM 2701 O O . THR B 1 104 ? -2.789 24.5 1.709 1 95.62 104 THR B O 1
ATOM 2704 N N . LYS B 1 105 ? -4.449 24.141 3.002 1 96.12 105 LYS B N 1
ATOM 2705 C CA . LYS B 1 105 ? -3.986 22.828 3.463 1 96.12 105 LYS B CA 1
ATOM 2706 C C . LYS B 1 105 ? -3.82 21.859 2.297 1 96.12 105 LYS B C 1
ATOM 2708 O O . LYS B 1 105 ? -2.754 21.266 2.123 1 96.12 105 LYS B O 1
ATOM 2713 N N . ASP B 1 106 ? -4.773 21.812 1.461 1 95.62 106 ASP B N 1
ATOM 2714 C CA . ASP B 1 106 ? -4.766 20.828 0.384 1 95.62 106 ASP B CA 1
ATOM 2715 C C . ASP B 1 106 ? -3.809 21.234 -0.731 1 95.62 106 ASP B C 1
ATOM 2717 O O . ASP B 1 106 ? -3.195 20.391 -1.378 1 95.62 106 ASP B O 1
ATOM 2721 N N . VAL B 1 107 ? -3.672 22.531 -0.911 1 96.31 107 VAL B N 1
ATOM 2722 C CA . VAL B 1 107 ? -2.672 23 -1.859 1 96.31 107 VAL B CA 1
ATOM 2723 C C . VAL B 1 107 ? -1.275 22.625 -1.373 1 96.31 107 VAL B C 1
ATOM 2725 O O . VAL B 1 107 ? -0.438 22.172 -2.16 1 96.31 107 VAL B O 1
ATOM 2728 N N . ALA B 1 108 ? -1.1 22.828 -0.123 1 97.56 108 ALA B N 1
ATOM 2729 C CA . ALA B 1 108 ? 0.192 22.484 0.47 1 97.56 108 ALA B CA 1
ATOM 2730 C C . ALA B 1 108 ? 0.455 20.984 0.394 1 97.56 108 ALA B C 1
ATOM 2732 O O . ALA B 1 108 ? 1.565 20.562 0.068 1 97.56 108 ALA B O 1
ATOM 2733 N N . PHE B 1 109 ? -0.556 20.25 0.582 1 96.12 109 PHE B N 1
ATOM 2734 C CA . PHE B 1 109 ? -0.397 18.812 0.472 1 96.12 109 PHE B CA 1
ATOM 2735 C C . PHE B 1 109 ? -0.12 18.406 -0.971 1 96.12 109 PHE B C 1
ATOM 2737 O O . PHE B 1 109 ? 0.642 17.469 -1.224 1 96.12 109 PHE B O 1
ATOM 2744 N N . ALA B 1 110 ? -0.73 19.062 -1.87 1 94.88 110 ALA B N 1
ATOM 2745 C CA . ALA B 1 110 ? -0.459 18.797 -3.279 1 94.88 110 ALA B CA 1
ATOM 2746 C C . ALA B 1 110 ? 0.998 19.094 -3.625 1 94.88 110 ALA B C 1
ATOM 2748 O O . ALA B 1 110 ? 1.631 18.344 -4.371 1 94.88 110 ALA B O 1
ATOM 2749 N N . GLY B 1 111 ? 1.449 20.188 -3.107 1 95.44 111 GLY B N 1
ATOM 2750 C CA . GLY B 1 111 ? 2.852 20.516 -3.301 1 95.44 111 GLY B CA 1
ATOM 2751 C C . GLY B 1 111 ? 3.795 19.516 -2.678 1 95.44 111 GLY B C 1
ATOM 2752 O O . GLY B 1 111 ? 4.785 19.109 -3.297 1 95.44 111 GLY B O 1
ATOM 2753 N N . TYR B 1 112 ? 3.496 19.109 -1.552 1 95.69 112 TYR B N 1
ATOM 2754 C CA . TYR B 1 112 ? 4.289 18.094 -0.869 1 95.69 112 TYR B CA 1
ATOM 2755 C C . TYR B 1 112 ? 4.309 16.797 -1.662 1 95.69 112 TYR B C 1
ATOM 2757 O O . TYR B 1 112 ? 5.379 16.219 -1.898 1 95.69 112 TYR B O 1
ATOM 2765 N N . ALA B 1 113 ? 3.146 16.375 -2.068 1 93.94 113 ALA B N 1
ATOM 2766 C CA . ALA B 1 113 ? 3.025 15.133 -2.814 1 93.94 113 ALA B CA 1
ATOM 2767 C C . ALA B 1 113 ? 3.791 15.203 -4.133 1 93.94 113 ALA B C 1
ATOM 2769 O O . ALA B 1 113 ? 4.398 14.219 -4.562 1 93.94 113 ALA B O 1
ATOM 2770 N N . THR B 1 114 ? 3.799 16.297 -4.746 1 93.06 114 THR B N 1
ATOM 2771 C CA . THR B 1 114 ? 4.527 16.484 -5.992 1 93.06 114 THR B CA 1
ATOM 2772 C C . THR B 1 114 ? 6.031 16.391 -5.762 1 93.06 114 THR B C 1
ATOM 2774 O O . THR B 1 114 ? 6.746 15.742 -6.531 1 93.06 114 THR B O 1
ATOM 2777 N N . ALA B 1 115 ? 6.449 17.016 -4.75 1 92.94 115 ALA B N 1
ATOM 2778 C CA . ALA B 1 115 ? 7.871 16.953 -4.418 1 92.94 115 ALA B CA 1
ATOM 2779 C C . ALA B 1 115 ? 8.305 15.523 -4.105 1 92.94 115 ALA B C 1
ATOM 2781 O O . ALA B 1 115 ? 9.398 15.102 -4.492 1 92.94 115 ALA B O 1
ATOM 2782 N N . GLU B 1 116 ? 7.441 14.82 -3.42 1 90.94 116 GLU B N 1
ATOM 2783 C CA . GLU B 1 116 ? 7.742 13.43 -3.105 1 90.94 116 GLU B CA 1
ATOM 2784 C C . GLU B 1 116 ? 7.852 12.586 -4.375 1 90.94 116 GLU B C 1
ATOM 2786 O O . GLU B 1 116 ? 8.711 11.711 -4.473 1 90.94 116 GLU B O 1
ATOM 2791 N N . LEU B 1 117 ? 7.012 12.836 -5.281 1 88.5 117 LEU B N 1
ATOM 2792 C CA . LEU B 1 117 ? 7.023 12.133 -6.559 1 88.5 117 LEU B CA 1
ATOM 2793 C C . LEU B 1 117 ? 8.336 12.367 -7.301 1 88.5 117 LEU B C 1
ATOM 2795 O O . LEU B 1 117 ? 8.977 11.414 -7.746 1 88.5 117 LEU B O 1
ATOM 2799 N N . ILE B 1 118 ? 8.711 13.555 -7.332 1 89.62 118 ILE B N 1
ATOM 2800 C CA . ILE B 1 118 ? 9.945 13.914 -8.023 1 89.62 118 ILE B CA 1
ATOM 2801 C C . ILE B 1 118 ? 11.148 13.312 -7.285 1 89.62 118 ILE B C 1
ATOM 2803 O O . ILE B 1 118 ? 12.062 12.781 -7.914 1 89.62 118 ILE B O 1
ATOM 2807 N N . GLY B 1 119 ? 11.062 13.43 -5.984 1 89.31 119 GLY B N 1
ATOM 2808 C CA . GLY B 1 119 ? 12.133 12.852 -5.188 1 89.31 119 GLY B CA 1
ATOM 2809 C C . GLY B 1 119 ? 12.273 11.352 -5.379 1 89.31 119 GLY B C 1
ATOM 2810 O O . GLY B 1 119 ? 13.391 10.828 -5.406 1 89.31 119 GLY B O 1
ATOM 2811 N N . TRP B 1 120 ? 11.211 10.648 -5.523 1 90.38 12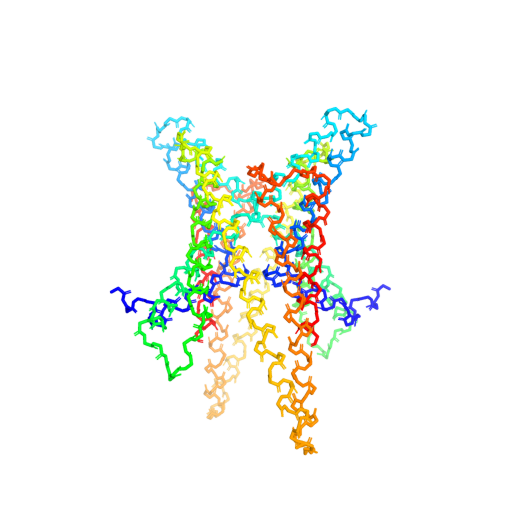0 TRP B N 1
ATOM 2812 C CA . TRP B 1 120 ? 11.242 9.203 -5.715 1 90.38 120 TRP B CA 1
ATOM 2813 C C . TRP B 1 120 ? 11.891 8.844 -7.047 1 90.38 120 TRP B C 1
ATOM 2815 O O . TRP B 1 120 ? 12.742 7.957 -7.113 1 90.38 120 TRP B O 1
ATOM 2825 N N . PHE B 1 121 ? 11.578 9.594 -8.078 1 86.94 121 PHE B N 1
ATOM 2826 C CA . PHE B 1 121 ? 12.156 9.336 -9.391 1 86.94 121 PHE B CA 1
ATOM 2827 C C . PHE B 1 121 ? 13.648 9.656 -9.406 1 86.94 121 PHE B C 1
ATOM 2829 O O . PHE B 1 121 ? 14.43 8.992 -10.086 1 86.94 121 PHE B O 1
ATOM 2836 N N . ASN B 1 122 ? 13.969 10.602 -8.656 1 87.69 122 ASN B N 1
ATOM 2837 C CA . ASN B 1 122 ? 15.383 10.953 -8.57 1 87.69 122 ASN B CA 1
ATOM 2838 C C . ASN B 1 122 ? 16.203 9.844 -7.918 1 87.69 122 ASN B C 1
ATOM 2840 O O . ASN B 1 122 ? 17.312 9.547 -8.352 1 87.69 122 ASN B O 1
ATOM 2844 N N . LYS B 1 123 ? 15.617 9.242 -6.941 1 86.19 123 LYS B N 1
ATOM 2845 C CA . LYS B 1 123 ? 16.312 8.18 -6.219 1 86.19 123 LYS B CA 1
ATOM 2846 C C . LYS B 1 123 ? 16.484 6.941 -7.094 1 86.19 123 LYS B C 1
ATOM 2848 O O . LYS B 1 123 ? 17.438 6.18 -6.918 1 86.19 123 LYS B O 1
ATOM 2853 N N . THR B 1 124 ? 15.57 6.711 -8.062 1 85.5 124 THR B N 1
ATOM 2854 C CA . THR B 1 124 ? 15.68 5.566 -8.961 1 85.5 124 THR B CA 1
ATOM 2855 C C . THR B 1 124 ? 16.625 5.871 -10.117 1 85.5 124 THR B C 1
ATOM 2857 O O . THR B 1 124 ? 16.922 4.992 -10.93 1 85.5 124 THR B O 1
ATOM 2860 N N . GLU B 1 125 ? 17.188 7.027 -10.211 1 79.62 125 GLU B N 1
ATOM 2861 C CA . GLU B 1 125 ? 18.141 7.48 -11.219 1 79.62 125 GLU B CA 1
ATOM 2862 C C . GLU B 1 125 ? 17.516 7.516 -12.609 1 79.62 125 GLU B C 1
ATOM 2864 O O . GLU B 1 125 ? 18.219 7.59 -13.617 1 79.62 125 GLU B O 1
ATOM 2869 N N . LEU B 1 126 ? 16.281 7.285 -12.695 1 76.25 126 LEU B N 1
ATOM 2870 C CA . LEU B 1 126 ? 15.617 7.379 -13.992 1 76.25 126 LEU B CA 1
ATOM 2871 C C . LEU B 1 126 ? 15.617 8.82 -14.492 1 76.25 126 LEU B C 1
ATOM 2873 O O . LEU B 1 126 ? 15.758 9.062 -15.695 1 76.25 126 LEU B O 1
ATOM 2877 N N . MET B 1 127 ? 15.406 9.773 -13.523 1 75.75 127 MET B N 1
ATOM 2878 C CA . MET B 1 127 ? 15.414 11.195 -13.852 1 75.75 127 MET B CA 1
ATOM 2879 C C . MET B 1 127 ? 16.281 11.977 -12.859 1 75.75 127 MET B C 1
ATOM 2881 O O . MET B 1 127 ? 15.75 12.617 -11.945 1 75.75 127 MET B O 1
ATOM 2885 N N . PRO B 1 128 ? 17.484 11.883 -13.164 1 76.69 128 PRO B N 1
ATOM 2886 C CA . PRO B 1 128 ? 18.312 12.641 -12.227 1 76.69 128 PRO B CA 1
ATOM 2887 C C . PRO B 1 128 ? 18.031 14.141 -12.273 1 76.69 128 PRO B C 1
ATOM 2889 O O . PRO B 1 128 ? 17.938 14.727 -13.359 1 76.69 128 PRO B O 1
ATOM 2892 N N . CYS B 1 129 ? 17.578 14.609 -11.18 1 74.25 129 CYS B N 1
ATOM 2893 C CA . CYS B 1 129 ? 17.281 16.031 -11.055 1 74.25 129 CYS B CA 1
ATOM 2894 C C . CYS B 1 129 ? 18.438 16.781 -10.391 1 74.25 129 CYS B C 1
ATOM 2896 O O . CYS B 1 129 ? 18.891 16.375 -9.32 1 74.25 129 CYS B O 1
ATOM 2898 N N . SER B 1 130 ? 18.906 17.781 -10.992 1 80.44 130 SER B N 1
ATOM 2899 C CA . SER B 1 130 ? 20.016 18.578 -10.492 1 80.44 130 SER B CA 1
ATOM 2900 C C . SER B 1 130 ? 19.609 19.375 -9.258 1 80.44 130 SER B C 1
ATOM 2902 O O . SER B 1 130 ? 20.453 19.75 -8.438 1 80.44 130 SER B O 1
ATOM 2904 N N . HIS B 1 131 ? 18.359 19.516 -8.992 1 86.81 131 HIS B N 1
ATOM 2905 C CA . HIS B 1 131 ? 17.875 20.344 -7.883 1 86.81 131 HIS B CA 1
ATOM 2906 C C . HIS B 1 131 ? 17.172 19.484 -6.832 1 86.81 131 HIS B C 1
ATOM 2908 O O . HIS B 1 131 ? 16.172 19.906 -6.258 1 86.81 131 HIS B O 1
ATOM 2914 N N . SER B 1 132 ? 17.688 18.344 -6.609 1 86.88 132 SER B N 1
ATOM 2915 C CA . SER B 1 132 ? 17.047 17.406 -5.699 1 86.88 132 SER B CA 1
ATOM 2916 C C . SER B 1 132 ? 16.953 17.969 -4.289 1 86.88 132 SER B C 1
ATOM 2918 O O . SER B 1 132 ? 15.938 17.797 -3.613 1 86.88 132 SER B O 1
ATOM 2920 N N . LYS B 1 133 ? 17.953 18.719 -3.877 1 89.62 133 LYS B N 1
ATOM 2921 C CA . LYS B 1 133 ? 17.953 19.281 -2.529 1 89.62 133 LYS B CA 1
ATOM 2922 C C . LYS B 1 133 ? 16.891 20.375 -2.385 1 89.62 133 LYS B C 1
ATOM 2924 O O . LYS B 1 133 ? 16.219 20.438 -1.361 1 89.62 133 LYS B O 1
ATOM 2929 N N . GLN B 1 134 ? 16.766 21.109 -3.402 1 92.56 134 GLN B N 1
ATOM 2930 C CA . GLN B 1 134 ? 15.773 22.172 -3.387 1 92.56 134 GLN B CA 1
ATOM 2931 C C . GLN B 1 134 ? 14.359 21.609 -3.375 1 92.56 134 GLN B C 1
ATOM 2933 O O . GLN B 1 134 ? 13.492 22.125 -2.664 1 92.56 134 GLN B O 1
ATOM 2938 N N . ILE B 1 135 ? 14.18 20.609 -4.129 1 92.44 135 ILE B N 1
ATOM 2939 C CA . ILE B 1 135 ? 12.859 19.984 -4.219 1 92.44 135 ILE B CA 1
ATOM 2940 C C . ILE B 1 135 ? 12.492 19.359 -2.877 1 92.44 135 ILE B C 1
ATOM 2942 O O . ILE B 1 135 ? 11.344 19.469 -2.428 1 92.44 135 ILE B O 1
ATOM 2946 N N . SER B 1 136 ? 13.469 18.766 -2.287 1 92.38 136 SER B N 1
ATOM 2947 C CA . SER B 1 136 ? 13.242 18.172 -0.97 1 92.38 136 SER B CA 1
ATOM 2948 C C . SER B 1 136 ? 12.883 19.234 0.06 1 92.38 136 SER B C 1
ATOM 2950 O O . SER B 1 136 ? 11.984 19.047 0.876 1 92.38 136 SER B O 1
ATOM 2952 N N . THR B 1 137 ? 13.531 20.391 -0.028 1 95.12 137 THR B N 1
ATOM 2953 C CA . THR B 1 137 ? 13.266 21.484 0.9 1 95.12 137 THR B CA 1
ATOM 2954 C C . THR B 1 137 ? 11.867 22.047 0.68 1 95.12 137 THR B C 1
ATOM 2956 O O . THR B 1 137 ? 11.141 22.312 1.641 1 95.12 137 THR B O 1
ATOM 2959 N N . ILE B 1 138 ? 11.547 22.172 -0.554 1 95.5 138 ILE B N 1
ATOM 2960 C CA . ILE B 1 138 ? 10.219 22.672 -0.893 1 95.5 138 ILE B CA 1
ATOM 2961 C C . ILE B 1 138 ? 9.156 21.703 -0.368 1 95.5 138 ILE B C 1
ATOM 2963 O O . ILE B 1 138 ? 8.133 22.141 0.167 1 95.5 138 ILE B O 1
ATOM 2967 N N . GLY B 1 139 ? 9.438 20.438 -0.525 1 96.06 139 GLY B N 1
ATOM 2968 C CA . GLY B 1 139 ? 8.516 19.438 -0.017 1 96.06 139 GLY B CA 1
ATOM 2969 C C . GLY B 1 139 ? 8.297 19.547 1.48 1 96.06 139 GLY B C 1
ATOM 2970 O O . GLY B 1 139 ? 7.156 19.516 1.948 1 96.06 139 GLY B O 1
ATOM 2971 N N . LYS B 1 140 ? 9.344 19.719 2.166 1 96.25 140 LYS B N 1
ATOM 2972 C CA . LYS B 1 140 ? 9.258 19.844 3.619 1 96.25 140 LYS B CA 1
ATOM 2973 C C . LYS B 1 140 ? 8.508 21.109 4.023 1 96.25 140 LYS B C 1
ATOM 2975 O O . LYS B 1 140 ? 7.754 21.109 4.996 1 96.25 140 LYS B O 1
ATOM 2980 N N . GLN B 1 141 ? 8.734 22.141 3.312 1 97.75 141 GLN B N 1
ATOM 2981 C CA . GLN B 1 141 ? 8.031 23.391 3.582 1 97.75 141 GLN B CA 1
ATOM 2982 C C . GLN B 1 141 ? 6.531 23.234 3.34 1 97.75 141 GLN B C 1
ATOM 2984 O O . GLN B 1 141 ? 5.719 23.719 4.137 1 97.75 141 GLN B O 1
ATOM 2989 N N . CYS B 1 142 ? 6.215 22.625 2.273 1 97.69 142 CYS B N 1
ATOM 2990 C CA . CYS B 1 142 ? 4.812 22.391 1.959 1 97.69 142 CYS B CA 1
ATOM 2991 C C . CYS B 1 142 ? 4.152 21.531 3.025 1 97.69 142 CYS B C 1
ATOM 2993 O O . CYS B 1 142 ? 3.027 21.812 3.449 1 97.69 142 CYS B O 1
ATOM 2995 N N . LEU B 1 143 ? 4.871 20.547 3.443 1 96.81 143 LEU B N 1
ATOM 2996 C CA . LEU B 1 143 ? 4.336 19.688 4.488 1 96.81 143 LEU B CA 1
ATOM 2997 C C . LEU B 1 143 ? 4.105 20.469 5.777 1 96.81 143 LEU B C 1
ATOM 2999 O O . LEU B 1 143 ? 3.074 20.312 6.43 1 96.81 143 LEU B O 1
ATOM 3003 N N . ALA B 1 144 ? 5.012 21.328 6.133 1 97.38 144 ALA B N 1
ATOM 3004 C CA . ALA B 1 144 ? 4.879 22.141 7.332 1 97.38 144 ALA B CA 1
ATOM 3005 C C . ALA B 1 144 ? 3.652 23.047 7.25 1 97.38 144 ALA B C 1
ATOM 3007 O O . ALA B 1 144 ? 2.861 23.125 8.195 1 97.38 144 ALA B O 1
ATOM 3008 N N . VAL B 1 145 ? 3.486 23.656 6.129 1 97.62 145 VAL B N 1
ATOM 3009 C CA . VAL B 1 145 ? 2.357 24.562 5.934 1 97.62 145 VAL B CA 1
ATOM 3010 C C . VAL B 1 145 ? 1.049 23.781 6.027 1 97.62 145 VAL B C 1
ATOM 3012 O O . VAL B 1 145 ? 0.082 24.25 6.633 1 97.62 145 VAL B O 1
ATOM 3015 N N . ALA B 1 146 ? 1.019 22.625 5.434 1 97.44 146 ALA B N 1
ATOM 3016 C CA . ALA B 1 146 ? -0.188 21.797 5.453 1 97.44 146 ALA B CA 1
ATOM 3017 C C . ALA B 1 146 ? -0.559 21.406 6.879 1 97.44 146 ALA B C 1
ATOM 3019 O O . ALA B 1 146 ? -1.718 21.531 7.281 1 97.44 146 ALA B O 1
ATOM 3020 N N . LEU B 1 147 ? 0.425 21 7.59 1 97.06 147 LEU B N 1
ATOM 3021 C CA . LEU B 1 147 ? 0.173 20.531 8.945 1 97.06 147 LEU B CA 1
ATOM 3022 C C . LEU B 1 147 ? -0.197 21.688 9.867 1 97.06 147 LEU B C 1
ATOM 3024 O O . LEU B 1 147 ? -1.058 21.547 10.742 1 97.06 147 LEU B O 1
ATOM 3028 N N . LEU B 1 148 ? 0.396 22.781 9.688 1 96.31 148 LEU B N 1
ATOM 3029 C CA . LEU B 1 148 ? 0.036 23.953 10.469 1 96.31 148 LEU B CA 1
ATOM 3030 C C . LEU B 1 148 ? -1.379 24.422 10.141 1 96.31 148 LEU B C 1
ATOM 3032 O O . LEU B 1 148 ? -2.125 24.828 11.031 1 96.31 148 LEU B O 1
ATOM 3036 N N . SER B 1 149 ? -1.705 24.359 8.891 1 96.56 149 SER B N 1
ATOM 3037 C CA . SER B 1 149 ? -3.07 24.688 8.492 1 96.56 149 SER B CA 1
ATOM 3038 C C . SER B 1 149 ? -4.074 23.734 9.125 1 96.56 149 SER B C 1
ATOM 3040 O O . SER B 1 149 ? -5.164 24.141 9.523 1 96.56 149 SER B O 1
ATOM 3042 N N . SER B 1 150 ? -3.639 22.516 9.219 1 95.69 150 SER B N 1
ATOM 3043 C CA . SER B 1 150 ? -4.496 21.516 9.859 1 95.69 150 SER B CA 1
ATOM 3044 C C . SER B 1 150 ? -4.691 21.828 11.344 1 95.69 150 SER B C 1
ATOM 3046 O O . SER B 1 150 ? -5.785 21.656 11.875 1 95.69 150 SER B O 1
ATOM 3048 N N . CYS B 1 151 ? -3.684 22.297 11.922 1 95.06 151 CYS B N 1
ATOM 3049 C CA . CYS B 1 151 ? -3.787 22.688 13.32 1 95.06 151 CYS B CA 1
ATOM 3050 C C . CYS B 1 151 ? -4.723 23.875 13.492 1 95.06 151 CYS B C 1
ATOM 3052 O O . CYS B 1 151 ? -5.547 23.891 14.406 1 95.06 151 CYS B O 1
ATOM 3054 N N . LEU B 1 152 ? -4.625 24.766 12.609 1 94.5 152 LEU B N 1
ATOM 3055 C CA . LEU B 1 152 ? -5.496 25.938 12.648 1 94.5 152 LEU B CA 1
ATOM 3056 C C . LEU B 1 152 ? -6.953 25.547 12.453 1 94.5 152 LEU B C 1
ATOM 3058 O O . LEU B 1 152 ? -7.84 26.062 13.133 1 94.5 152 LEU B O 1
ATOM 3062 N N . ALA B 1 153 ? -7.145 24.672 11.516 1 93.56 153 ALA B N 1
ATOM 3063 C CA . ALA B 1 153 ? -8.5 24.188 11.297 1 93.56 153 ALA B CA 1
ATOM 3064 C C . ALA B 1 153 ? -9.055 23.516 12.547 1 93.56 153 ALA B C 1
ATOM 3066 O O . ALA B 1 153 ? -10.227 23.688 12.891 1 93.56 153 ALA B O 1
ATOM 3067 N N . GLY B 1 154 ? -8.18 22.734 13.172 1 93.44 154 GLY B N 1
ATOM 3068 C CA . GLY B 1 154 ? -8.594 22.094 14.414 1 93.44 154 GLY B CA 1
ATOM 3069 C C . GLY B 1 154 ? -8.984 23.094 15.484 1 93.44 154 GLY B C 1
ATOM 3070 O O . GLY B 1 154 ? -9.969 22.891 16.203 1 93.44 154 GLY B O 1
ATOM 3071 N N . CYS B 1 155 ? -8.281 24.172 15.586 1 93.12 155 CYS B N 1
ATOM 3072 C CA . CYS B 1 155 ? -8.602 25.219 16.547 1 93.12 155 CYS B CA 1
ATOM 3073 C C . CYS B 1 155 ? -9.945 25.859 16.234 1 93.12 155 CYS B C 1
ATOM 3075 O O . CYS B 1 155 ? -10.75 26.094 17.141 1 93.12 155 CYS B O 1
ATOM 3077 N N . TYR B 1 156 ? -10.109 26.078 15 1 92.75 156 TYR B N 1
ATOM 3078 C CA . TYR B 1 156 ? -11.375 26.672 14.578 1 92.75 156 TYR B CA 1
ATOM 3079 C C . TYR B 1 156 ? -12.547 25.75 14.883 1 92.75 156 TYR B C 1
ATOM 3081 O O . TYR B 1 156 ? -13.578 26.188 15.391 1 92.75 156 TYR B O 1
ATOM 3089 N N . GLU B 1 157 ? -12.352 24.5 14.539 1 93.75 157 GLU B N 1
ATOM 3090 C CA . GLU B 1 157 ? -13.398 23.516 14.789 1 93.75 157 GLU B CA 1
ATOM 3091 C C . GLU B 1 157 ? -13.68 23.391 16.281 1 93.75 157 GLU B C 1
ATOM 3093 O O . GLU B 1 157 ? -14.828 23.188 16.688 1 93.75 157 GLU B O 1
ATOM 3098 N N . LEU B 1 158 ? -12.656 23.484 17.047 1 93.81 158 LEU B N 1
ATOM 3099 C CA . LEU B 1 158 ? -12.828 23.406 18.5 1 93.81 158 LEU B CA 1
ATOM 3100 C C . LEU B 1 158 ? -13.633 24.578 19.016 1 93.81 158 LEU B C 1
ATOM 3102 O O . LEU B 1 158 ? -14.477 24.422 19.906 1 93.81 158 LEU B O 1
ATOM 3106 N N . GLN B 1 159 ? -13.414 25.734 18.5 1 93.31 159 GLN B N 1
ATOM 3107 C CA . GLN B 1 159 ? -14.148 26.922 18.891 1 93.31 159 GLN B CA 1
ATOM 3108 C C . GLN B 1 159 ? -15.625 26.812 18.531 1 93.31 159 GLN B C 1
ATOM 3110 O O . GLN B 1 159 ? -16.5 27.172 19.312 1 93.31 159 GLN B O 1
ATOM 3115 N N . GLN B 1 160 ? -15.836 26.344 17.359 1 92 160 GLN B N 1
ATOM 3116 C CA . GLN B 1 160 ? -17.219 26.172 16.922 1 92 160 GLN B CA 1
ATOM 3117 C C . GLN B 1 160 ? -17.938 25.125 17.766 1 92 160 GLN B C 1
ATOM 3119 O O . GLN B 1 160 ? -19.109 25.297 18.109 1 92 160 GLN B O 1
ATOM 3124 N N . ASN B 1 161 ? -17.188 24.047 18.031 1 93.81 161 ASN B N 1
ATOM 3125 C CA . ASN B 1 161 ? -17.734 23 18.875 1 93.81 161 ASN B CA 1
ATOM 3126 C C . ASN B 1 161 ? -18.078 23.516 20.266 1 93.81 161 ASN B C 1
ATOM 3128 O O . ASN B 1 161 ? -19.125 23.172 20.828 1 93.81 161 ASN B O 1
ATOM 3132 N N . SER B 1 162 ? -17.25 24.359 20.781 1 93.69 162 SER B N 1
ATOM 3133 C CA . SER B 1 162 ? -17.484 24.938 22.094 1 93.69 162 SER B CA 1
ATOM 3134 C C . SER B 1 162 ? -18.719 25.828 22.094 1 93.69 162 SER B C 1
ATOM 3136 O O . SER B 1 162 ? -19.5 25.828 23.062 1 93.69 162 SER B O 1
ATOM 3138 N N . LYS B 1 163 ? -18.922 26.562 21.094 1 91.5 163 LYS B N 1
ATOM 3139 C CA . LYS B 1 163 ? -20.094 27.422 20.969 1 91.5 163 LYS B CA 1
ATOM 3140 C C . LYS B 1 163 ? -21.375 26.594 20.891 1 91.5 163 LYS B C 1
ATOM 3142 O O . LYS B 1 163 ? -22.391 26.953 21.5 1 91.5 163 LYS B O 1
ATOM 3147 N N . LYS B 1 164 ? -21.297 25.547 20.156 1 91.12 164 LYS B N 1
ATOM 3148 C CA . LYS B 1 164 ? -22.453 24.672 20.016 1 91.12 164 LYS B CA 1
ATOM 3149 C C . LYS B 1 164 ? -22.797 24 21.344 1 91.12 164 LYS B C 1
ATOM 3151 O O . LYS B 1 164 ? -23.969 23.844 21.672 1 91.12 164 LYS B O 1
ATOM 3156 N N . ILE B 1 165 ? -21.781 23.578 22.031 1 91.44 165 ILE B N 1
ATOM 3157 C CA . ILE B 1 165 ? -21.984 22.922 23.312 1 91.44 165 ILE B CA 1
ATOM 3158 C C . ILE B 1 165 ? -22.594 23.906 24.312 1 91.44 165 ILE B C 1
ATOM 3160 O O . ILE B 1 165 ? -23.516 23.562 25.047 1 91.44 165 ILE B O 1
ATOM 3164 N N . LYS B 1 166 ? -22.109 25.125 24.328 1 89.44 166 LYS B N 1
ATOM 3165 C CA . LYS B 1 166 ? -22.641 26.156 25.203 1 89.44 166 LYS B CA 1
ATOM 3166 C C . LYS B 1 166 ? -24.094 26.438 24.891 1 89.44 166 LYS B C 1
ATOM 3168 O O . LYS B 1 166 ? -24.922 26.578 25.812 1 89.44 166 LYS B O 1
ATOM 3173 N N . SER B 1 167 ? -24.406 26.531 23.656 1 87.62 167 SER B N 1
ATOM 3174 C CA . SER B 1 167 ? -25.781 26.797 23.234 1 87.62 167 SER B CA 1
ATOM 3175 C C . SER B 1 167 ? -26.703 25.625 23.609 1 87.62 167 SER B C 1
ATOM 3177 O O . SER B 1 167 ? -27.844 25.844 24.016 1 87.62 167 SER B O 1
ATOM 3179 N N . ALA B 1 168 ? -26.203 24.422 23.469 1 84.38 168 ALA B N 1
ATOM 3180 C CA . ALA B 1 168 ? -27 23.234 23.75 1 84.38 168 ALA B CA 1
ATOM 3181 C C . ALA B 1 168 ? -27.234 23.094 25.25 1 84.38 168 ALA B C 1
ATOM 3183 O O . ALA B 1 168 ? -28.281 22.594 25.672 1 84.38 168 ALA B O 1
ATOM 3184 N N . THR B 1 169 ? -26.281 23.391 26.047 1 82.88 169 THR B N 1
ATOM 3185 C CA . THR B 1 169 ? -26.391 23.297 27.5 1 82.88 169 THR B CA 1
ATOM 3186 C C . THR B 1 169 ? -27.375 24.328 28.031 1 82.88 169 THR B C 1
ATOM 3188 O O . THR B 1 169 ? -28.078 24.078 29.016 1 82.88 169 THR B O 1
ATOM 3191 N N . GLN B 1 170 ? -27.5 25.422 27.406 1 82.5 170 GLN B N 1
ATOM 3192 C CA . GLN B 1 170 ? -28.406 26.469 27.844 1 82.5 170 GLN B CA 1
ATOM 3193 C C . GLN B 1 170 ? -29.859 26.125 27.5 1 82.5 170 GLN B C 1
ATOM 3195 O O . GLN B 1 170 ? -30.781 26.516 28.203 1 82.5 170 GLN B O 1
ATOM 3200 N N . GLU B 1 171 ? -29.969 25.328 26.406 1 70.69 171 GLU B N 1
ATOM 3201 C CA . GLU B 1 171 ? -31.328 25.031 25.953 1 70.69 171 GLU B CA 1
ATOM 3202 C C . GLU B 1 171 ? -31.859 23.766 26.609 1 70.69 171 GLU B C 1
ATOM 3204 O O . GLU B 1 171 ? -33.062 23.516 26.578 1 70.69 171 GLU B O 1
ATOM 3209 N N . ALA B 1 172 ? -32 23.328 27.922 1 63.06 172 ALA B N 1
ATOM 3210 C CA . ALA B 1 172 ? -32.344 22.359 28.953 1 63.06 172 ALA B CA 1
ATOM 3211 C C . ALA B 1 172 ? -33.156 21.219 28.375 1 63.06 172 ALA B C 1
ATOM 3213 O O . ALA B 1 172 ? -33.625 20.344 29.109 1 63.06 172 ALA B O 1
ATOM 3214 N N . SER B 1 173 ? -33.312 21.016 27.047 1 60.66 173 SER B N 1
ATOM 3215 C CA . SER B 1 173 ? -34.281 19.969 26.734 1 60.66 173 SER B CA 1
ATOM 3216 C C . SER B 1 173 ? -33.562 18.641 26.438 1 60.66 173 SER B C 1
ATOM 3218 O O . SER B 1 173 ? -32.375 18.609 26.219 1 60.66 173 SER B O 1
ATOM 3220 N N . GLU B 1 174 ? -34.312 17.328 26.625 1 56.84 174 GLU B N 1
ATOM 3221 C CA . GLU B 1 174 ? -33.844 15.961 26.406 1 56.84 174 GLU B CA 1
ATOM 3222 C C . GLU B 1 174 ? -33.062 15.836 25.109 1 56.84 174 GLU B C 1
ATOM 3224 O O . GLU B 1 174 ? -32.031 15.141 25.062 1 56.84 174 GLU B O 1
ATOM 3229 N N . LYS B 1 175 ? -33.656 16.266 23.938 1 58.62 175 LYS B N 1
ATOM 3230 C CA . LYS B 1 175 ? -33 16.328 22.641 1 58.62 175 LYS B CA 1
ATOM 3231 C C . LYS B 1 175 ? -31.641 16.969 22.734 1 58.62 175 LYS B C 1
ATOM 3233 O O . LYS B 1 175 ? -30.734 16.625 21.969 1 58.62 175 LYS B 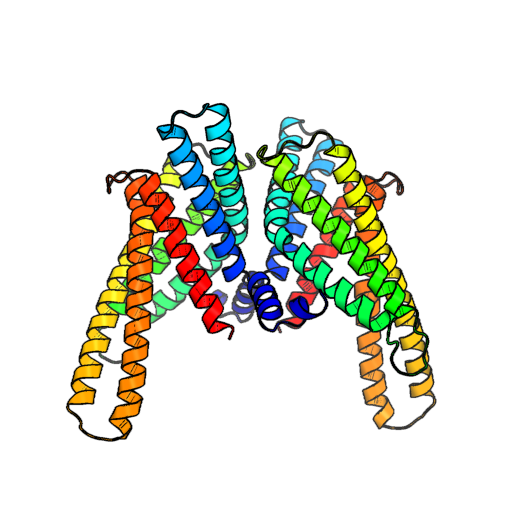O 1
ATOM 3238 N N . ASP B 1 176 ? -31.516 17.422 23.953 1 69.62 176 ASP B N 1
ATOM 3239 C CA . ASP B 1 176 ? -30.297 18.203 24.172 1 69.62 176 ASP B CA 1
ATOM 3240 C C . ASP B 1 176 ? -29.172 17.312 24.703 1 69.62 176 ASP B C 1
ATOM 3242 O O . ASP B 1 176 ? -28.016 17.516 24.359 1 69.62 176 ASP B O 1
ATOM 3246 N N . SER B 1 177 ? -29.703 16.188 25.266 1 76.69 177 SER B N 1
ATOM 3247 C CA . SER B 1 177 ? -28.672 15.336 25.859 1 76.69 177 SER B CA 1
ATOM 3248 C C . SER B 1 177 ? -27.938 14.539 24.781 1 76.69 177 SER B C 1
ATOM 3250 O O . SER B 1 177 ? -26.719 14.398 24.828 1 76.69 177 SER B O 1
ATOM 3252 N N . THR B 1 178 ? -28.703 14.031 23.828 1 80.5 178 THR B N 1
ATOM 3253 C CA . THR B 1 178 ? -28.094 13.273 22.734 1 80.5 178 THR B CA 1
ATOM 3254 C C . THR B 1 178 ? -27.203 14.172 21.875 1 80.5 178 THR B C 1
ATOM 3256 O O . THR B 1 178 ? -26.125 13.773 21.469 1 80.5 178 THR B O 1
ATOM 3259 N N . SER B 1 179 ? -27.719 15.32 21.75 1 84.56 179 SER B N 1
ATOM 3260 C CA . SER B 1 179 ? -26.953 16.297 20.969 1 84.56 179 SER B CA 1
ATOM 3261 C C . SER B 1 179 ? -25.656 16.656 21.688 1 84.56 179 SER B C 1
ATOM 3263 O O . SER B 1 179 ? -24.609 16.797 21.062 1 84.56 179 SER B O 1
ATOM 3265 N N . LEU B 1 180 ? -25.781 16.734 22.969 1 87.94 180 LEU B N 1
ATOM 3266 C CA . LEU B 1 180 ? -24.609 17.062 23.75 1 87.94 180 LEU B CA 1
ATOM 3267 C C . LEU B 1 180 ? -23.578 15.938 23.719 1 87.94 180 LEU B C 1
ATOM 3269 O O . LEU B 1 180 ? -22.375 16.188 23.656 1 87.94 180 LEU B O 1
ATOM 3273 N N . GLN B 1 181 ? -24.062 14.766 23.781 1 89.69 181 GLN B N 1
ATOM 3274 C CA . GLN B 1 181 ? -23.156 13.617 23.703 1 89.69 181 GLN B CA 1
ATOM 3275 C C . GLN B 1 181 ? -22.438 13.57 22.359 1 89.69 181 GLN B C 1
ATOM 3277 O O . GLN B 1 181 ? -21.25 13.258 22.297 1 89.69 181 GLN B O 1
ATOM 3282 N N . THR B 1 182 ? -23.156 13.836 21.344 1 91.31 182 THR B N 1
ATOM 3283 C CA . THR B 1 182 ? -22.562 13.844 20.016 1 91.31 182 THR B CA 1
ATOM 3284 C C . THR B 1 182 ? -21.516 14.945 19.891 1 91.31 182 THR B C 1
ATOM 3286 O O . THR B 1 182 ? -20.453 14.727 19.312 1 91.31 182 THR B O 1
ATOM 3289 N N . LEU B 1 183 ? -21.859 16.016 20.5 1 92.94 183 LEU B N 1
ATOM 3290 C CA . LEU B 1 183 ? -20.922 17.141 20.453 1 92.94 183 LEU B CA 1
ATOM 3291 C C . LEU B 1 183 ? -19.672 16.844 21.266 1 92.94 183 LEU B C 1
ATOM 3293 O O . LEU B 1 183 ? -18.562 17.25 20.891 1 92.94 183 LEU B O 1
ATOM 3297 N N . GLN B 1 184 ? -19.828 16.172 22.297 1 92.88 184 GLN B N 1
ATOM 3298 C CA . GLN B 1 184 ? -18.688 15.789 23.109 1 92.88 184 GLN B CA 1
ATOM 3299 C C . GLN B 1 184 ? -17.797 14.773 22.391 1 92.88 184 GLN B C 1
ATOM 3301 O O . GLN B 1 184 ? -16.578 14.82 22.5 1 92.88 184 GLN B O 1
ATOM 3306 N N . LYS B 1 185 ? -18.391 13.875 21.719 1 93 185 LYS B N 1
ATOM 3307 C CA . LYS B 1 185 ? -17.641 12.914 20.906 1 93 185 LYS B CA 1
ATOM 3308 C C . LYS B 1 185 ? -16.875 13.617 19.797 1 93 185 LYS B C 1
ATOM 3310 O O . LYS B 1 185 ? -15.719 13.289 19.516 1 93 185 LYS B O 1
ATOM 3315 N N . GLU B 1 186 ? -17.5 14.531 19.281 1 93.75 186 GLU B N 1
ATOM 3316 C CA . GLU B 1 186 ? -16.859 15.328 18.25 1 93.75 186 GLU B CA 1
ATOM 3317 C C . GLU B 1 186 ? -15.656 16.094 18.781 1 93.75 186 GLU B C 1
ATOM 3319 O O . GLU B 1 186 ? -14.625 16.188 18.109 1 93.75 186 GLU B O 1
ATOM 3324 N N . ARG B 1 187 ? -15.828 16.625 19.938 1 94.25 187 ARG B N 1
ATOM 3325 C CA . ARG B 1 187 ? -14.742 17.359 20.562 1 94.25 187 ARG B CA 1
ATOM 3326 C C . ARG B 1 187 ? -13.523 16.469 20.797 1 94.25 187 ARG B C 1
ATOM 3328 O O . ARG B 1 187 ? -12.391 16.875 20.547 1 94.25 187 ARG B O 1
ATOM 3335 N N . LYS B 1 188 ? -13.805 15.266 21.266 1 94.38 188 LYS B N 1
ATOM 3336 C CA . LYS B 1 188 ? -12.719 14.312 21.5 1 94.38 188 LYS B CA 1
ATOM 3337 C C . LYS B 1 188 ? -12 13.984 20.188 1 94.38 188 LYS B C 1
ATOM 3339 O O . LYS B 1 188 ? -10.773 13.867 20.172 1 94.38 188 LYS B O 1
ATOM 3344 N N . GLU B 1 189 ? -12.656 13.883 19.141 1 94 189 GLU B N 1
ATOM 3345 C CA . GLU B 1 189 ? -12.078 13.609 17.844 1 94 189 GLU B CA 1
ATOM 3346 C C . GLU B 1 189 ? -11.227 14.781 17.344 1 94 189 GLU B C 1
ATOM 3348 O O . GLU B 1 189 ? -10.133 14.586 16.828 1 94 189 GLU B O 1
ATOM 3353 N N . ILE B 1 190 ? -11.797 15.922 17.594 1 94.69 190 ILE B N 1
ATOM 3354 C CA . ILE B 1 190 ? -11.078 17.125 17.172 1 94.69 190 ILE B CA 1
ATOM 3355 C C . ILE B 1 190 ? -9.758 17.219 17.938 1 94.69 190 ILE B C 1
ATOM 3357 O O . ILE B 1 190 ? -8.703 17.469 17.328 1 94.69 190 ILE B O 1
ATOM 3361 N N . LEU B 1 191 ? -9.844 17.031 19.203 1 94.88 191 LEU B N 1
ATOM 3362 C CA . LEU B 1 191 ? -8.656 17.109 20.047 1 94.88 191 LEU B CA 1
ATOM 3363 C C . LEU B 1 191 ? -7.641 16.031 19.656 1 94.88 191 LEU B C 1
ATOM 3365 O O . LEU B 1 191 ? -6.434 16.281 19.656 1 94.88 191 LEU B O 1
ATOM 3369 N N . PHE B 1 192 ? -8.102 14.859 19.359 1 94.56 192 PHE B N 1
ATOM 3370 C CA . PHE B 1 192 ? -7.254 13.758 18.938 1 94.56 192 PHE B CA 1
ATOM 3371 C C . PHE B 1 192 ? -6.465 14.133 17.688 1 94.56 192 PHE B C 1
ATOM 3373 O O . PHE B 1 192 ? -5.242 13.984 17.656 1 94.56 192 PHE B O 1
ATOM 3380 N N . PHE B 1 193 ? -7.09 14.719 16.75 1 93.62 193 PHE B N 1
ATOM 3381 C CA . PHE B 1 193 ? -6.438 15.039 15.484 1 93.62 193 PHE B CA 1
ATOM 3382 C C . PHE B 1 193 ? -5.574 16.281 15.625 1 93.62 193 PHE B C 1
ATOM 3384 O O . PHE B 1 193 ? -4.531 16.406 14.977 1 93.62 193 PHE B O 1
ATOM 3391 N N . ALA B 1 194 ? -6.055 17.141 16.438 1 93.56 194 ALA B N 1
ATOM 3392 C CA . ALA B 1 194 ? -5.242 18.328 16.688 1 93.56 194 ALA B CA 1
ATOM 3393 C C . ALA B 1 194 ? -3.895 17.953 17.297 1 93.56 194 ALA B C 1
ATOM 3395 O O . ALA B 1 194 ? -2.857 18.5 16.906 1 93.56 194 ALA B O 1
ATOM 3396 N N . LEU B 1 195 ? -3.955 17.047 18.234 1 94.31 195 LEU B N 1
ATOM 3397 C CA . LEU B 1 195 ? -2.729 16.562 18.859 1 94.31 195 LEU B CA 1
ATOM 3398 C C . LEU B 1 195 ? -1.846 15.836 17.859 1 94.31 195 LEU B C 1
ATOM 3400 O O . LEU B 1 195 ? -0.63 16.031 17.828 1 94.31 195 LEU B O 1
ATOM 3404 N N . GLN B 1 196 ? -2.434 15.047 17.078 1 96.5 196 GLN B N 1
ATOM 3405 C CA . GLN B 1 196 ? -1.707 14.297 16.062 1 96.5 196 GLN B CA 1
ATOM 3406 C C . GLN B 1 196 ? -1.024 15.234 15.07 1 96.5 196 GLN B C 1
ATOM 3408 O O . GLN B 1 196 ? 0.154 15.062 14.758 1 96.5 196 GLN B O 1
ATOM 3413 N N . ASN B 1 197 ? -1.766 16.203 14.633 1 96.12 197 ASN B N 1
ATOM 3414 C CA . ASN B 1 197 ? -1.228 17.156 13.672 1 96.12 197 ASN B CA 1
ATOM 3415 C C . ASN B 1 197 ? -0.108 17.984 14.281 1 96.12 197 ASN B C 1
ATOM 3417 O O . ASN B 1 197 ? 0.88 18.297 13.617 1 96.12 197 ASN B O 1
ATOM 3421 N N . ALA B 1 198 ? -0.261 18.359 15.492 1 95.56 198 ALA B N 1
ATOM 3422 C CA . ALA B 1 198 ? 0.758 19.156 16.172 1 95.56 198 ALA B CA 1
ATOM 3423 C C . ALA B 1 198 ? 2.066 18.375 16.297 1 95.56 198 ALA B C 1
ATOM 3425 O O . ALA B 1 198 ? 3.145 18.922 16.047 1 95.56 198 ALA B O 1
ATOM 3426 N N . LEU B 1 199 ? 1.943 17.156 16.641 1 96.56 199 LEU B N 1
ATOM 3427 C CA . LEU B 1 199 ? 3.129 16.312 16.75 1 96.56 199 LEU B CA 1
ATOM 3428 C C . LEU B 1 199 ? 3.746 16.062 15.383 1 96.56 199 LEU B C 1
ATOM 3430 O O . LEU B 1 199 ? 4.969 16.109 15.227 1 96.56 199 LEU B O 1
ATOM 3434 N N . ASP B 1 200 ? 2.939 15.844 14.438 1 97 200 ASP B N 1
ATOM 3435 C CA . ASP B 1 200 ? 3.438 15.609 13.086 1 97 200 ASP B CA 1
ATOM 3436 C C . ASP B 1 200 ? 4.145 16.859 12.539 1 97 200 ASP B C 1
ATOM 3438 O O . ASP B 1 200 ? 5.082 16.75 11.75 1 97 200 ASP B O 1
ATOM 3442 N N . ALA B 1 201 ? 3.684 18.016 12.969 1 96.75 201 ALA B N 1
ATOM 3443 C CA . ALA B 1 201 ? 4.262 19.281 12.484 1 96.75 201 ALA B CA 1
ATOM 3444 C C . ALA B 1 201 ? 5.695 19.438 12.969 1 96.75 201 ALA B C 1
ATOM 3446 O O . ALA B 1 201 ? 6.488 20.156 12.352 1 96.75 201 ALA B O 1
ATOM 3447 N N . THR B 1 202 ? 6.062 18.781 14.023 1 95.88 202 THR B N 1
ATOM 3448 C CA . THR B 1 202 ? 7.41 18.906 14.57 1 95.88 202 THR B CA 1
ATOM 3449 C C . THR B 1 202 ? 8.43 18.234 13.641 1 95.88 202 THR B C 1
ATOM 3451 O O . THR B 1 202 ? 9.609 18.594 13.648 1 95.88 202 THR B O 1
ATOM 3454 N N . ILE B 1 203 ? 7.984 17.375 12.82 1 96.06 203 ILE B N 1
ATOM 3455 C CA . ILE B 1 203 ? 8.883 16.578 11.984 1 96.06 203 ILE B CA 1
ATOM 3456 C C . ILE B 1 203 ? 9.445 17.453 10.867 1 96.06 203 ILE B C 1
ATOM 3458 O O . ILE B 1 203 ? 10.656 17.672 10.797 1 96.06 203 ILE B O 1
ATOM 3462 N N . PRO B 1 204 ? 8.547 18.031 10.078 1 96.25 204 PRO B N 1
ATOM 3463 C CA . PRO B 1 204 ? 9.102 18.891 9.031 1 96.25 204 PRO B CA 1
ATOM 3464 C C . PRO B 1 204 ? 9.773 20.141 9.586 1 96.25 204 PRO B C 1
ATOM 3466 O O . PRO B 1 204 ? 10.758 20.625 9.023 1 96.25 204 PRO B O 1
ATOM 3469 N N . LEU B 1 205 ? 9.297 20.703 10.672 1 96.75 205 LEU B N 1
ATOM 3470 C CA . LEU B 1 205 ? 9.883 21.906 11.266 1 96.75 205 LEU B CA 1
ATOM 3471 C C . LEU B 1 205 ? 11.289 21.625 11.789 1 96.75 205 LEU B C 1
ATOM 3473 O O . LEU B 1 205 ? 12.156 22.484 11.742 1 96.75 205 LEU B O 1
ATOM 3477 N N . ALA B 1 206 ? 11.461 20.406 12.281 1 96.06 206 ALA B N 1
ATOM 3478 C CA . ALA B 1 206 ? 12.789 20.016 12.742 1 96.06 206 ALA B CA 1
ATOM 3479 C C . ALA B 1 206 ? 13.734 19.812 11.562 1 96.06 206 ALA B C 1
ATOM 3481 O O . ALA B 1 206 ? 14.898 20.219 11.617 1 96.06 206 ALA B O 1
ATOM 3482 N N . GLU B 1 207 ? 13.234 19.234 10.5 1 93.94 207 GLU B N 1
ATOM 3483 C CA . GLU B 1 207 ? 14.055 18.969 9.312 1 93.94 207 GLU B CA 1
ATOM 3484 C C . GLU B 1 207 ? 14.461 20.281 8.633 1 93.94 207 GLU B C 1
ATOM 3486 O O . GLU B 1 207 ? 15.508 20.344 7.992 1 93.94 207 GLU B O 1
ATOM 3491 N N . LEU B 1 208 ? 13.602 21.328 8.781 1 95.31 208 LEU B N 1
ATOM 3492 C CA . LEU B 1 208 ? 13.883 22.641 8.203 1 95.31 208 LEU B CA 1
ATOM 3493 C C . LEU B 1 208 ? 14.719 23.484 9.156 1 95.31 208 LEU B C 1
ATOM 3495 O O . LEU B 1 208 ? 15.047 24.625 8.852 1 95.31 208 LEU B O 1
ATOM 3499 N N . ASP B 1 209 ? 15.016 22.922 10.297 1 94.19 209 ASP B N 1
ATOM 3500 C CA . ASP B 1 209 ? 15.836 23.562 11.328 1 94.19 209 ASP B CA 1
ATOM 3501 C C . ASP B 1 209 ? 15.133 24.781 11.914 1 94.19 209 ASP B C 1
ATOM 3503 O O . ASP B 1 209 ? 15.781 25.75 12.32 1 94.19 209 ASP B O 1
ATOM 3507 N N . ILE B 1 210 ? 13.883 24.797 11.805 1 95.25 210 ILE B N 1
ATOM 3508 C CA . ILE B 1 210 ? 13.086 25.828 12.445 1 95.25 210 ILE B CA 1
ATOM 3509 C C . ILE B 1 210 ? 12.891 25.5 13.922 1 95.25 210 ILE B C 1
ATOM 3511 O O . ILE B 1 210 ? 13.023 26.375 14.781 1 95.25 210 ILE B O 1
ATOM 3515 N N . LEU B 1 211 ? 12.555 24.203 14.117 1 94.06 211 LEU B N 1
ATOM 3516 C CA . LEU B 1 211 ? 12.469 23.672 15.469 1 94.06 211 LEU B CA 1
ATOM 3517 C C . LEU B 1 211 ? 13.734 22.891 15.836 1 94.06 211 LEU B C 1
ATOM 3519 O O . LEU B 1 211 ? 14.117 21.953 15.133 1 94.06 211 LEU B O 1
ATOM 3523 N N . LYS B 1 212 ? 14.359 23.25 16.906 1 95.19 212 LYS B N 1
ATOM 3524 C CA . LYS B 1 212 ? 15.625 22.625 17.297 1 95.19 212 LYS B CA 1
ATOM 3525 C C . LYS B 1 212 ? 15.383 21.453 18.234 1 95.19 212 LYS B C 1
ATOM 3527 O O . LYS B 1 212 ? 15.578 21.562 19.453 1 95.19 212 LYS B O 1
ATOM 3532 N N . VAL B 1 213 ? 14.984 20.359 17.703 1 93.31 213 VAL B N 1
ATOM 3533 C CA . VAL B 1 213 ? 14.797 19.109 18.422 1 93.31 213 VAL B CA 1
ATOM 3534 C C . VAL B 1 213 ? 15.672 18.016 17.812 1 93.31 213 VAL B C 1
ATOM 3536 O O . VAL B 1 213 ? 16.062 18.109 16.641 1 93.31 213 VAL B O 1
ATOM 3539 N N . ASN B 1 214 ? 16.062 17.109 18.641 1 92.69 214 ASN B N 1
ATOM 3540 C CA . ASN B 1 214 ? 16.953 16.062 18.141 1 92.69 214 ASN B CA 1
ATOM 3541 C C . ASN B 1 214 ? 16.172 14.961 17.422 1 92.69 214 ASN B C 1
ATOM 3543 O O . ASN B 1 214 ? 14.938 14.93 17.453 1 92.69 214 ASN B O 1
ATOM 3547 N N . ASP B 1 215 ? 16.891 14.086 16.812 1 93.06 215 ASP B N 1
ATOM 3548 C CA . ASP B 1 215 ? 16.312 13.023 15.984 1 93.06 215 ASP B CA 1
ATOM 3549 C C . ASP B 1 215 ? 15.531 12.031 16.844 1 93.06 215 ASP B C 1
ATOM 3551 O O . ASP B 1 215 ? 14.594 11.391 16.359 1 93.06 215 ASP B O 1
ATOM 3555 N N . GLY B 1 216 ? 15.891 11.906 18.047 1 95.19 216 GLY B N 1
ATOM 3556 C CA . GLY B 1 216 ? 15.156 11.031 18.953 1 95.19 216 GLY B CA 1
ATOM 3557 C C . GLY B 1 216 ? 13.734 11.5 19.203 1 95.19 216 GLY B C 1
ATOM 3558 O O . GLY B 1 216 ? 12.805 10.695 19.203 1 95.19 216 GLY B O 1
ATOM 3559 N N . PHE B 1 217 ? 13.664 12.789 19.422 1 95.75 217 PHE B N 1
ATOM 3560 C CA . PHE B 1 217 ? 12.336 13.375 19.641 1 95.75 217 PHE B CA 1
ATOM 3561 C C . PHE B 1 217 ? 11.477 13.219 18.391 1 95.75 217 PHE B C 1
ATOM 3563 O O . PHE B 1 217 ? 10.305 12.859 18.484 1 95.75 217 PHE B O 1
ATOM 3570 N N . VAL B 1 218 ? 12.047 13.484 17.266 1 96.19 218 VAL B N 1
ATOM 3571 C CA . VAL B 1 218 ? 11.336 13.391 15.992 1 96.19 218 VAL B CA 1
ATOM 3572 C C . VAL B 1 218 ? 10.852 11.953 15.773 1 96.19 218 VAL B C 1
ATOM 3574 O O . VAL B 1 218 ? 9.703 11.734 15.383 1 96.19 218 VAL B O 1
ATOM 3577 N N . ALA B 1 219 ? 11.695 10.984 16.047 1 97.56 219 ALA B N 1
ATOM 3578 C CA . ALA B 1 219 ? 11.352 9.57 15.891 1 97.56 219 ALA B CA 1
ATOM 3579 C C . ALA B 1 219 ? 10.234 9.172 16.844 1 97.56 219 ALA B C 1
ATOM 3581 O O . ALA B 1 219 ? 9.305 8.445 16.469 1 97.56 219 ALA B O 1
ATOM 3582 N N . ALA B 1 220 ? 10.297 9.672 18.047 1 97.5 220 ALA B N 1
ATOM 3583 C CA . ALA B 1 220 ? 9.273 9.359 19.031 1 97.5 220 ALA B CA 1
ATOM 3584 C C . ALA B 1 220 ? 7.922 9.945 18.641 1 97.5 220 ALA B C 1
ATOM 3586 O O . ALA B 1 220 ? 6.883 9.305 18.812 1 97.5 220 ALA B O 1
ATOM 3587 N N . ALA B 1 221 ? 8 11.164 18.156 1 97.44 221 ALA B N 1
ATOM 3588 C CA . ALA B 1 221 ? 6.777 11.797 17.688 1 97.44 221 ALA B CA 1
ATOM 3589 C C . ALA B 1 221 ? 6.176 11.016 16.516 1 97.44 221 ALA B C 1
ATOM 3591 O O . ALA B 1 221 ? 4.961 10.797 16.469 1 97.44 221 ALA B O 1
ATOM 3592 N N . GLY B 1 222 ? 7.016 10.555 15.648 1 97.25 222 GLY B N 1
ATOM 3593 C CA . GLY B 1 222 ? 6.555 9.766 14.516 1 97.25 222 GLY B CA 1
ATOM 3594 C C . GLY B 1 222 ? 5.934 8.445 14.93 1 97.25 222 GLY B C 1
ATOM 3595 O O . GLY B 1 222 ? 4.895 8.047 14.398 1 97.25 222 GLY B O 1
ATOM 3596 N N . ILE B 1 223 ? 6.535 7.793 15.859 1 97.94 223 ILE B N 1
ATOM 3597 C CA . ILE B 1 223 ? 6 6.539 16.375 1 97.94 223 ILE B CA 1
ATOM 3598 C C . ILE B 1 223 ? 4.633 6.781 17.016 1 97.94 223 ILE B C 1
ATOM 3600 O O . ILE B 1 223 ? 3.674 6.059 16.734 1 97.94 223 ILE B O 1
ATOM 3604 N N . THR B 1 224 ? 4.605 7.812 17.75 1 97.62 224 THR B N 1
ATOM 3605 C CA . THR B 1 224 ? 3.389 8.109 18.5 1 97.62 224 THR B CA 1
ATOM 3606 C C . THR B 1 224 ? 2.232 8.398 17.547 1 97.62 224 THR B C 1
ATOM 3608 O O . THR B 1 224 ? 1.151 7.82 17.688 1 97.62 224 THR B O 1
ATOM 3611 N N . THR B 1 225 ? 2.453 9.258 16.578 1 97.06 225 THR B N 1
ATOM 3612 C CA . THR B 1 225 ? 1.368 9.633 15.688 1 97.06 225 THR B CA 1
ATOM 3613 C C . THR B 1 225 ? 0.991 8.469 14.773 1 97.06 225 THR B C 1
ATOM 3615 O O . THR B 1 225 ? -0.169 8.336 14.375 1 97.06 225 THR B O 1
ATOM 3618 N N . SER B 1 226 ? 1.953 7.613 14.43 1 96.69 226 SER B N 1
ATOM 3619 C CA . SER B 1 226 ? 1.642 6.422 13.648 1 96.69 226 SER B CA 1
ATOM 3620 C C . SER B 1 226 ? 0.737 5.473 14.422 1 96.69 226 SER B C 1
ATOM 3622 O O . SER B 1 226 ? -0.235 4.945 13.875 1 96.69 226 SER B O 1
ATOM 3624 N N . LEU B 1 227 ? 1.039 5.34 15.672 1 95.19 227 LEU B N 1
ATOM 3625 C CA . LEU B 1 227 ? 0.236 4.461 16.516 1 95.19 227 LEU B CA 1
ATOM 3626 C C . LEU B 1 227 ? -1.155 5.043 16.734 1 95.19 227 LEU B C 1
ATOM 3628 O O . LEU B 1 227 ? -2.137 4.301 16.828 1 95.19 227 LEU B O 1
ATOM 3632 N N . MET B 1 228 ? -1.194 6.34 16.828 1 94.81 228 MET B N 1
ATOM 3633 C CA . MET B 1 228 ? -2.49 7 16.953 1 94.81 228 MET B CA 1
ATOM 3634 C C . MET B 1 228 ? -3.361 6.723 15.734 1 94.81 228 MET B C 1
ATOM 3636 O O . MET B 1 228 ? -4.555 6.445 15.867 1 94.81 228 MET B O 1
ATOM 3640 N N . SER B 1 229 ? -2.76 6.766 14.633 1 92.31 229 SER B N 1
ATOM 3641 C CA . SER B 1 229 ? -3.496 6.531 13.398 1 92.31 229 SER B CA 1
ATOM 3642 C C . SER B 1 229 ? -3.947 5.078 13.289 1 92.31 229 SER B C 1
ATOM 3644 O O . SER B 1 229 ? -5.07 4.801 12.867 1 92.31 229 SER B O 1
ATOM 3646 N N . VAL B 1 230 ? -3.061 4.195 13.641 1 89.75 230 VAL B N 1
ATOM 3647 C CA . VAL B 1 230 ? -3.41 2.777 13.617 1 89.75 230 VAL B CA 1
ATOM 3648 C C . VAL B 1 230 ? -4.547 2.508 14.594 1 89.75 230 VAL B C 1
ATOM 3650 O O . VAL B 1 230 ? -5.473 1.749 14.297 1 89.75 230 VAL B O 1
ATOM 3653 N N . TYR B 1 231 ? -4.434 3.178 15.711 1 89.44 231 TYR B N 1
ATOM 3654 C CA . TYR B 1 231 ? -5.465 3.029 16.734 1 89.44 231 TYR B CA 1
ATOM 3655 C C . TYR B 1 231 ? -6.816 3.514 16.219 1 89.44 231 TYR B C 1
ATOM 3657 O O . TYR B 1 231 ? -7.84 2.865 16.438 1 89.44 231 TYR B O 1
ATOM 3665 N N . LYS B 1 232 ? -6.828 4.566 15.531 1 86.69 232 LYS B N 1
ATOM 3666 C CA . LYS B 1 232 ? -8.078 5.105 15 1 86.69 232 LYS B CA 1
ATOM 3667 C C . LYS B 1 232 ? -8.68 4.168 13.961 1 86.69 232 LYS B C 1
ATOM 3669 O O . LYS B 1 232 ? -9.898 3.969 13.93 1 86.69 232 LYS B O 1
ATOM 3674 N N . THR B 1 233 ? -7.844 3.627 13.148 1 80.88 233 THR B N 1
ATOM 3675 C CA . THR B 1 233 ? -8.32 2.686 12.141 1 80.88 233 THR B CA 1
ATOM 3676 C C . THR B 1 233 ? -8.844 1.411 12.797 1 80.88 233 THR B C 1
ATOM 3678 O O . THR B 1 233 ? -9.828 0.83 12.344 1 80.88 233 THR B O 1
ATOM 3681 N N . TRP B 1 234 ? -8.188 1.08 13.898 1 80.06 234 TRP B N 1
ATOM 3682 C CA . TRP B 1 234 ? -8.578 -0.113 14.641 1 80.06 234 TRP B CA 1
ATOM 3683 C C . TRP B 1 234 ? -9.977 0.049 15.227 1 80.06 234 TRP B C 1
ATOM 3685 O O . TRP B 1 234 ? -10.82 -0.838 15.086 1 80.06 234 TRP B O 1
ATOM 3695 N N . ILE B 1 235 ? -10.195 1.174 15.75 1 77.31 235 ILE B N 1
ATOM 3696 C CA . ILE B 1 235 ? -11.469 1.423 16.406 1 77.31 235 ILE B CA 1
ATOM 3697 C C . ILE B 1 235 ? -12.57 1.594 15.367 1 77.31 235 ILE B C 1
ATOM 3699 O O . ILE B 1 235 ? -13.711 1.175 15.586 1 77.31 235 ILE B O 1
ATOM 3703 N N . GLY B 1 236 ? -12.234 2.143 14.258 1 70.69 236 GLY B N 1
ATOM 3704 C CA . GLY B 1 236 ? -13.234 2.332 13.219 1 70.69 236 GLY B CA 1
ATOM 3705 C C . GLY B 1 236 ? -13.633 1.038 12.531 1 70.69 236 GLY B C 1
ATOM 3706 O O . GLY B 1 236 ? -14.711 0.947 11.945 1 70.69 236 GLY B O 1
ATOM 3707 N N . SER B 1 237 ? -12.812 0.041 12.562 1 61.69 237 SER B N 1
ATOM 3708 C CA . SER B 1 237 ? -13.094 -1.231 11.906 1 61.69 237 SER B CA 1
ATOM 3709 C C . SER B 1 237 ? -13.852 -2.174 12.828 1 61.69 237 SER B C 1
ATOM 3711 O O . SER B 1 237 ? -14.234 -3.277 12.422 1 61.69 237 SER B O 1
ATOM 3713 N N . TYR B 1 238 ? -13.992 -1.76 14.094 1 55.78 238 TYR B N 1
ATOM 3714 C CA . TYR B 1 238 ? -14.836 -2.555 14.984 1 55.78 238 TYR B CA 1
ATOM 3715 C C . TYR B 1 238 ? -16.297 -2.174 14.836 1 55.78 238 TYR B C 1
ATOM 3717 O O . TYR B 1 238 ? -16.625 -0.999 14.664 1 55.78 238 TYR B O 1
#

GO terms:
  GO:0005739 mitochondrion (C, HDA)

pLDDT: mean 87.3, std 11.87, range [33.94, 97.94]